Protein AF-A0A9R1LYY0-F1 (afdb_monomer_lite)

Secondary structure (DSSP, 8-state):
-----------------------------HHHHHHHHHHHHHHHHHHHHHHHHHHHHHHHHHHHHHHHHHHHHHHHT--------HHHHHHTSHHHHHHHHHHHHHHHHHHHHHHHHHHHHHHHHHHHHHHHHHHHHHHHHHHHHHHHHHHHHHHHHHHHHHHHHHHHHHHHHHHHHHHHHHHHHHHHHHHHHHHHHHHHHHHHHHHHHHHHHHHHHHHHHHHHHHHHHHHHHHHHHHHHHHHHHHHHHHHHHHHHHHHHHHHHHHHHHHHHHHHHHHHHHHHHHHHHHHHHHHHHHHHHHHHHHHTT-SS---------STTTTHHHHHHHHHTT-TT--------------------------SSSSSSSSS--------------------------------STTTTTTTGGG-----------------S-SHHHHHHHHHHHHHHHHS-----------THHHHHHHHHHHHHHHHHHHHHHHHHHHHHHHHHHHHHH--

Foldseek 3Di:
DDDDDDDDDDDDDDDDDDDDDDPDPPPPDVVNVVVVVVVVVVVVVVVVVVVVVVVVVVVVVVVVVVVVVVVVVVVVPDPPPPDDDPCCVPPPVVVVVVVVVVVVVVVVVVVVVVVVVVVVVVVVVVVVVVVVVVVVVVVVVVVVVVVVVVVVVVVVVVVVVVVVVVVVVVVVVVVVVVVVVVVVVVVVVVVVVVVVVVVVVVVVVVVVVVVVVVVVVVVVVVVVVVVVVVVVVVVVVVVVVVVVVVVVVVVVVVVVVVVVVVVVVVVVVVVVVVVVVVVVVVVVVVVVVVVVVVVVVVVVVVVVVVVVPPDDDDDDDDPDDPVVVVVVVVCVVVPPPPPDDDDDDDDDDDDDDDDDDDDPDPPDPPPPPPPPPPPPDDDDDDDDDDDDDDDDDDDDDDDDDDDDPDPPVVVVPVVPPPDDDDDDDDDDDDDDDDPDPVVVVVVVVVVVVVVVVDPDDDDDDDDDDPPVVVVVVVVVVVVVVVVVVVVVVVVVVVVVVVVVVVVVVD

Radius of gyration: 88.85 Å; chains: 1; bounding box: 195×81×269 Å

Organism: Triticum aestivum (NCBI:txid4565)

pLDDT: mean 70.51, std 24.86, range [26.95, 98.75]

Sequence (506 aa):
MGSLQRASSGGDMATELEKQDSDQGEASSPSSARARLLEREVAVAKRTEARMLECLIHRTKELEQAKVALQEAKLEAGPAQGQWSVMDLMFGGVDEEISGLRARLRSALAAEERSRTAADDLAAALSAVTSEAKQVKAWLSDAQAELERADAEAGRLEGLLRAAEADLRSTTEQLDGAMSEWKEAAAAWRAREKALLGRAHAAEEDADGARRESAGLAELHRAAGHENGGLRRALERAVEEANAANELLEFAGGENTKLRDAIAENERAMESLRLENESLKASEAAAQGRAVDLSNQLTAATQKAAAAAADGGAGGGEKAAAGLLLEKWRTDAEGKLGAAAFLDSGRAVMAAGRKDRMFASVSNIAELRSAAAAAAMDDYDYEFDHLDGGRQYGGLEHAMKHKKRSVLRKFGDFFRRRSLHKSDFAPVLARCMPEEVLVQHYQVRQSRNIKVELGVKEHAHCDSNQTGIDNSVDRILRIGIQENAHRHSERNVIDGLALELDAVLY

Structure (mmCIF, N/CA/C/O backbone):
data_AF-A0A9R1LYY0-F1
#
_entry.id   AF-A0A9R1LYY0-F1
#
loop_
_atom_site.group_PDB
_atom_site.id
_atom_site.type_symbol
_atom_site.label_atom_id
_atom_site.label_alt_id
_atom_site.label_comp_id
_atom_site.label_asym_id
_atom_site.label_entity_id
_atom_site.label_seq_id
_atom_site.pdbx_PDB_ins_code
_atom_site.Cartn_x
_atom_site.Cartn_y
_atom_site.Cartn_z
_atom_site.occupancy
_atom_site.B_iso_or_equiv
_atom_site.auth_seq_id
_atom_site.auth_comp_id
_atom_site.auth_asym_id
_atom_site.auth_atom_id
_atom_site.pdbx_PDB_model_num
ATOM 1 N N . MET A 1 1 ? -30.105 -47.029 -56.383 1.00 40.12 1 MET A N 1
ATOM 2 C CA . MET A 1 1 ? -30.475 -47.135 -57.811 1.00 40.12 1 MET A CA 1
ATOM 3 C C . MET A 1 1 ? -29.857 -45.923 -58.483 1.00 40.12 1 MET A C 1
ATOM 5 O O . MET A 1 1 ? -30.217 -44.826 -58.101 1.00 40.12 1 MET A O 1
ATOM 9 N N . GLY A 1 2 ? -28.689 -46.053 -59.111 1.00 38.72 2 GLY A N 1
ATOM 10 C CA . GLY A 1 2 ? -28.554 -46.417 -60.529 1.00 38.72 2 GLY A CA 1
ATOM 11 C C . GLY A 1 2 ? -28.728 -45.142 -61.368 1.00 38.72 2 GLY A C 1
ATOM 12 O O . GLY A 1 2 ? -29.687 -44.424 -61.147 1.00 38.72 2 GLY A O 1
ATOM 13 N N . SER A 1 3 ? -27.878 -44.743 -62.301 1.00 41.34 3 SER A N 1
ATOM 14 C CA . SER A 1 3 ? -26.692 -45.326 -62.919 1.00 41.34 3 SER A CA 1
ATOM 15 C C . SER A 1 3 ? -26.054 -44.218 -63.772 1.00 41.34 3 SER A C 1
ATOM 17 O O . SER A 1 3 ? -26.797 -43.385 -64.269 1.00 41.34 3 SER A O 1
ATOM 19 N N . LEU A 1 4 ? -24.732 -44.309 -63.997 1.00 42.78 4 LEU A N 1
ATOM 20 C CA . LEU A 1 4 ? -24.002 -43.969 -65.241 1.00 42.78 4 LEU A CA 1
ATOM 21 C C . LEU A 1 4 ? -24.133 -42.512 -65.768 1.00 42.78 4 LEU A C 1
ATOM 23 O O . LEU A 1 4 ? -25.214 -42.002 -65.987 1.00 42.78 4 LEU A O 1
ATOM 27 N N . GLN A 1 5 ? -23.061 -41.786 -66.088 1.00 46.22 5 GLN A N 1
ATOM 28 C CA . GLN A 1 5 ? -22.035 -42.185 -67.050 1.00 46.22 5 GLN A CA 1
ATOM 29 C C . GLN A 1 5 ? -20.813 -41.248 -66.989 1.00 46.22 5 GLN A C 1
ATOM 31 O O . GLN A 1 5 ? -20.863 -40.130 -66.491 1.00 46.22 5 GLN A O 1
ATOM 36 N N . ARG A 1 6 ? -19.703 -41.774 -67.500 1.00 45.78 6 ARG A N 1
ATOM 37 C CA . ARG A 1 6 ? -18.309 -41.339 -67.387 1.00 45.78 6 ARG A CA 1
ATOM 38 C C . ARG A 1 6 ? -17.826 -40.737 -68.716 1.00 45.78 6 ARG A C 1
ATOM 40 O O . ARG A 1 6 ? -18.081 -41.357 -69.739 1.00 45.78 6 ARG A O 1
ATOM 47 N N . ALA A 1 7 ? -17.042 -39.656 -68.670 1.00 42.66 7 ALA A N 1
ATOM 48 C CA . ALA A 1 7 ? -15.888 -39.328 -69.542 1.00 42.66 7 ALA A CA 1
ATOM 49 C C . ALA A 1 7 ? -15.289 -38.004 -69.007 1.00 42.66 7 ALA A C 1
ATOM 51 O O . ALA A 1 7 ? -16.029 -37.043 -68.866 1.00 42.66 7 ALA A O 1
ATOM 52 N N . SER A 1 8 ? -14.086 -37.918 -68.427 1.00 47.38 8 SER A N 1
ATOM 53 C CA . SER A 1 8 ? -12.718 -38.164 -68.926 1.00 47.38 8 SER A CA 1
ATOM 54 C C . SER A 1 8 ? -12.232 -37.137 -69.958 1.00 47.38 8 SER A C 1
ATOM 56 O O . SER A 1 8 ? -12.654 -37.185 -71.107 1.00 47.38 8 SER A O 1
ATOM 58 N N . SER A 1 9 ? -11.330 -36.260 -69.492 1.00 40.53 9 SER A N 1
ATOM 59 C CA . SER A 1 9 ? -10.361 -35.380 -70.185 1.00 40.53 9 SER A CA 1
ATOM 60 C C . SER A 1 9 ? -10.288 -34.093 -69.342 1.00 40.53 9 SER A C 1
ATOM 62 O O . SER A 1 9 ? -11.314 -33.463 -69.139 1.00 40.53 9 SER A O 1
ATOM 64 N N . GLY A 1 10 ? -9.209 -33.671 -68.687 1.00 39.78 10 GLY A N 1
ATOM 65 C CA . GLY A 1 10 ? -7.787 -33.957 -68.816 1.00 39.78 10 GLY A CA 1
ATOM 66 C C . GLY A 1 10 ? -7.071 -32.602 -68.831 1.00 39.78 10 GLY A C 1
ATOM 67 O O . GLY A 1 10 ? -7.231 -31.892 -69.809 1.00 39.78 10 GLY A O 1
ATOM 68 N N . GLY A 1 11 ? -6.332 -32.279 -67.760 1.00 43.09 11 GLY A N 1
ATOM 69 C CA . GLY A 1 11 ? -5.317 -31.211 -67.696 1.00 43.09 11 GLY A CA 1
ATOM 70 C C . GLY A 1 11 ? -5.823 -29.763 -67.740 1.00 43.09 11 GLY A C 1
ATOM 71 O O . GLY A 1 11 ? -6.283 -29.290 -68.765 1.00 43.09 11 GLY A O 1
ATOM 72 N N . ASP A 1 12 ? -5.720 -29.018 -66.640 1.00 39.28 12 ASP A N 1
ATOM 73 C CA . ASP A 1 12 ? -4.487 -28.287 -66.329 1.00 39.28 12 ASP A CA 1
ATOM 74 C C . ASP A 1 12 ? -4.660 -27.430 -65.070 1.00 39.28 12 ASP A C 1
ATOM 76 O O . ASP A 1 12 ? -5.606 -26.665 -64.892 1.00 39.28 12 ASP A O 1
ATOM 80 N N . MET A 1 13 ? -3.710 -27.633 -64.163 1.00 44.34 13 MET A N 1
ATOM 81 C CA . MET A 1 13 ? -3.491 -26.871 -62.948 1.00 44.34 13 MET A CA 1
ATOM 82 C C . MET A 1 13 ? -2.744 -25.589 -63.307 1.00 44.34 13 MET A C 1
ATOM 84 O O . MET A 1 13 ? -1.578 -25.666 -63.681 1.00 44.34 13 MET A O 1
ATOM 88 N N . ALA A 1 14 ? -3.372 -24.430 -63.130 1.00 44.03 14 ALA A N 1
ATOM 89 C CA . ALA A 1 14 ? -2.670 -23.174 -62.868 1.00 44.03 14 ALA A CA 1
ATOM 90 C C . ALA A 1 14 ? -3.653 -22.145 -62.297 1.00 44.03 14 ALA A C 1
ATOM 92 O O . ALA A 1 14 ? -4.260 -21.355 -63.010 1.00 44.03 14 ALA A O 1
ATOM 93 N N . THR A 1 15 ? -3.826 -22.253 -60.982 1.00 45.28 15 THR A N 1
ATOM 94 C CA . THR A 1 15 ? -4.002 -21.168 -60.007 1.00 45.28 15 THR A CA 1
ATOM 95 C C . THR A 1 15 ? -4.106 -19.749 -60.575 1.00 45.28 15 THR A C 1
ATOM 97 O O . THR A 1 15 ? -3.107 -19.096 -60.878 1.00 45.28 15 THR A O 1
ATOM 100 N N . GLU A 1 16 ? -5.341 -19.271 -60.611 1.00 42.84 16 GLU A N 1
ATOM 101 C CA . GLU A 1 16 ? -5.712 -17.865 -60.502 1.00 42.84 16 GLU A CA 1
ATOM 102 C C . GLU A 1 16 ? -5.913 -17.543 -59.003 1.00 42.84 16 GLU A C 1
ATOM 104 O O . GLU A 1 16 ? -6.267 -18.452 -58.248 1.00 42.84 16 GLU A O 1
ATOM 109 N N . LEU A 1 17 ? -5.743 -16.267 -58.613 1.00 44.47 17 LEU A N 1
ATOM 110 C CA . LEU A 1 17 ? -5.719 -15.679 -57.247 1.00 44.47 17 LEU A CA 1
ATOM 111 C C . LEU A 1 17 ? -4.283 -15.622 -56.668 1.00 44.47 17 LEU A C 1
ATOM 113 O O . LEU A 1 17 ? -3.608 -16.635 -56.592 1.00 44.47 17 LEU A O 1
ATOM 117 N N . GLU A 1 18 ? -3.697 -14.485 -56.288 1.00 43.50 18 GLU A N 1
ATOM 118 C CA . GLU A 1 18 ? -4.263 -13.276 -55.687 1.00 43.50 18 GLU A CA 1
ATOM 119 C C . GLU A 1 18 ? -3.507 -12.008 -56.130 1.00 43.50 18 GLU A C 1
ATOM 121 O O . GLU A 1 18 ? -2.279 -11.934 -56.124 1.00 43.50 18 GLU A O 1
ATOM 126 N N . LYS A 1 19 ? -4.280 -10.968 -56.457 1.00 48.50 19 LYS A N 1
ATOM 127 C CA . LYS A 1 19 ? -3.898 -9.570 -56.248 1.00 48.50 19 LYS A CA 1
ATOM 128 C C . LYS A 1 19 ? -4.172 -9.260 -54.779 1.00 48.50 19 LYS A C 1
ATOM 130 O O . LYS A 1 19 ? -5.334 -9.368 -54.404 1.00 48.50 19 LYS A O 1
ATOM 135 N N . GLN A 1 20 ? -3.181 -8.786 -54.028 1.00 40.00 20 GLN A N 1
ATOM 136 C CA . GLN A 1 20 ? -3.273 -7.530 -53.271 1.00 40.00 20 GLN A CA 1
ATOM 137 C C . GLN A 1 20 ? -2.003 -7.240 -52.461 1.00 40.00 20 GLN A C 1
ATOM 139 O O . GLN A 1 20 ? -1.446 -8.110 -51.805 1.00 40.00 20 GLN A O 1
ATOM 144 N N . ASP A 1 21 ? -1.624 -5.966 -52.521 1.00 43.38 21 ASP A N 1
ATOM 145 C CA . ASP A 1 21 ? -1.062 -5.168 -51.435 1.00 43.38 21 ASP A CA 1
ATOM 146 C C . ASP A 1 21 ? 0.281 -5.588 -50.824 1.00 43.38 21 ASP A C 1
ATOM 148 O O . ASP A 1 21 ? 0.374 -6.248 -49.794 1.00 43.38 21 ASP A O 1
ATOM 152 N N . SER A 1 22 ? 1.341 -4.983 -51.360 1.00 38.84 22 SER A N 1
ATOM 153 C CA . SER A 1 22 ? 2.400 -4.449 -50.507 1.00 38.84 22 SER A CA 1
ATOM 154 C C . SER A 1 22 ? 2.954 -3.162 -51.114 1.00 38.84 22 SER A C 1
ATOM 156 O O . SER A 1 22 ? 4.059 -3.118 -51.653 1.00 38.84 22 SER A O 1
ATOM 158 N N . ASP A 1 23 ? 2.153 -2.105 -51.005 1.00 46.84 23 ASP A N 1
ATOM 159 C CA . ASP A 1 23 ? 2.627 -0.723 -50.972 1.00 46.84 23 ASP A CA 1
ATOM 160 C C . ASP A 1 23 ? 3.394 -0.554 -49.643 1.00 46.84 23 ASP A C 1
ATOM 162 O O . ASP A 1 23 ? 2.887 -0.045 -48.644 1.00 46.84 23 ASP A O 1
ATOM 166 N N . GLN A 1 24 ? 4.599 -1.126 -49.574 1.00 40.75 24 GLN A N 1
ATOM 167 C CA . GLN A 1 24 ? 5.530 -0.861 -48.486 1.00 40.75 24 GLN A CA 1
ATOM 168 C C . GLN A 1 24 ? 6.428 0.276 -48.934 1.00 40.75 24 GLN A C 1
ATOM 170 O O . GLN A 1 24 ? 7.217 0.147 -49.869 1.00 40.75 24 GLN A O 1
ATOM 175 N N . GLY A 1 25 ? 6.283 1.401 -48.238 1.00 45.34 25 GLY A N 1
ATOM 176 C CA . GLY A 1 25 ? 7.243 2.481 -48.274 1.00 45.34 25 GLY A CA 1
ATOM 177 C C . GLY A 1 25 ? 8.634 1.941 -47.971 1.00 45.34 25 GLY A C 1
ATOM 178 O O . GLY A 1 25 ? 9.015 1.791 -46.812 1.00 45.34 25 GLY A O 1
ATOM 179 N N . GLU A 1 26 ? 9.422 1.720 -49.019 1.00 44.34 26 GLU A N 1
ATOM 180 C CA . GLU A 1 26 ? 10.867 1.832 -48.928 1.00 44.34 26 GLU A CA 1
ATOM 181 C C . GLU A 1 26 ? 11.166 3.301 -48.638 1.00 44.34 26 GLU A C 1
ATOM 183 O O . GLU A 1 26 ? 11.449 4.113 -49.525 1.00 44.34 26 GLU A O 1
ATOM 188 N N . ALA A 1 27 ? 11.080 3.651 -47.353 1.00 45.81 27 ALA A N 1
ATOM 189 C CA . ALA A 1 27 ? 11.880 4.718 -46.800 1.00 45.81 27 ALA A CA 1
ATOM 190 C C . ALA A 1 27 ? 13.282 4.523 -47.371 1.00 45.81 27 ALA A C 1
ATOM 192 O O . ALA A 1 27 ? 13.901 3.471 -47.191 1.00 45.81 27 ALA A O 1
ATOM 193 N N . SER A 1 28 ? 13.710 5.511 -48.152 1.00 53.34 28 SER A N 1
ATOM 194 C CA . SER A 1 28 ? 14.979 5.552 -48.851 1.00 53.34 28 SER A CA 1
ATOM 195 C C . SER A 1 28 ? 16.103 5.333 -47.850 1.00 53.34 28 SER A C 1
ATOM 197 O O . SER A 1 28 ? 16.637 6.276 -47.265 1.00 53.34 28 SER A O 1
ATOM 199 N N . SER A 1 29 ? 16.453 4.073 -47.633 1.00 57.56 29 SER A N 1
ATOM 200 C CA . SER A 1 29 ? 17.647 3.726 -46.895 1.00 57.56 29 SER A CA 1
ATOM 201 C C . SER A 1 29 ? 18.804 4.395 -47.639 1.00 57.56 29 SER A C 1
ATOM 203 O O . SER A 1 29 ? 18.802 4.387 -48.877 1.00 57.56 29 SER A O 1
ATOM 205 N N . PRO A 1 30 ? 19.799 4.973 -46.950 1.00 64.81 30 PRO A N 1
ATOM 206 C CA . PRO A 1 30 ? 20.957 5.575 -47.616 1.00 64.81 30 PRO A CA 1
ATOM 207 C C . PRO A 1 30 ? 21.616 4.593 -48.601 1.00 64.81 30 PRO A C 1
ATOM 209 O O . PRO A 1 30 ? 22.127 5.004 -49.638 1.00 64.81 30 PRO A O 1
ATOM 212 N N . SER A 1 31 ? 21.495 3.286 -48.335 1.00 65.75 31 SER A N 1
ATOM 213 C CA . SER A 1 31 ? 21.858 2.200 -49.249 1.00 65.75 31 SER A CA 1
ATOM 214 C C . SER A 1 31 ? 21.053 2.189 -50.566 1.00 65.75 31 SER A C 1
ATOM 216 O O . SER A 1 31 ? 21.647 2.145 -51.638 1.00 65.75 31 SER A O 1
ATOM 218 N N . SER A 1 32 ? 19.721 2.324 -50.525 1.00 72.31 32 SER A N 1
ATOM 219 C CA . SER A 1 32 ? 18.857 2.370 -51.724 1.00 72.31 32 SER A CA 1
ATOM 220 C C . SER A 1 32 ? 19.071 3.655 -52.538 1.00 72.31 32 SER A C 1
ATOM 222 O O . SER A 1 32 ? 19.153 3.626 -53.768 1.00 72.31 32 SER A O 1
ATOM 224 N N . ALA A 1 33 ? 19.276 4.793 -51.864 1.00 76.62 33 ALA A N 1
ATOM 225 C CA . ALA A 1 33 ? 19.645 6.045 -52.530 1.00 76.62 33 ALA A CA 1
ATOM 226 C C . ALA A 1 33 ? 21.025 5.954 -53.215 1.00 76.62 33 ALA A C 1
ATOM 228 O O . ALA A 1 33 ? 21.188 6.423 -54.344 1.00 76.62 33 ALA A O 1
ATOM 229 N N . ARG A 1 34 ? 22.000 5.300 -52.567 1.00 81.31 34 ARG A N 1
ATOM 230 C CA . ARG A 1 34 ? 23.333 5.034 -53.126 1.00 81.31 34 ARG A CA 1
ATOM 231 C C . ARG A 1 34 ? 23.278 4.056 -54.302 1.00 81.31 34 ARG A C 1
ATOM 233 O O . ARG A 1 34 ? 23.945 4.302 -55.301 1.00 81.31 34 ARG A O 1
ATOM 240 N N . ALA A 1 35 ? 22.446 3.016 -54.233 1.00 78.44 35 ALA A N 1
ATOM 241 C CA . ALA A 1 35 ? 22.225 2.086 -55.341 1.00 78.44 35 ALA A CA 1
ATOM 242 C C . ALA A 1 35 ? 21.683 2.810 -56.585 1.00 78.44 35 ALA A C 1
ATOM 244 O O . ALA A 1 35 ? 22.247 2.678 -57.668 1.00 78.44 35 ALA A O 1
ATOM 245 N N . ARG A 1 36 ? 20.679 3.683 -56.422 1.00 83.50 36 ARG A N 1
ATOM 246 C CA . ARG A 1 36 ? 20.128 4.491 -57.529 1.00 83.50 36 ARG A CA 1
ATOM 247 C C . ARG A 1 36 ? 21.137 5.480 -58.124 1.00 83.50 36 ARG A C 1
ATOM 249 O O . ARG A 1 36 ? 21.053 5.799 -59.309 1.00 83.50 36 ARG A O 1
ATOM 256 N N . LEU A 1 37 ? 22.070 6.000 -57.324 1.00 83.69 37 LEU A N 1
ATOM 257 C CA . LEU A 1 37 ? 23.168 6.844 -57.811 1.00 83.69 37 LEU A CA 1
ATOM 258 C C . LEU A 1 37 ? 24.167 6.034 -58.642 1.00 83.69 37 LEU A C 1
ATOM 260 O O . LEU A 1 37 ? 24.457 6.420 -59.772 1.00 83.69 37 LEU A O 1
ATOM 264 N N . LEU A 1 38 ? 24.600 4.879 -58.132 1.00 85.56 38 LEU A N 1
ATOM 265 C CA . LEU A 1 38 ? 25.496 3.971 -58.852 1.00 85.56 38 LEU A CA 1
ATOM 266 C C . LEU A 1 38 ? 24.866 3.474 -60.163 1.00 85.56 38 LEU A C 1
ATOM 268 O O . LEU A 1 38 ? 25.538 3.431 -61.189 1.00 85.56 38 LEU A O 1
ATOM 272 N N . GLU A 1 39 ? 23.565 3.178 -60.185 1.00 87.69 39 GLU A N 1
ATOM 273 C CA . GLU A 1 39 ? 22.845 2.819 -61.417 1.00 87.69 39 GLU A CA 1
ATOM 274 C C . GLU A 1 39 ? 22.860 3.947 -62.459 1.00 87.69 39 GLU A C 1
ATOM 276 O O . GLU A 1 39 ? 23.048 3.692 -63.654 1.00 87.69 39 GLU A O 1
ATOM 281 N N . ARG A 1 40 ? 22.699 5.205 -62.025 1.00 90.38 40 ARG A N 1
ATOM 282 C CA . ARG A 1 40 ? 22.788 6.376 -62.912 1.00 90.38 40 ARG A CA 1
ATOM 283 C C . ARG A 1 40 ? 24.205 6.567 -63.440 1.00 90.38 40 ARG A C 1
ATOM 285 O O . ARG A 1 40 ? 24.363 6.831 -64.630 1.00 90.38 40 ARG A O 1
ATOM 292 N N . GLU A 1 41 ? 25.219 6.404 -62.598 1.00 88.88 41 GLU A N 1
ATOM 293 C CA . GLU A 1 41 ? 26.628 6.487 -63.000 1.00 88.88 41 GLU A CA 1
ATOM 294 C C . GLU A 1 41 ? 26.993 5.384 -63.998 1.00 88.88 41 GLU A C 1
ATOM 296 O O . GLU A 1 41 ? 27.583 5.674 -65.039 1.00 88.88 41 GLU A O 1
ATOM 301 N N . VAL A 1 42 ? 26.545 4.145 -63.766 1.00 89.38 42 VAL A N 1
ATOM 302 C CA . VAL A 1 42 ? 26.712 3.029 -64.712 1.00 89.38 42 VAL A CA 1
ATOM 303 C C . VAL A 1 42 ? 25.999 3.315 -66.035 1.00 89.38 42 VAL A C 1
ATOM 305 O O . VAL A 1 42 ? 26.547 3.040 -67.103 1.00 89.38 42 VAL A O 1
ATOM 308 N N . ALA A 1 43 ? 24.796 3.893 -66.007 1.00 89.06 43 ALA A N 1
ATOM 309 C CA . ALA A 1 43 ? 24.079 4.265 -67.226 1.00 89.06 43 ALA A CA 1
ATOM 310 C C . ALA A 1 43 ? 24.798 5.377 -68.013 1.00 89.06 43 ALA A C 1
ATOM 312 O O . ALA A 1 43 ? 24.824 5.343 -69.246 1.00 89.06 43 ALA A O 1
ATOM 313 N N . VAL A 1 44 ? 25.399 6.348 -67.320 1.00 91.12 44 VAL A N 1
ATOM 314 C CA . VAL A 1 44 ? 26.218 7.397 -67.943 1.00 91.12 44 VAL A CA 1
ATOM 315 C C . VAL A 1 44 ? 27.503 6.806 -68.524 1.00 91.12 44 VAL A C 1
ATOM 317 O O . VAL A 1 44 ? 27.811 7.092 -69.679 1.00 91.12 44 VAL A O 1
ATOM 320 N N . ALA A 1 45 ? 28.192 5.928 -67.791 1.00 88.12 45 ALA A N 1
ATOM 321 C CA . ALA A 1 45 ? 29.402 5.251 -68.256 1.00 88.12 45 ALA A CA 1
ATOM 322 C C . ALA A 1 45 ? 29.145 4.395 -69.508 1.00 88.12 45 ALA A C 1
ATOM 324 O O . ALA A 1 45 ? 29.876 4.492 -70.489 1.00 88.12 45 ALA A O 1
ATOM 325 N N . LYS A 1 46 ? 28.044 3.634 -69.542 1.00 90.62 46 LYS A N 1
ATOM 326 C CA . LYS A 1 46 ? 27.648 2.864 -70.736 1.00 90.62 46 LYS A CA 1
ATOM 327 C C . LYS A 1 46 ? 27.381 3.761 -71.947 1.00 90.62 46 LYS A C 1
ATOM 329 O O . LYS A 1 46 ? 27.707 3.397 -73.074 1.00 90.62 46 LYS A O 1
ATOM 334 N N . ARG A 1 47 ? 26.794 4.946 -71.738 1.00 91.69 47 ARG A N 1
ATOM 335 C CA . ARG A 1 47 ? 26.565 5.920 -72.819 1.00 91.69 47 ARG A CA 1
ATOM 336 C C . ARG A 1 47 ? 27.865 6.533 -73.329 1.00 91.69 47 ARG A C 1
ATOM 338 O O . ARG A 1 47 ? 27.991 6.737 -74.534 1.00 91.69 47 ARG A O 1
ATOM 345 N N . THR A 1 48 ? 28.817 6.845 -72.451 1.00 89.94 48 THR A N 1
ATOM 346 C CA . THR A 1 48 ? 30.113 7.391 -72.879 1.00 89.94 48 THR A CA 1
ATOM 347 C C . THR A 1 48 ? 30.962 6.331 -73.575 1.00 89.94 48 THR A C 1
ATOM 349 O O . THR A 1 48 ? 31.568 6.642 -74.597 1.00 89.94 48 THR A O 1
ATOM 352 N N . GLU A 1 49 ? 30.932 5.079 -73.114 1.00 89.50 49 GLU A N 1
ATOM 353 C CA . GLU A 1 49 ? 31.556 3.936 -73.791 1.00 89.50 49 GLU A CA 1
ATOM 354 C C . GLU A 1 49 ? 30.974 3.719 -75.194 1.00 89.50 49 GLU A C 1
ATOM 356 O O . GLU A 1 49 ? 31.728 3.677 -76.166 1.00 89.50 49 GLU A O 1
ATOM 361 N N . ALA A 1 50 ? 29.643 3.688 -75.334 1.00 88.88 50 ALA A N 1
ATOM 362 C CA . ALA A 1 50 ? 28.987 3.565 -76.638 1.00 88.88 50 ALA A CA 1
ATOM 363 C C . ALA A 1 50 ? 29.388 4.699 -77.598 1.00 88.88 50 ALA A C 1
ATOM 365 O O . ALA A 1 50 ? 29.685 4.453 -78.765 1.00 88.88 50 ALA A O 1
ATOM 366 N N . ARG A 1 51 ? 29.484 5.935 -77.093 1.00 92.50 51 ARG A N 1
ATOM 367 C CA . ARG A 1 51 ? 29.927 7.092 -77.883 1.00 92.50 51 ARG A CA 1
ATOM 368 C C . ARG A 1 51 ? 31.392 6.982 -78.311 1.00 92.50 51 ARG A C 1
ATOM 370 O O . ARG A 1 51 ? 31.726 7.342 -79.436 1.00 92.50 51 ARG A O 1
ATOM 377 N N . MET A 1 52 ? 32.269 6.483 -77.439 1.00 91.62 52 MET A N 1
ATOM 378 C CA . MET A 1 52 ? 33.671 6.228 -77.790 1.00 91.62 52 MET A CA 1
ATOM 379 C C . MET A 1 52 ? 33.795 5.120 -78.842 1.00 91.62 52 MET A C 1
ATOM 381 O O . MET A 1 52 ? 34.580 5.270 -79.777 1.00 91.62 52 MET A O 1
ATOM 385 N N . LEU A 1 53 ? 32.992 4.055 -78.741 1.00 91.00 53 LEU A N 1
ATOM 386 C CA . LEU A 1 53 ? 32.926 2.997 -79.753 1.00 91.00 53 LEU A CA 1
ATOM 387 C C . LEU A 1 53 ? 32.430 3.532 -81.104 1.00 91.00 53 LEU A C 1
ATOM 389 O O . LEU A 1 53 ? 33.024 3.218 -82.132 1.00 91.00 53 LEU A O 1
ATOM 393 N N . GLU A 1 54 ? 31.410 4.391 -81.120 1.00 91.38 54 GLU A N 1
ATOM 394 C CA . GLU A 1 54 ? 30.952 5.065 -82.343 1.00 91.38 54 GLU A CA 1
ATOM 395 C C . GLU A 1 54 ? 32.044 5.950 -82.966 1.00 91.38 54 GLU A C 1
ATOM 397 O O . GLU A 1 54 ? 32.268 5.881 -84.177 1.00 91.38 54 GLU A O 1
ATOM 402 N N . CYS A 1 55 ? 32.775 6.726 -82.156 1.00 90.25 55 CYS A N 1
ATOM 403 C CA . CYS A 1 55 ? 33.918 7.518 -82.623 1.00 90.25 55 CYS A CA 1
ATOM 404 C C . CYS A 1 55 ? 35.035 6.637 -83.203 1.00 90.25 55 CYS A C 1
ATOM 406 O O . CYS A 1 55 ? 35.605 6.977 -84.241 1.00 90.25 55 CYS A O 1
ATOM 408 N N . LEU A 1 56 ? 35.337 5.498 -82.569 1.00 90.12 56 LEU A N 1
ATOM 409 C CA . LEU A 1 56 ? 36.319 4.540 -83.080 1.00 90.12 56 LEU A CA 1
ATOM 410 C C . LEU A 1 56 ? 35.871 3.949 -84.415 1.00 90.12 56 LEU A C 1
ATOM 412 O O . LEU A 1 56 ? 36.648 3.977 -85.362 1.00 90.12 56 LEU A O 1
ATOM 416 N N . ILE A 1 57 ? 34.616 3.506 -84.531 1.00 91.81 57 ILE A N 1
ATOM 417 C CA . ILE A 1 57 ? 34.054 2.994 -85.791 1.00 91.81 57 ILE A CA 1
ATOM 418 C C . ILE A 1 57 ? 34.131 4.057 -86.890 1.00 91.81 57 ILE A C 1
ATOM 420 O O . ILE A 1 57 ? 34.500 3.741 -88.023 1.00 91.81 57 ILE A O 1
ATOM 424 N N . HIS A 1 58 ? 33.802 5.315 -86.579 1.00 92.00 58 HIS A N 1
ATOM 425 C CA . HIS A 1 58 ? 33.927 6.413 -87.536 1.00 92.00 58 HIS A CA 1
ATOM 426 C C . HIS A 1 58 ? 35.380 6.590 -87.986 1.00 92.00 58 HIS A C 1
ATOM 428 O O . HIS A 1 58 ? 35.647 6.632 -89.185 1.00 92.00 58 HIS A O 1
ATOM 434 N N . ARG A 1 59 ? 36.332 6.576 -87.046 1.00 91.44 59 ARG A N 1
ATOM 435 C CA . ARG A 1 59 ? 37.758 6.704 -87.355 1.00 91.44 59 ARG A CA 1
ATOM 436 C C . ARG A 1 59 ? 38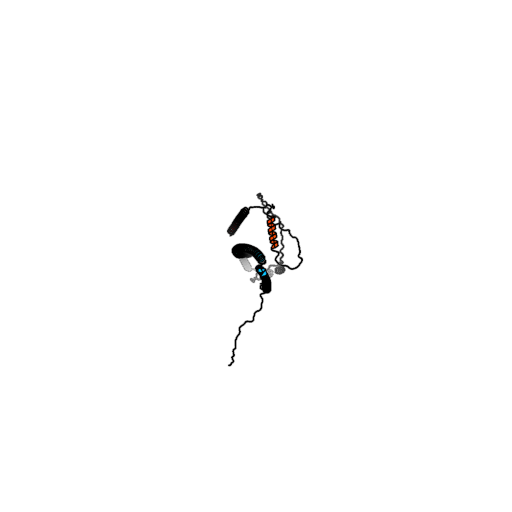.298 5.526 -88.166 1.00 91.44 59 ARG A C 1
ATOM 438 O O . ARG A 1 59 ? 39.127 5.729 -89.050 1.00 91.44 59 ARG A O 1
ATOM 445 N N . THR A 1 60 ? 37.828 4.306 -87.907 1.00 90.06 60 THR A N 1
ATOM 446 C CA . THR A 1 60 ? 38.192 3.125 -88.703 1.00 90.06 60 THR A CA 1
ATOM 447 C C . THR A 1 60 ? 37.644 3.236 -90.123 1.00 90.06 60 THR A C 1
ATOM 449 O O . THR A 1 60 ? 38.381 2.970 -91.067 1.00 90.06 60 THR A O 1
ATOM 452 N N . LYS A 1 61 ? 36.407 3.717 -90.296 1.00 91.81 61 LYS A N 1
ATOM 453 C CA . LYS A 1 61 ? 35.829 3.975 -91.625 1.00 91.81 61 LYS A CA 1
ATOM 454 C C . LYS A 1 61 ? 36.588 5.059 -92.388 1.00 91.81 61 LYS A C 1
ATOM 456 O O . LYS A 1 61 ? 36.857 4.876 -93.570 1.00 91.81 61 LYS A O 1
ATOM 461 N N . GLU A 1 62 ? 36.970 6.155 -91.731 1.00 89.75 62 GLU A N 1
ATOM 462 C CA . GLU A 1 62 ? 37.823 7.188 -92.341 1.00 89.75 62 GLU A CA 1
ATOM 463 C C . GLU A 1 62 ? 39.173 6.610 -92.786 1.00 89.75 62 GLU A C 1
ATOM 465 O O . GLU A 1 62 ? 39.669 6.930 -93.866 1.00 89.75 62 GLU A O 1
ATOM 470 N N . LEU A 1 63 ? 39.767 5.728 -91.978 1.00 89.19 63 LEU A N 1
ATOM 471 C CA . LEU A 1 63 ? 41.039 5.086 -92.300 1.00 89.19 63 LEU A CA 1
ATOM 472 C C . LEU A 1 63 ? 40.904 4.090 -93.458 1.00 89.19 63 LEU A C 1
ATOM 474 O O . LEU A 1 63 ? 41.779 4.032 -94.320 1.00 89.19 63 LEU A O 1
ATOM 478 N N . GLU A 1 64 ? 39.807 3.337 -93.519 1.00 90.25 64 GLU A N 1
ATOM 479 C CA . GLU A 1 64 ? 39.485 2.471 -94.656 1.00 90.25 64 GLU A CA 1
ATOM 480 C C . GLU A 1 64 ? 39.255 3.282 -95.935 1.00 90.25 64 GLU A C 1
ATOM 482 O O . GLU A 1 64 ? 39.806 2.928 -96.974 1.00 90.25 64 GLU A O 1
ATOM 487 N N . GLN A 1 65 ? 38.537 4.406 -95.863 1.00 85.00 65 GLN A N 1
ATOM 488 C CA . GLN A 1 65 ? 38.357 5.322 -96.995 1.00 85.00 65 GLN A CA 1
ATOM 489 C C . GLN A 1 65 ? 39.690 5.914 -97.466 1.00 85.00 65 GLN A C 1
ATOM 491 O O . GLN A 1 65 ? 39.969 5.917 -98.663 1.00 85.00 65 GLN A O 1
ATOM 496 N N . ALA A 1 66 ? 40.556 6.343 -96.545 1.00 86.38 66 ALA A N 1
ATOM 497 C CA . ALA A 1 66 ? 41.896 6.819 -96.883 1.00 86.38 66 ALA A CA 1
ATOM 498 C C . ALA A 1 66 ? 42.775 5.704 -97.476 1.00 86.38 66 ALA A C 1
ATOM 500 O O . ALA A 1 66 ? 43.576 5.959 -98.374 1.00 86.38 66 ALA A O 1
ATOM 501 N N . LYS A 1 67 ? 42.617 4.456 -97.018 1.00 89.12 67 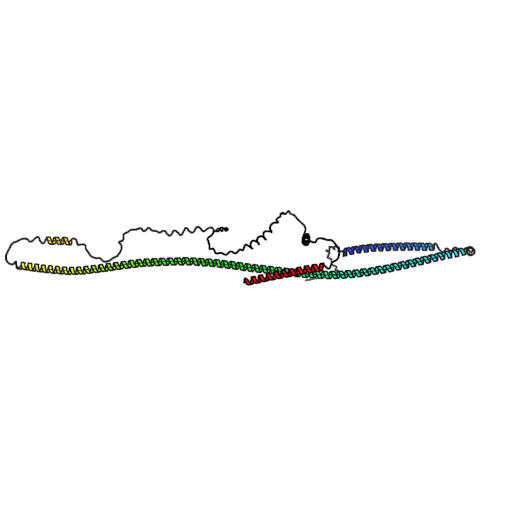LYS A N 1
ATOM 502 C CA . LYS A 1 67 ? 43.307 3.287 -97.580 1.00 89.12 67 LYS A CA 1
ATOM 503 C C . LYS A 1 67 ? 42.824 2.972 -98.995 1.00 89.12 67 LYS A C 1
ATOM 505 O O . LYS A 1 67 ? 43.659 2.651 -99.836 1.00 89.12 67 LYS A O 1
ATOM 510 N N . VAL A 1 68 ? 41.522 3.083 -99.261 1.00 85.50 68 VAL A N 1
ATOM 511 C CA . VAL A 1 68 ? 40.955 2.950 -100.611 1.00 85.50 68 VAL A CA 1
ATOM 512 C C . VAL A 1 68 ? 41.482 4.067 -101.507 1.00 85.50 68 VAL A C 1
ATOM 514 O O . VAL A 1 68 ? 42.058 3.753 -102.539 1.00 85.50 68 VAL A O 1
ATOM 517 N N . ALA A 1 69 ? 41.443 5.328 -101.070 1.00 82.19 69 ALA A N 1
ATOM 518 C CA . ALA A 1 69 ? 42.007 6.452 -101.823 1.00 82.19 69 ALA A CA 1
ATOM 519 C C . ALA A 1 69 ? 43.519 6.295 -102.083 1.00 82.19 69 ALA A C 1
ATOM 521 O O . ALA A 1 69 ? 44.009 6.640 -103.153 1.00 82.19 69 ALA A O 1
ATOM 522 N N . LEU A 1 70 ? 44.276 5.723 -101.138 1.00 82.38 70 LEU A N 1
ATOM 523 C CA . LEU A 1 70 ? 45.691 5.393 -101.330 1.00 82.38 70 LEU A CA 1
ATOM 524 C C . LEU A 1 70 ? 45.880 4.247 -102.335 1.00 82.38 70 LEU A C 1
ATOM 526 O O . LEU A 1 70 ? 46.826 4.274 -103.116 1.00 82.38 70 LEU A O 1
ATOM 530 N N . GLN A 1 71 ? 45.023 3.224 -102.308 1.00 80.94 71 GLN A N 1
ATOM 531 C CA . GLN A 1 71 ? 45.061 2.124 -103.273 1.00 80.94 71 GLN A CA 1
ATOM 532 C C . GLN A 1 71 ? 44.643 2.584 -104.673 1.00 80.94 71 GLN A C 1
ATOM 534 O O . GLN A 1 71 ? 45.282 2.178 -105.638 1.00 80.94 71 GLN A O 1
ATOM 539 N N . GLU A 1 72 ? 43.656 3.470 -104.783 1.00 76.75 72 GLU A N 1
ATOM 540 C CA . GLU A 1 72 ? 43.250 4.133 -106.024 1.00 76.75 72 GLU A CA 1
ATOM 541 C C . GLU A 1 72 ? 44.373 5.030 -106.549 1.00 76.75 72 GLU A C 1
ATOM 543 O O . GLU A 1 72 ? 44.796 4.849 -107.683 1.00 76.75 72 GLU A O 1
ATOM 548 N N . ALA A 1 73 ? 44.980 5.873 -105.707 1.00 72.06 73 ALA A N 1
ATOM 549 C CA . ALA A 1 73 ? 46.156 6.660 -106.081 1.00 72.06 73 ALA A CA 1
ATOM 550 C C . ALA A 1 73 ? 47.359 5.779 -106.465 1.00 72.06 73 ALA A C 1
ATOM 552 O O . ALA A 1 73 ? 48.164 6.168 -107.303 1.00 72.06 73 ALA A O 1
ATOM 553 N N . LYS A 1 74 ? 47.492 4.575 -105.891 1.00 70.31 74 LYS A N 1
ATOM 554 C CA . LYS A 1 74 ? 48.527 3.592 -106.260 1.00 70.31 74 LYS A CA 1
ATOM 555 C C . LYS A 1 74 ? 48.203 2.839 -107.558 1.00 70.31 74 LYS A C 1
ATOM 557 O O . LYS A 1 74 ? 49.121 2.324 -108.188 1.00 70.31 74 LYS A O 1
ATOM 562 N N . LEU A 1 75 ? 46.933 2.762 -107.955 1.00 62.56 75 LEU A N 1
ATOM 563 C CA . LEU A 1 75 ? 46.497 2.229 -109.250 1.00 62.56 75 LEU A CA 1
ATOM 564 C C . LEU A 1 75 ? 46.553 3.302 -110.351 1.00 62.56 75 LEU A C 1
ATOM 566 O O . LEU A 1 75 ? 46.916 2.979 -111.479 1.00 62.56 75 LEU A O 1
ATOM 570 N N . GLU A 1 76 ? 46.277 4.568 -110.024 1.00 59.91 76 GLU A N 1
ATOM 571 C CA . GLU A 1 76 ? 46.500 5.724 -110.905 1.00 59.91 76 GLU A CA 1
ATOM 572 C C . GLU A 1 76 ? 47.997 6.028 -111.069 1.00 59.91 76 GLU A C 1
ATOM 574 O O . GLU A 1 76 ? 48.451 6.329 -112.171 1.00 59.91 76 GLU A O 1
ATOM 579 N N . ALA A 1 77 ? 48.799 5.823 -110.019 1.00 49.38 77 ALA A N 1
ATOM 580 C CA . ALA A 1 77 ? 50.249 5.667 -110.098 1.00 49.38 77 ALA A CA 1
ATOM 581 C C . ALA A 1 77 ? 50.626 4.213 -110.441 1.00 49.38 77 ALA A C 1
ATOM 583 O O . ALA A 1 77 ? 51.478 3.601 -109.789 1.00 49.38 77 ALA A O 1
ATOM 584 N N . GLY A 1 78 ? 50.006 3.647 -111.487 1.00 43.78 78 GLY A N 1
ATOM 585 C CA . GLY A 1 78 ? 50.574 2.498 -112.196 1.00 43.78 78 GLY A CA 1
ATOM 586 C C . GLY A 1 78 ? 52.045 2.781 -112.525 1.00 43.78 78 GLY A C 1
ATOM 587 O O . GLY A 1 78 ? 52.424 3.953 -112.584 1.00 43.78 78 GLY A O 1
ATOM 588 N N . PRO A 1 79 ? 52.907 1.757 -112.678 1.00 45.34 79 PRO A N 1
ATOM 589 C CA . PRO A 1 79 ? 54.345 1.960 -112.778 1.00 45.34 79 PRO A CA 1
ATOM 590 C C . PRO A 1 79 ? 54.618 2.968 -113.891 1.00 45.34 79 PRO A C 1
ATOM 592 O O . PRO A 1 79 ? 54.538 2.639 -115.072 1.00 45.34 79 PRO A O 1
ATOM 595 N N . ALA A 1 80 ? 54.948 4.202 -113.512 1.00 45.09 80 ALA A N 1
ATOM 596 C CA . ALA A 1 80 ? 55.503 5.196 -114.407 1.00 45.09 80 ALA A CA 1
ATOM 597 C C . ALA A 1 80 ? 56.951 4.777 -114.687 1.00 45.09 80 ALA A C 1
ATOM 599 O O . ALA A 1 80 ? 57.913 5.464 -114.363 1.00 45.09 80 ALA A O 1
ATOM 600 N N . GLN A 1 81 ? 57.102 3.584 -115.261 1.00 48.16 81 GLN A N 1
ATOM 601 C CA . GLN A 1 81 ? 58.250 3.161 -116.024 1.00 48.16 81 GLN A CA 1
ATOM 602 C C . GLN A 1 81 ? 58.089 3.849 -117.380 1.00 48.16 81 GLN A C 1
ATOM 604 O O . GLN A 1 81 ? 57.696 3.248 -118.379 1.00 48.16 81 GLN A O 1
ATOM 609 N N . GLY A 1 82 ? 58.307 5.166 -117.361 1.00 41.53 82 GLY A N 1
ATOM 610 C CA . GLY A 1 82 ? 58.518 5.940 -118.569 1.00 41.53 82 GLY A CA 1
ATOM 611 C C . GLY A 1 82 ? 59.661 5.299 -119.345 1.00 41.53 82 GLY A C 1
ATOM 612 O O . GLY A 1 82 ? 60.672 4.894 -118.771 1.00 41.53 82 GLY A O 1
ATOM 613 N N . GLN A 1 83 ? 59.447 5.136 -120.645 1.00 44.56 83 GLN A N 1
ATOM 614 C CA . GLN A 1 83 ? 60.452 4.698 -121.599 1.00 44.56 83 GLN A CA 1
ATOM 615 C C . GLN A 1 83 ? 61.699 5.574 -121.451 1.00 44.56 83 GLN A C 1
ATOM 617 O O . GLN A 1 83 ? 61.675 6.750 -121.805 1.00 44.56 83 GLN A O 1
ATOM 622 N N . TRP A 1 84 ? 62.786 5.000 -120.943 1.00 42.16 84 TRP A N 1
ATOM 623 C CA . TRP A 1 84 ? 64.088 5.646 -120.983 1.00 42.16 84 TRP A CA 1
ATOM 624 C C . TRP A 1 84 ? 64.592 5.582 -122.422 1.00 42.16 84 TRP A C 1
ATOM 626 O O . TRP A 1 84 ? 64.899 4.511 -122.952 1.00 42.16 84 TRP A O 1
ATOM 636 N N . SER A 1 85 ? 64.617 6.740 -123.074 1.00 47.34 85 SER A N 1
ATOM 637 C CA . SER A 1 85 ? 65.332 6.941 -124.328 1.00 47.34 85 SER A CA 1
ATOM 638 C C . SER A 1 85 ? 66.798 6.538 -124.134 1.00 47.34 85 SER A C 1
ATOM 640 O O . SER A 1 85 ? 67.413 6.891 -123.131 1.00 47.34 85 SER A O 1
ATOM 642 N N . VAL A 1 86 ? 67.395 5.840 -125.105 1.00 49.66 86 VAL A N 1
ATOM 643 C CA . VAL A 1 86 ? 68.834 5.489 -125.112 1.00 49.66 86 VAL A CA 1
ATOM 644 C C . VAL A 1 86 ? 69.732 6.736 -124.970 1.00 49.66 86 VAL A C 1
ATOM 646 O O . VAL A 1 86 ? 70.875 6.628 -124.533 1.00 49.66 86 VAL A O 1
ATOM 649 N N . MET A 1 87 ? 69.203 7.929 -125.265 1.00 49.28 87 MET A N 1
ATOM 650 C CA . MET A 1 87 ? 69.891 9.206 -125.058 1.00 49.28 87 MET A CA 1
ATOM 651 C C . MET A 1 87 ? 69.992 9.611 -123.572 1.00 49.28 87 MET A C 1
ATOM 653 O O . MET A 1 87 ? 71.015 10.168 -123.178 1.00 49.28 87 MET A O 1
ATOM 657 N N . ASP A 1 88 ? 69.004 9.266 -122.736 1.00 50.06 88 ASP A N 1
ATOM 658 C CA . ASP A 1 88 ? 69.027 9.563 -121.291 1.00 50.06 88 ASP A CA 1
ATOM 659 C C . ASP A 1 88 ? 69.979 8.626 -120.530 1.00 50.06 88 ASP A C 1
ATOM 661 O O . ASP A 1 88 ? 70.609 9.038 -119.554 1.00 50.06 88 ASP A O 1
ATOM 665 N N . LEU A 1 89 ? 70.179 7.395 -121.031 1.00 54.12 89 LEU A N 1
ATOM 666 C CA . LEU A 1 89 ? 71.170 6.459 -120.481 1.00 54.12 89 LEU A CA 1
ATOM 667 C C . LEU A 1 89 ? 72.620 6.807 -120.848 1.00 54.12 89 LEU A C 1
ATOM 669 O O . LEU A 1 89 ? 73.527 6.407 -120.121 1.00 54.12 89 LEU A O 1
ATOM 673 N N . MET A 1 90 ? 72.861 7.496 -121.971 1.00 53.38 90 MET A N 1
ATOM 674 C CA . MET A 1 90 ? 74.227 7.696 -122.474 1.00 53.38 90 MET A CA 1
ATOM 675 C C . MET A 1 90 ? 74.829 9.083 -122.207 1.00 53.38 90 MET A C 1
ATOM 677 O O . MET A 1 90 ? 76.052 9.182 -122.281 1.00 53.38 90 MET A O 1
ATOM 681 N N . PHE A 1 91 ? 74.054 10.133 -121.880 1.00 53.22 91 PHE A N 1
ATOM 682 C CA . PHE A 1 91 ? 74.619 11.499 -121.826 1.00 53.22 91 PHE A CA 1
ATOM 683 C C . PHE A 1 91 ? 74.128 12.476 -120.733 1.00 53.22 91 PHE A C 1
ATOM 685 O O . PHE A 1 91 ? 74.505 13.645 -120.796 1.00 53.22 91 PHE A O 1
ATOM 692 N N . GLY A 1 92 ? 73.391 12.052 -119.696 1.00 60.50 92 GLY A N 1
ATOM 693 C CA . GLY A 1 92 ? 73.118 12.961 -118.561 1.00 60.50 92 GLY A CA 1
ATOM 694 C C . GLY A 1 92 ? 71.903 12.674 -117.679 1.00 60.50 92 GLY A C 1
ATOM 695 O O . GLY A 1 92 ? 71.310 13.622 -117.189 1.00 60.50 92 GLY A O 1
ATOM 696 N N . GLY A 1 93 ? 71.481 11.413 -117.524 1.00 62.19 93 GLY A N 1
ATOM 697 C CA . GLY A 1 93 ? 70.454 11.029 -116.540 1.00 62.19 93 GLY A CA 1
ATOM 698 C C . GLY A 1 93 ? 71.005 10.290 -115.315 1.00 62.19 93 GLY A C 1
ATOM 699 O O . GLY A 1 93 ? 70.385 10.280 -114.255 1.00 62.19 93 GLY A O 1
ATOM 700 N N . VAL A 1 94 ? 72.192 9.686 -115.430 1.00 72.00 94 VAL A N 1
ATOM 701 C CA . VAL A 1 94 ? 72.767 8.817 -114.389 1.00 72.00 94 VAL A CA 1
ATOM 702 C C . VAL A 1 94 ? 73.195 9.609 -113.147 1.00 72.00 94 VAL A C 1
ATOM 704 O O . VAL A 1 94 ? 73.012 9.131 -112.029 1.00 72.00 94 VAL A O 1
ATOM 707 N N . ASP A 1 95 ? 73.721 10.826 -113.298 1.00 76.62 95 ASP A N 1
ATOM 708 C CA . ASP A 1 95 ? 74.147 11.655 -112.159 1.00 76.62 95 ASP A CA 1
ATOM 709 C C . ASP A 1 95 ? 72.954 12.266 -111.404 1.00 76.62 95 ASP A C 1
ATOM 711 O O . ASP A 1 95 ? 72.967 12.359 -110.168 1.00 76.62 95 ASP A O 1
ATOM 715 N N . GLU A 1 96 ? 71.886 12.613 -112.118 1.00 82.06 96 GLU A N 1
ATOM 716 C CA . GLU A 1 96 ? 70.586 13.024 -111.591 1.00 82.06 96 GLU A CA 1
ATOM 717 C C . GLU A 1 96 ? 69.911 11.861 -110.856 1.00 82.06 96 GLU A C 1
ATOM 719 O O . GLU A 1 96 ? 69.404 12.040 -109.743 1.00 82.06 96 GLU A O 1
ATOM 724 N N . GLU A 1 97 ? 69.970 10.649 -111.410 1.00 84.06 97 GLU A N 1
ATOM 725 C CA . GLU A 1 97 ? 69.512 9.427 -110.749 1.00 84.06 97 GLU A CA 1
ATOM 726 C C . GLU A 1 97 ? 70.326 9.117 -109.490 1.00 84.06 97 GLU A C 1
ATOM 728 O O . GLU A 1 97 ? 69.736 8.854 -108.439 1.00 84.06 97 GLU A O 1
ATOM 733 N N . ILE A 1 98 ? 71.661 9.205 -109.537 1.00 85.44 98 ILE A N 1
ATOM 734 C CA . ILE A 1 98 ? 72.537 9.023 -108.367 1.00 85.44 98 ILE A CA 1
ATOM 735 C C . ILE A 1 98 ? 72.228 10.082 -107.301 1.00 85.44 98 ILE A C 1
ATOM 737 O O . ILE A 1 98 ? 72.118 9.758 -106.113 1.00 85.44 98 ILE A O 1
ATOM 741 N N . SER A 1 99 ? 72.048 11.342 -107.695 1.00 86.81 99 SER A N 1
ATOM 742 C CA . SER A 1 99 ? 71.695 12.437 -106.785 1.00 86.81 99 SER A CA 1
ATOM 743 C C . SER A 1 99 ? 70.306 12.238 -106.170 1.00 86.81 99 SER A C 1
ATOM 745 O O . SER A 1 99 ? 70.140 12.403 -104.956 1.00 86.81 99 SER A O 1
ATOM 747 N N . GLY A 1 100 ? 69.333 11.786 -106.965 1.00 89.12 100 GLY A N 1
ATOM 748 C CA . GLY A 1 100 ? 67.990 11.419 -106.520 1.00 89.12 100 GLY A CA 1
ATOM 749 C C . GLY A 1 100 ? 67.974 10.192 -105.604 1.00 89.12 100 GLY A C 1
ATOM 750 O O . GLY A 1 100 ? 67.247 10.172 -104.610 1.00 89.12 100 GLY A O 1
ATOM 751 N N . LEU A 1 101 ? 68.801 9.176 -105.868 1.00 90.38 101 LEU A N 1
ATOM 752 C CA . LEU A 1 101 ? 68.989 8.010 -104.995 1.00 90.38 101 LEU A CA 1
ATOM 753 C C . LEU A 1 101 ? 69.633 8.408 -103.663 1.00 90.38 101 LEU A C 1
ATOM 755 O O . LEU A 1 101 ? 69.154 7.994 -102.609 1.00 90.38 101 LEU A O 1
ATOM 759 N N . ARG A 1 102 ? 70.650 9.278 -103.673 1.00 93.94 102 ARG A N 1
ATOM 760 C CA . ARG A 1 102 ? 71.262 9.818 -102.445 1.00 93.94 102 ARG A CA 1
ATOM 761 C C . ARG A 1 102 ? 70.279 10.660 -101.629 1.00 93.94 102 ARG A C 1
ATOM 763 O O . ARG A 1 102 ? 70.264 10.555 -100.403 1.00 93.94 102 ARG A O 1
ATOM 77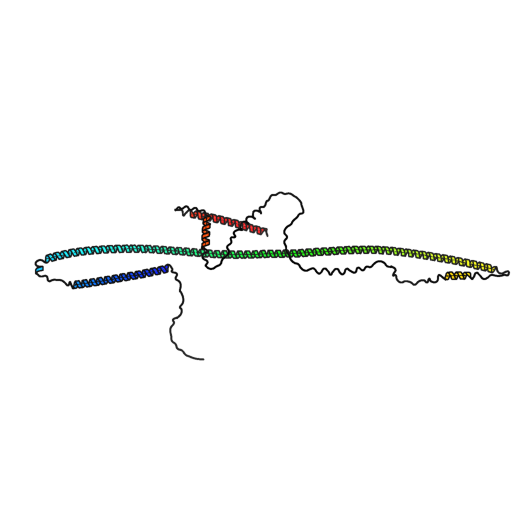0 N N . ALA A 1 103 ? 69.459 11.489 -102.280 1.00 92.94 103 ALA A N 1
ATOM 771 C CA . ALA A 1 103 ? 68.417 12.268 -101.610 1.00 92.94 103 ALA A CA 1
ATOM 772 C C . ALA A 1 103 ? 67.344 11.360 -100.987 1.00 92.94 103 ALA A C 1
ATOM 774 O O . ALA A 1 103 ? 66.986 11.552 -99.822 1.00 92.94 103 ALA A O 1
ATOM 775 N N . ARG A 1 104 ? 66.901 10.328 -101.720 1.00 94.56 104 ARG A N 1
ATOM 776 C CA . ARG A 1 104 ? 65.987 9.296 -101.210 1.00 94.56 104 ARG A CA 1
ATOM 777 C C . ARG A 1 104 ? 66.583 8.539 -100.023 1.00 94.56 104 ARG A C 1
ATOM 779 O O . ARG A 1 104 ? 65.887 8.385 -99.029 1.00 94.56 104 ARG A O 1
ATOM 786 N N . LEU A 1 105 ? 67.862 8.159 -100.071 1.00 94.69 105 LEU A N 1
ATOM 787 C CA . LEU A 1 105 ? 68.547 7.494 -98.956 1.00 94.69 105 LEU A CA 1
ATOM 788 C C . LEU A 1 105 ? 68.601 8.378 -97.701 1.00 94.69 105 LEU A C 1
ATOM 790 O O . LEU A 1 105 ? 68.262 7.912 -96.620 1.00 94.69 105 LEU A O 1
ATOM 794 N N . ARG A 1 106 ? 68.968 9.663 -97.824 1.00 95.69 106 ARG A N 1
ATOM 795 C CA . ARG A 1 106 ? 68.957 10.593 -96.675 1.00 95.69 106 ARG A CA 1
ATOM 796 C C . ARG A 1 106 ? 67.555 10.785 -96.099 1.00 95.69 106 ARG A C 1
ATOM 798 O O . ARG A 1 106 ? 67.404 10.842 -94.884 1.00 95.69 106 ARG A O 1
ATOM 805 N N . SER A 1 107 ? 66.542 10.884 -96.960 1.00 94.88 107 SER A N 1
ATOM 806 C CA . SER A 1 107 ? 65.146 10.986 -96.525 1.00 94.88 107 SER A CA 1
ATOM 807 C C . SER A 1 107 ? 64.683 9.716 -95.806 1.00 94.88 107 SER A C 1
ATOM 809 O O . SER A 1 107 ? 64.066 9.815 -94.748 1.00 94.88 107 SER A O 1
ATOM 811 N N . ALA A 1 108 ? 65.054 8.539 -96.323 1.00 94.75 108 ALA A N 1
ATOM 812 C CA . ALA A 1 108 ? 64.778 7.249 -95.700 1.00 94.75 108 ALA A CA 1
ATOM 813 C C . ALA A 1 108 ? 65.465 7.113 -94.334 1.00 94.75 108 ALA A C 1
ATOM 815 O O . ALA A 1 108 ? 64.791 6.766 -93.374 1.00 94.75 108 ALA A O 1
ATOM 816 N N . LEU A 1 109 ? 66.746 7.484 -94.209 1.00 94.25 109 LEU A N 1
ATOM 817 C CA . LEU A 1 109 ? 67.458 7.497 -92.922 1.00 94.25 109 LEU A CA 1
ATOM 818 C C . LEU A 1 109 ? 66.824 8.473 -91.921 1.00 94.25 109 LEU A C 1
ATOM 820 O O . LEU A 1 109 ? 66.650 8.144 -90.754 1.00 94.25 109 LEU A O 1
ATOM 824 N N . ALA A 1 110 ? 66.420 9.667 -92.366 1.00 95.75 110 ALA A N 1
ATOM 825 C CA . ALA A 1 110 ? 65.706 10.607 -91.503 1.00 95.75 110 ALA A CA 1
ATOM 826 C C . ALA A 1 110 ? 64.317 10.083 -91.096 1.00 95.75 110 ALA A C 1
ATOM 828 O O . ALA A 1 110 ? 63.842 10.376 -90.002 1.00 95.75 110 ALA A O 1
ATOM 829 N N . ALA A 1 111 ? 63.631 9.342 -91.972 1.00 94.75 111 ALA A N 1
ATOM 830 C CA . ALA A 1 111 ? 62.366 8.686 -91.650 1.00 94.75 111 ALA A CA 1
ATOM 831 C C . ALA A 1 111 ? 62.558 7.514 -90.675 1.00 94.75 111 ALA A C 1
ATOM 833 O O . ALA A 1 111 ? 61.756 7.375 -89.756 1.00 94.75 111 ALA A O 1
ATOM 834 N N . GLU A 1 112 ? 63.626 6.732 -90.828 1.00 95.00 112 GLU A N 1
ATOM 835 C CA . GLU A 1 112 ? 64.017 5.664 -89.907 1.00 95.00 112 GLU A CA 1
ATOM 836 C C . GLU A 1 112 ? 64.337 6.221 -88.518 1.00 95.00 112 GLU A C 1
ATOM 838 O O . GLU A 1 112 ? 63.774 5.741 -87.539 1.00 95.00 112 GLU A O 1
ATOM 843 N N . GLU A 1 113 ? 65.139 7.285 -88.422 1.00 95.88 113 GLU A N 1
ATOM 844 C CA . GLU A 1 113 ? 65.452 7.914 -87.135 1.00 95.88 113 GLU A CA 1
ATOM 845 C C . GLU A 1 113 ? 64.189 8.471 -86.464 1.00 95.88 113 GLU A C 1
ATOM 847 O O . GLU A 1 113 ? 63.966 8.224 -85.284 1.00 95.88 113 GLU A O 1
ATOM 852 N N . ARG A 1 114 ? 63.287 9.123 -87.217 1.00 96.44 114 ARG A N 1
ATOM 853 C CA . ARG A 1 114 ? 61.976 9.543 -86.678 1.00 96.44 114 ARG A CA 1
ATOM 854 C C . ARG A 1 114 ? 61.131 8.355 -86.219 1.00 96.44 114 ARG A C 1
ATOM 856 O O . ARG A 1 114 ? 60.453 8.459 -85.203 1.00 96.44 114 ARG A O 1
ATOM 863 N N . SER A 1 115 ? 61.151 7.241 -86.954 1.00 96.12 115 SER A N 1
ATOM 864 C CA . SER A 1 115 ? 60.455 6.014 -86.556 1.00 96.12 115 SER A CA 1
ATOM 865 C C . SER A 1 115 ? 61.060 5.414 -85.290 1.00 96.12 115 SER A C 1
ATOM 867 O O . SER A 1 115 ? 60.318 4.889 -84.463 1.00 96.12 115 SER A O 1
ATOM 869 N N . ARG A 1 116 ? 62.383 5.492 -85.129 1.00 96.81 116 ARG A N 1
ATOM 870 C CA . ARG A 1 116 ? 63.089 5.054 -83.926 1.00 96.81 116 ARG A CA 1
ATOM 871 C C . ARG A 1 116 ? 62.728 5.933 -82.734 1.00 96.81 116 ARG A C 1
ATOM 873 O O . ARG A 1 116 ? 62.316 5.393 -81.718 1.00 96.81 116 ARG A O 1
ATOM 880 N N . THR A 1 117 ? 62.770 7.258 -82.886 1.00 97.00 117 THR A N 1
ATOM 881 C CA . THR A 1 117 ? 62.322 8.193 -81.843 1.00 97.00 117 THR A CA 1
ATOM 882 C C . THR A 1 117 ? 60.866 7.933 -81.454 1.00 97.00 117 THR A C 1
ATOM 884 O O . THR A 1 117 ? 60.569 7.816 -80.275 1.00 97.00 117 THR A O 1
ATOM 887 N N . ALA A 1 118 ? 59.963 7.740 -82.422 1.00 96.94 118 ALA A N 1
ATOM 888 C CA . ALA A 1 118 ? 58.564 7.419 -82.132 1.00 96.94 118 ALA A CA 1
ATOM 889 C C . ALA A 1 118 ? 58.394 6.067 -81.411 1.00 96.94 118 ALA A C 1
ATOM 891 O O . ALA A 1 118 ? 57.496 5.918 -80.583 1.00 96.94 118 ALA A O 1
ATOM 892 N N . ALA A 1 119 ? 59.240 5.077 -81.715 1.00 95.88 119 ALA A N 1
ATOM 893 C CA . ALA A 1 119 ? 59.252 3.798 -81.011 1.00 95.88 119 ALA A CA 1
ATOM 894 C C . ALA A 1 119 ? 59.772 3.941 -79.570 1.00 95.88 119 ALA A C 1
ATOM 896 O O . ALA A 1 119 ? 59.185 3.353 -78.661 1.00 95.88 119 ALA A O 1
ATOM 897 N N . ASP A 1 120 ? 60.815 4.745 -79.355 1.00 97.19 120 ASP A N 1
ATOM 898 C CA . ASP A 1 120 ? 61.354 5.053 -78.027 1.00 97.19 120 ASP A CA 1
ATOM 899 C C . ASP A 1 120 ? 60.335 5.848 -77.185 1.00 97.19 120 ASP A C 1
ATOM 901 O O . ASP A 1 120 ? 60.099 5.508 -76.024 1.00 97.19 120 ASP A O 1
ATOM 905 N N . ASP A 1 121 ? 59.647 6.830 -77.779 1.00 97.75 121 ASP A N 1
ATOM 906 C CA . ASP A 1 121 ? 58.562 7.590 -77.140 1.00 97.75 121 ASP A CA 1
ATOM 907 C C . ASP A 1 121 ? 57.382 6.681 -76.765 1.00 97.75 121 ASP A C 1
ATOM 909 O O . ASP A 1 121 ? 56.832 6.779 -75.664 1.00 97.75 121 ASP A O 1
ATOM 913 N N . LEU A 1 122 ? 57.007 5.747 -77.648 1.00 96.88 122 LEU A N 1
ATOM 914 C CA . LEU A 1 122 ? 55.978 4.749 -77.354 1.00 96.88 122 LEU A CA 1
ATOM 915 C C . LEU A 1 122 ? 56.416 3.818 -76.216 1.00 96.88 122 LEU A C 1
ATOM 917 O O . LEU A 1 122 ? 55.614 3.521 -75.329 1.00 96.88 122 LEU A O 1
ATOM 921 N N . ALA A 1 123 ? 57.673 3.370 -76.208 1.00 97.31 123 ALA A N 1
ATOM 922 C CA . ALA A 1 123 ? 58.215 2.545 -75.133 1.00 97.31 123 ALA A CA 1
ATOM 923 C C . ALA A 1 123 ? 58.213 3.299 -73.792 1.00 97.31 123 ALA A C 1
ATOM 925 O O . ALA A 1 123 ? 57.807 2.735 -72.771 1.00 97.31 123 ALA A O 1
ATOM 926 N N . ALA A 1 124 ? 58.583 4.584 -73.794 1.00 96.75 124 ALA A N 1
ATOM 927 C CA . ALA A 1 124 ? 58.513 5.448 -72.622 1.00 96.75 124 ALA A CA 1
ATOM 928 C C . ALA A 1 124 ? 57.065 5.608 -72.126 1.00 96.75 124 ALA A C 1
ATOM 930 O O . ALA A 1 124 ? 56.804 5.387 -70.941 1.00 96.75 124 ALA A O 1
ATOM 931 N N . ALA A 1 125 ? 56.109 5.881 -73.021 1.00 97.69 125 ALA A N 1
ATOM 932 C CA . ALA A 1 125 ? 54.689 5.988 -72.683 1.00 97.69 125 ALA A CA 1
ATOM 933 C C . ALA A 1 125 ? 54.121 4.678 -72.107 1.00 97.69 125 ALA A C 1
ATOM 935 O O . ALA A 1 125 ? 53.434 4.697 -71.086 1.00 97.69 125 ALA A O 1
ATOM 936 N N . LEU A 1 126 ? 54.455 3.526 -72.699 1.00 97.06 126 LEU A N 1
ATOM 937 C CA . LEU A 1 126 ? 54.061 2.217 -72.171 1.00 97.06 126 LEU A CA 1
ATOM 938 C C . LEU A 1 126 ? 54.674 1.964 -70.791 1.00 97.06 126 LEU A C 1
ATOM 940 O O . LEU A 1 126 ? 53.984 1.477 -69.895 1.00 97.06 126 LEU A O 1
ATOM 944 N N . SER A 1 127 ? 55.940 2.331 -70.578 1.00 97.94 127 SER A N 1
ATOM 945 C CA . SER A 1 127 ? 56.570 2.198 -69.263 1.00 97.94 127 SER A CA 1
ATOM 946 C C . SER A 1 127 ? 55.873 3.065 -68.202 1.00 97.94 127 SER A C 1
ATOM 948 O O . SER A 1 127 ? 55.570 2.557 -67.119 1.00 97.94 127 SER A O 1
ATOM 950 N N . ALA A 1 128 ? 55.504 4.308 -68.537 1.00 97.50 128 ALA A N 1
ATOM 951 C CA . ALA A 1 128 ? 54.758 5.204 -67.657 1.00 97.50 128 ALA A CA 1
ATOM 952 C C . ALA A 1 128 ? 53.384 4.616 -67.302 1.00 97.50 128 ALA A C 1
ATOM 954 O O . ALA A 1 128 ? 53.105 4.411 -66.120 1.00 97.50 128 ALA A O 1
ATOM 955 N N . VAL A 1 129 ? 52.597 4.197 -68.300 1.00 98.19 129 VAL A N 1
ATOM 956 C CA . VAL A 1 129 ? 51.284 3.555 -68.091 1.00 98.19 129 VAL A CA 1
ATOM 957 C C . VAL A 1 129 ? 51.404 2.289 -67.238 1.00 98.19 129 VAL A C 1
ATOM 959 O O . VAL A 1 129 ? 50.588 2.065 -66.346 1.00 98.19 129 VAL A O 1
ATOM 962 N N . THR A 1 130 ? 52.436 1.460 -67.442 1.00 97.25 130 THR A N 1
ATOM 963 C CA . THR A 1 130 ? 52.634 0.272 -66.591 1.00 97.25 130 THR A CA 1
ATOM 964 C C . THR A 1 130 ? 52.999 0.632 -65.151 1.00 97.25 130 THR A C 1
ATOM 966 O O . THR A 1 130 ? 52.623 -0.100 -64.233 1.00 97.25 130 THR A O 1
ATOM 969 N N . SER A 1 131 ? 53.721 1.734 -64.929 1.00 97.88 131 SER A N 1
ATOM 970 C CA . SER A 1 131 ? 54.060 2.210 -63.584 1.00 97.88 131 SER A CA 1
ATOM 971 C C . SER A 1 131 ? 52.850 2.820 -62.867 1.00 97.88 131 SER A C 1
ATOM 973 O O . SER A 1 131 ? 52.602 2.470 -61.714 1.00 97.88 131 SER A O 1
ATOM 975 N N . GLU A 1 132 ? 52.026 3.602 -63.568 1.00 97.31 132 GLU A N 1
ATOM 976 C CA . GLU A 1 132 ? 50.760 4.137 -63.054 1.00 97.31 132 GLU A CA 1
ATOM 977 C C . GLU A 1 132 ? 49.766 3.014 -62.746 1.00 97.31 132 GLU A C 1
ATOM 979 O O . GLU A 1 132 ? 49.179 2.986 -61.668 1.00 97.31 132 GLU A O 1
ATOM 984 N N . ALA A 1 133 ? 49.637 2.016 -63.628 1.00 96.75 133 ALA A N 1
ATOM 985 C CA . ALA A 1 133 ? 48.789 0.852 -63.379 1.00 96.75 133 ALA A CA 1
ATOM 986 C C . ALA A 1 133 ? 49.222 0.076 -62.120 1.00 96.75 133 ALA A C 1
ATOM 988 O O . ALA A 1 133 ? 48.375 -0.398 -61.358 1.00 96.75 133 ALA A O 1
ATOM 989 N N . LYS A 1 134 ? 50.534 -0.034 -61.859 1.00 97.69 134 LYS A N 1
ATOM 990 C CA . LYS A 1 134 ? 51.058 -0.626 -60.615 1.00 97.69 134 LYS A CA 1
ATOM 991 C C . LYS A 1 134 ? 50.738 0.238 -59.394 1.00 97.69 134 LYS A C 1
ATOM 993 O O . LYS A 1 134 ? 50.359 -0.318 -58.366 1.00 97.69 134 LYS A O 1
ATOM 998 N N . GLN A 1 135 ? 50.854 1.561 -59.505 1.00 98.19 135 GLN A N 1
ATOM 999 C CA . GLN A 1 135 ? 50.525 2.491 -58.423 1.00 98.19 135 GLN A CA 1
ATOM 1000 C C . GLN A 1 135 ? 49.031 2.461 -58.078 1.00 98.19 135 GLN A C 1
ATOM 1002 O O . GLN A 1 135 ? 48.681 2.320 -56.910 1.00 98.19 135 GLN A O 1
ATOM 1007 N N . VAL A 1 136 ? 48.150 2.490 -59.082 1.00 98.19 136 VAL A N 1
ATOM 1008 C CA . VAL A 1 136 ? 46.697 2.356 -58.894 1.00 98.19 136 VAL A CA 1
ATOM 1009 C C . VAL A 1 136 ? 46.354 1.015 -58.251 1.00 98.19 136 VAL A C 1
ATOM 1011 O O . VAL A 1 136 ? 45.521 0.962 -57.351 1.00 98.19 136 VAL A O 1
ATOM 1014 N N . LYS A 1 137 ? 47.022 -0.072 -58.657 1.00 98.19 137 LYS A N 1
ATOM 1015 C CA . LYS A 1 137 ? 46.831 -1.383 -58.026 1.00 98.19 137 LYS A CA 1
ATOM 1016 C C . LYS A 1 137 ? 47.241 -1.382 -56.549 1.00 98.19 137 LYS A C 1
ATOM 1018 O O . LYS A 1 137 ? 46.533 -1.983 -55.748 1.00 98.19 137 LYS A O 1
ATOM 1023 N N . ALA A 1 138 ? 48.344 -0.720 -56.194 1.00 98.31 138 ALA A N 1
ATOM 1024 C CA . ALA A 1 138 ? 48.775 -0.581 -54.803 1.00 98.31 138 ALA A CA 1
ATOM 1025 C C . ALA A 1 138 ? 47.763 0.232 -53.976 1.00 98.31 138 ALA A C 1
ATOM 1027 O O . ALA A 1 138 ? 47.337 -0.213 -52.914 1.00 98.31 138 ALA A O 1
ATOM 1028 N N . TRP A 1 139 ? 47.282 1.360 -54.508 1.00 98.50 139 TRP A N 1
ATOM 1029 C CA . TRP A 1 139 ? 46.225 2.141 -53.860 1.00 98.50 139 TRP A CA 1
ATOM 1030 C C . TRP A 1 139 ? 44.922 1.357 -53.697 1.00 98.50 139 TRP A C 1
ATOM 1032 O O . TRP A 1 139 ? 44.264 1.480 -52.669 1.00 98.50 139 TRP A O 1
ATOM 1042 N N . LEU A 1 140 ? 44.559 0.519 -54.671 1.00 98.19 140 LEU A N 1
ATOM 1043 C CA . LEU A 1 140 ? 43.386 -0.346 -54.562 1.00 98.19 140 LEU A CA 1
ATOM 1044 C C . LEU A 1 140 ? 43.563 -1.419 -53.477 1.00 98.19 140 LEU A C 1
ATOM 1046 O O . LEU A 1 140 ? 42.615 -1.676 -52.740 1.00 98.19 140 LEU A O 1
ATOM 1050 N N . SER A 1 141 ? 44.755 -2.014 -53.333 1.00 98.06 141 SER A N 1
ATOM 1051 C CA . SER A 1 141 ? 45.016 -2.955 -52.234 1.00 98.06 141 SER A CA 1
ATOM 1052 C C . SER A 1 141 ? 45.017 -2.281 -50.862 1.00 98.06 141 SER A C 1
ATOM 1054 O O . SER A 1 141 ? 44.497 -2.860 -49.912 1.00 98.06 141 SER A O 1
ATOM 1056 N N . ASP A 1 142 ? 45.544 -1.058 -50.760 1.00 97.81 142 ASP A N 1
ATOM 1057 C CA . ASP A 1 142 ? 45.536 -0.298 -49.506 1.00 97.81 142 ASP A CA 1
ATOM 1058 C C . ASP A 1 142 ? 44.102 0.083 -49.110 1.00 97.81 142 ASP A C 1
ATOM 1060 O O . ASP A 1 142 ? 43.685 -0.180 -47.982 1.00 97.81 142 ASP A O 1
ATOM 1064 N N . ALA A 1 143 ? 43.310 0.597 -50.058 1.00 97.50 143 ALA A N 1
ATOM 1065 C CA . ALA A 1 143 ? 41.900 0.917 -49.841 1.00 97.50 143 ALA A CA 1
ATOM 1066 C C . ALA A 1 143 ? 41.068 -0.325 -49.472 1.00 97.50 143 ALA A C 1
ATOM 1068 O O . ALA A 1 143 ? 40.180 -0.247 -48.624 1.00 97.50 143 ALA A O 1
ATOM 1069 N N . GLN A 1 144 ? 41.365 -1.484 -50.072 1.00 98.06 144 GLN A N 1
ATOM 1070 C CA . GLN A 1 144 ? 40.720 -2.744 -49.701 1.00 98.06 144 GLN A CA 1
ATOM 1071 C C . GLN A 1 144 ? 41.072 -3.155 -48.262 1.00 98.06 144 GLN A C 1
ATOM 1073 O O . GLN A 1 144 ? 40.181 -3.526 -47.501 1.00 98.06 144 GLN A O 1
ATOM 1078 N N . ALA A 1 145 ? 42.340 -3.043 -47.859 1.00 97.56 145 ALA A N 1
ATOM 1079 C CA . ALA A 1 145 ? 42.756 -3.355 -46.493 1.00 97.56 145 ALA A CA 1
ATOM 1080 C C . ALA A 1 145 ? 42.142 -2.390 -45.459 1.00 97.56 145 ALA A C 1
ATOM 1082 O O . ALA A 1 145 ? 41.827 -2.798 -44.341 1.00 97.56 145 ALA A O 1
ATOM 1083 N N . GLU A 1 146 ? 41.960 -1.114 -45.805 1.00 97.88 146 GLU A N 1
ATOM 1084 C CA . GLU A 1 146 ? 41.248 -0.149 -44.959 1.00 97.88 146 GLU A CA 1
ATOM 1085 C C . GLU A 1 146 ? 39.759 -0.484 -44.818 1.00 97.88 146 GLU A C 1
ATOM 1087 O O . GLU A 1 146 ? 39.235 -0.411 -43.706 1.00 97.88 146 GLU A O 1
ATOM 1092 N N . LEU A 1 147 ? 39.100 -0.915 -45.900 1.00 97.75 147 LEU A N 1
ATOM 1093 C CA . LEU A 1 147 ? 37.709 -1.371 -45.858 1.00 97.75 147 LEU A CA 1
ATOM 1094 C C . LEU A 1 147 ? 37.545 -2.591 -44.942 1.00 97.75 147 LEU A C 1
ATOM 1096 O O . LEU A 1 147 ? 36.686 -2.583 -44.067 1.00 97.75 147 LEU A O 1
ATOM 1100 N N . GLU A 1 148 ? 38.415 -3.596 -45.069 1.00 98.50 148 GLU A N 1
ATOM 1101 C CA . GLU A 1 148 ? 38.387 -4.791 -44.212 1.00 98.50 148 GLU A CA 1
ATOM 1102 C C . GLU A 1 148 ? 38.612 -4.447 -42.727 1.00 98.50 148 GLU A C 1
ATOM 1104 O O . GLU A 1 148 ? 37.968 -5.023 -41.845 1.00 98.50 148 GLU A O 1
ATOM 1109 N N . ARG A 1 149 ? 39.489 -3.476 -42.424 1.00 98.25 149 ARG A N 1
ATOM 1110 C CA . ARG A 1 149 ? 39.673 -2.971 -41.050 1.00 98.25 149 ARG A CA 1
ATOM 1111 C C . ARG A 1 149 ? 38.427 -2.256 -40.532 1.00 98.25 149 ARG A C 1
ATOM 1113 O O . ARG A 1 149 ? 38.053 -2.478 -39.381 1.00 98.25 149 ARG A O 1
ATOM 1120 N N . ALA A 1 150 ? 37.795 -1.420 -41.356 1.00 97.31 150 ALA A N 1
ATOM 1121 C CA . ALA A 1 150 ? 36.573 -0.711 -40.990 1.00 97.31 150 ALA A CA 1
ATOM 1122 C C . ALA A 1 150 ? 35.402 -1.679 -40.753 1.00 97.31 150 ALA A C 1
ATOM 1124 O O . ALA A 1 150 ? 34.682 -1.526 -39.768 1.00 97.31 150 ALA A O 1
ATOM 1125 N N . ASP A 1 151 ? 35.257 -2.713 -41.585 1.00 97.31 151 ASP A N 1
ATOM 1126 C CA . ASP A 1 151 ? 34.237 -3.756 -41.417 1.00 97.31 151 ASP A CA 1
ATOM 1127 C C . ASP A 1 151 ? 34.467 -4.570 -40.131 1.00 97.31 151 ASP A C 1
ATOM 1129 O O . ASP A 1 151 ? 33.525 -4.848 -39.383 1.00 97.31 151 ASP A O 1
ATOM 1133 N N . ALA A 1 152 ? 35.725 -4.901 -39.812 1.00 98.19 152 ALA A N 1
ATOM 1134 C CA . ALA A 1 152 ? 36.068 -5.563 -38.554 1.00 98.19 152 ALA A CA 1
ATOM 1135 C C . ALA A 1 152 ? 35.763 -4.681 -37.328 1.00 98.19 152 ALA A C 1
ATOM 1137 O O . ALA A 1 152 ? 35.263 -5.172 -36.309 1.00 98.19 152 ALA A O 1
ATOM 1138 N N . GLU A 1 153 ? 36.030 -3.375 -37.413 1.00 98.44 153 GLU A N 1
ATOM 1139 C CA . GLU A 1 153 ? 35.683 -2.428 -36.354 1.00 98.44 153 GLU A CA 1
ATOM 1140 C C . GLU A 1 153 ? 34.166 -2.258 -36.204 1.00 98.44 153 GLU A C 1
ATOM 1142 O O . GLU A 1 153 ? 33.669 -2.280 -35.075 1.00 98.44 153 GLU A O 1
ATOM 1147 N N . ALA A 1 154 ? 33.424 -2.172 -37.310 1.00 97.81 154 ALA A N 1
ATOM 1148 C CA . ALA A 1 154 ? 31.965 -2.130 -37.301 1.00 97.81 154 ALA A CA 1
ATOM 1149 C C . ALA A 1 154 ? 31.382 -3.376 -36.616 1.00 97.81 154 ALA A C 1
ATOM 1151 O O . ALA A 1 154 ? 30.581 -3.247 -35.690 1.00 97.81 154 ALA A O 1
ATOM 1152 N N . GLY A 1 155 ? 31.864 -4.574 -36.968 1.00 98.38 155 GLY A N 1
ATOM 1153 C CA . GLY A 1 155 ? 31.453 -5.820 -36.314 1.00 98.38 155 GLY A CA 1
ATOM 1154 C C . GLY A 1 155 ? 31.756 -5.842 -34.809 1.00 98.38 155 GLY A C 1
ATOM 1155 O O . GLY A 1 155 ? 30.922 -6.275 -34.008 1.00 98.38 155 GLY A O 1
ATOM 1156 N N . ARG A 1 156 ? 32.916 -5.314 -34.392 1.00 98.69 156 ARG A N 1
ATOM 1157 C CA . ARG A 1 156 ? 33.269 -5.172 -32.967 1.00 98.69 156 ARG A CA 1
ATOM 1158 C C . ARG A 1 156 ? 32.312 -4.224 -32.238 1.00 98.69 156 ARG A C 1
ATOM 1160 O O . ARG A 1 156 ? 31.877 -4.539 -31.130 1.00 98.69 156 ARG A O 1
ATOM 1167 N N . LEU A 1 157 ? 31.995 -3.076 -32.836 1.00 97.94 157 LEU A N 1
ATOM 1168 C CA . LEU A 1 157 ? 31.079 -2.089 -32.257 1.00 97.94 157 LEU A CA 1
ATOM 1169 C C . LEU A 1 157 ? 29.647 -2.622 -32.171 1.00 97.94 157 LEU A C 1
ATOM 1171 O O . LEU A 1 157 ? 29.004 -2.441 -31.140 1.00 97.94 157 LEU A O 1
ATOM 1175 N N . GLU A 1 158 ? 29.169 -3.340 -33.187 1.00 98.56 158 GLU A N 1
ATOM 1176 C CA . GLU A 1 158 ? 27.872 -4.016 -33.122 1.00 98.56 158 GLU A CA 1
ATOM 1177 C C . GLU A 1 158 ? 27.817 -5.061 -32.000 1.00 98.56 158 GLU A C 1
ATOM 1179 O O . GLU A 1 158 ? 26.801 -5.184 -31.319 1.00 98.56 158 GLU A O 1
ATOM 1184 N N . GLY A 1 159 ? 28.899 -5.818 -31.789 1.00 98.44 159 GLY A N 1
ATOM 1185 C CA . GLY A 1 159 ? 28.997 -6.768 -30.679 1.00 98.44 159 GLY A CA 1
ATOM 1186 C C . GLY A 1 159 ? 28.888 -6.083 -29.314 1.00 98.44 159 GLY A C 1
ATOM 1187 O O . GLY A 1 159 ? 28.134 -6.538 -28.456 1.00 98.44 159 GLY A O 1
ATOM 1188 N N . LEU A 1 160 ? 29.587 -4.956 -29.134 1.00 98.50 160 LEU A N 1
ATOM 1189 C CA . LEU A 1 160 ? 29.499 -4.149 -27.913 1.00 98.50 160 LEU A CA 1
ATOM 1190 C C . LEU A 1 160 ? 28.107 -3.538 -27.718 1.00 98.50 160 LEU A C 1
ATOM 1192 O O . LEU A 1 160 ? 27.605 -3.539 -26.597 1.00 98.50 160 LEU A O 1
ATOM 1196 N N . LEU A 1 161 ? 27.470 -3.060 -28.790 1.00 98.31 161 LEU A N 1
ATOM 1197 C CA . LEU A 1 161 ? 26.107 -2.537 -28.731 1.00 98.31 161 LEU A CA 1
ATOM 1198 C C . LEU A 1 161 ? 25.117 -3.628 -28.311 1.00 98.31 161 LEU A C 1
ATOM 1200 O O . LEU A 1 161 ? 24.346 -3.415 -27.382 1.00 98.31 161 LEU A O 1
ATOM 1204 N N . ARG A 1 162 ? 25.183 -4.818 -28.925 1.00 98.75 162 ARG A N 1
ATOM 1205 C CA . ARG A 1 162 ? 24.327 -5.959 -28.555 1.00 98.75 162 ARG A CA 1
ATOM 1206 C C . ARG A 1 162 ? 24.536 -6.392 -27.101 1.00 98.75 162 ARG A C 1
ATOM 1208 O O . ARG A 1 162 ? 23.564 -6.727 -26.430 1.00 98.75 162 ARG A O 1
ATOM 1215 N N . ALA A 1 163 ? 25.776 -6.373 -26.606 1.00 98.50 163 ALA A N 1
ATOM 1216 C CA . ALA A 1 163 ? 26.069 -6.657 -25.201 1.00 98.50 163 ALA A CA 1
ATOM 1217 C C . ALA A 1 163 ? 25.450 -5.600 -24.269 1.00 98.50 163 ALA A C 1
ATOM 1219 O O . ALA A 1 163 ? 24.737 -5.954 -23.335 1.00 98.50 163 ALA A O 1
ATOM 1220 N N . ALA A 1 164 ? 25.627 -4.311 -24.576 1.00 98.31 164 ALA A N 1
ATOM 1221 C CA . ALA A 1 164 ? 25.030 -3.222 -23.803 1.00 98.31 164 ALA A CA 1
ATOM 1222 C C . ALA A 1 164 ? 23.490 -3.253 -23.827 1.00 98.31 164 ALA A C 1
ATOM 1224 O O . ALA A 1 164 ? 22.849 -2.993 -22.811 1.00 98.31 164 ALA A O 1
ATOM 1225 N N . GLU A 1 165 ? 22.874 -3.603 -24.959 1.00 98.31 165 GLU A N 1
ATOM 1226 C CA . GLU A 1 165 ? 21.424 -3.804 -25.062 1.00 98.31 165 GLU A CA 1
ATOM 1227 C C . GLU A 1 165 ? 20.937 -4.976 -24.198 1.00 98.31 165 GLU A C 1
ATOM 1229 O O . GLU A 1 165 ? 19.874 -4.878 -23.583 1.00 98.31 165 GLU A O 1
ATOM 1234 N N . ALA A 1 166 ? 21.694 -6.076 -24.130 1.00 98.50 166 ALA A N 1
ATOM 1235 C CA . ALA A 1 166 ? 21.371 -7.208 -23.264 1.00 98.50 166 ALA A CA 1
ATOM 1236 C C . ALA A 1 166 ? 21.469 -6.832 -21.776 1.00 98.50 166 ALA A C 1
ATOM 1238 O O . ALA A 1 166 ? 20.565 -7.160 -21.005 1.00 98.50 166 ALA A O 1
ATOM 1239 N N . ASP A 1 167 ? 22.503 -6.082 -21.390 1.00 98.44 167 ASP A N 1
ATOM 1240 C CA . ASP A 1 167 ? 22.658 -5.566 -20.026 1.00 98.44 167 ASP A CA 1
ATOM 1241 C C . ASP A 1 167 ? 21.517 -4.605 -19.662 1.00 98.44 167 ASP A C 1
ATOM 1243 O O . ASP A 1 167 ? 20.920 -4.717 -18.590 1.00 98.44 167 ASP A O 1
ATOM 1247 N N . LEU A 1 168 ? 21.139 -3.703 -20.575 1.00 98.19 168 LEU A N 1
ATOM 1248 C CA . LEU A 1 168 ? 19.986 -2.821 -20.390 1.00 98.19 168 LEU A CA 1
ATOM 1249 C C . LEU A 1 168 ? 18.695 -3.620 -20.186 1.00 98.19 168 LEU A C 1
ATOM 1251 O O . LEU A 1 168 ? 17.970 -3.338 -19.236 1.00 98.19 168 LEU A O 1
ATOM 1255 N N . ARG A 1 169 ? 18.435 -4.654 -20.996 1.00 98.75 169 ARG A N 1
ATOM 1256 C CA . ARG A 1 169 ? 17.254 -5.521 -20.816 1.00 98.75 169 ARG A CA 1
ATOM 1257 C C . ARG A 1 169 ? 17.260 -6.230 -19.457 1.00 98.75 169 ARG A C 1
ATOM 1259 O O . ARG A 1 169 ? 16.259 -6.190 -18.745 1.00 98.75 169 ARG A O 1
ATOM 1266 N N . SER A 1 170 ? 18.399 -6.794 -19.057 1.00 98.62 170 SER A N 1
ATOM 1267 C CA . SER A 1 170 ? 18.561 -7.440 -17.747 1.00 98.62 170 SER A CA 1
ATOM 1268 C C . SER A 1 170 ? 18.310 -6.465 -16.590 1.00 98.62 170 SER A C 1
ATOM 1270 O O . SER A 1 170 ? 17.584 -6.783 -15.649 1.00 98.62 170 SER A O 1
ATOM 1272 N N . THR A 1 171 ? 18.840 -5.239 -16.665 1.00 98.31 171 THR A N 1
ATOM 1273 C CA . THR A 1 171 ? 18.598 -4.226 -15.622 1.00 98.31 171 THR A CA 1
ATOM 1274 C C . THR A 1 171 ? 17.142 -3.755 -15.588 1.00 98.31 171 THR A C 1
ATOM 1276 O O . THR A 1 171 ? 16.621 -3.505 -14.501 1.00 98.31 171 THR A O 1
ATOM 1279 N N . THR A 1 172 ? 16.450 -3.684 -16.733 1.00 98.12 172 THR A N 1
ATOM 1280 C CA . THR A 1 172 ? 15.009 -3.381 -16.761 1.00 98.12 172 THR A CA 1
ATOM 1281 C C . THR A 1 172 ? 14.168 -4.491 -16.132 1.00 98.12 172 THR A C 1
ATOM 1283 O O . THR A 1 172 ? 13.300 -4.189 -15.319 1.00 98.12 172 THR A O 1
ATOM 1286 N N . GLU A 1 173 ? 14.474 -5.764 -16.399 1.00 98.62 173 GLU A N 1
ATOM 1287 C CA . GLU A 1 173 ? 13.788 -6.901 -15.764 1.00 98.62 173 GLU A CA 1
ATOM 1288 C C . GLU A 1 173 ? 14.017 -6.923 -14.243 1.00 98.62 173 GLU A C 1
ATOM 1290 O O . GLU A 1 173 ? 13.087 -7.165 -13.472 1.00 98.62 173 GLU A O 1
ATOM 1295 N N . GLN A 1 174 ? 15.235 -6.602 -13.791 1.00 98.25 174 GLN A N 1
ATOM 1296 C CA . GLN A 1 174 ? 15.544 -6.461 -12.362 1.00 98.25 174 GLN A CA 1
ATOM 1297 C C . GLN A 1 174 ? 14.754 -5.318 -11.711 1.00 98.25 174 GLN A C 1
ATOM 1299 O O . GLN A 1 174 ? 14.247 -5.476 -10.598 1.00 98.25 174 GLN A O 1
ATOM 1304 N N . LEU A 1 175 ? 14.624 -4.176 -12.395 1.00 98.25 175 LEU A N 1
ATOM 1305 C CA . LEU A 1 175 ? 13.825 -3.052 -11.912 1.00 98.25 175 LEU A CA 1
ATOM 1306 C C . LEU A 1 175 ? 12.341 -3.428 -11.808 1.00 98.25 175 LEU A C 1
ATOM 1308 O O . LEU A 1 175 ? 11.708 -3.111 -10.802 1.00 98.25 175 LEU A O 1
ATOM 1312 N N . ASP A 1 176 ? 11.798 -4.127 -12.804 1.00 98.25 176 ASP A N 1
ATOM 1313 C CA . ASP A 1 176 ? 10.409 -4.594 -12.796 1.00 98.25 176 ASP A CA 1
ATOM 1314 C C . ASP A 1 176 ? 10.146 -5.611 -11.672 1.00 98.25 176 ASP A C 1
ATOM 1316 O O . ASP A 1 176 ? 9.102 -5.548 -11.008 1.00 98.25 176 ASP A O 1
ATOM 1320 N N . GLY A 1 177 ? 11.115 -6.493 -11.398 1.00 98.06 177 GLY A N 1
ATOM 1321 C CA . GLY A 1 177 ? 11.100 -7.394 -10.244 1.00 98.06 177 GLY A CA 1
ATOM 1322 C C . GLY A 1 177 ? 11.039 -6.629 -8.921 1.00 98.06 177 GLY A C 1
ATOM 1323 O O . GLY A 1 177 ? 10.085 -6.789 -8.158 1.00 98.06 177 GLY A O 1
ATOM 1324 N N . ALA A 1 178 ? 11.978 -5.707 -8.695 1.00 98.19 178 ALA A N 1
ATOM 1325 C CA . ALA A 1 178 ? 12.020 -4.881 -7.484 1.00 98.19 178 ALA A CA 1
ATOM 1326 C C . ALA A 1 178 ? 10.757 -4.012 -7.312 1.00 98.19 178 ALA A C 1
ATOM 1328 O O . ALA A 1 178 ? 10.247 -3.838 -6.202 1.00 98.19 178 ALA A O 1
ATOM 1329 N N . MET A 1 179 ? 10.210 -3.481 -8.409 1.00 97.94 179 MET A N 1
ATOM 1330 C CA . MET A 1 179 ? 8.958 -2.723 -8.392 1.00 97.94 179 MET A CA 1
ATOM 1331 C C . MET A 1 179 ? 7.755 -3.594 -8.016 1.00 97.94 179 MET A C 1
ATOM 1333 O O . MET A 1 179 ? 6.839 -3.107 -7.347 1.00 97.94 179 MET A O 1
ATOM 1337 N N . SER A 1 180 ? 7.735 -4.860 -8.434 1.00 98.38 180 SER A N 1
ATOM 1338 C CA . SER A 1 180 ? 6.681 -5.815 -8.072 1.00 98.38 180 SER A CA 1
ATOM 1339 C C . SER A 1 180 ? 6.781 -6.216 -6.599 1.00 98.38 180 SER A C 1
ATOM 1341 O O . SER A 1 180 ? 5.786 -6.112 -5.881 1.00 98.38 180 SER A O 1
ATOM 1343 N N . GLU A 1 181 ? 7.985 -6.523 -6.111 1.00 98.50 181 GLU A N 1
ATOM 1344 C CA . GLU A 1 181 ? 8.250 -6.793 -4.690 1.00 98.50 181 GLU A CA 1
ATOM 1345 C C . GLU A 1 181 ? 7.840 -5.613 -3.796 1.00 98.50 181 GLU A C 1
ATOM 1347 O O . GLU A 1 181 ? 7.175 -5.791 -2.772 1.00 98.50 181 GLU A O 1
ATOM 1352 N N . TRP A 1 182 ? 8.162 -4.379 -4.201 1.00 98.31 182 TRP A N 1
ATOM 1353 C CA . TRP A 1 182 ? 7.744 -3.184 -3.467 1.00 98.31 182 TRP A CA 1
ATOM 1354 C C . TRP A 1 182 ? 6.216 -3.028 -3.427 1.00 98.31 182 TRP A C 1
ATOM 1356 O O . TRP A 1 182 ? 5.658 -2.690 -2.378 1.00 98.31 182 TRP A O 1
ATOM 1366 N N . LYS A 1 183 ? 5.513 -3.294 -4.539 1.00 98.50 183 LYS A N 1
ATOM 1367 C CA . LYS A 1 183 ? 4.039 -3.249 -4.587 1.00 98.50 183 LYS A CA 1
ATOM 1368 C C . LYS A 1 183 ? 3.417 -4.294 -3.659 1.00 98.50 183 LYS A C 1
ATOM 1370 O O . LYS A 1 183 ? 2.464 -3.969 -2.947 1.00 98.50 183 LYS A O 1
ATOM 1375 N N . GLU A 1 184 ? 3.954 -5.511 -3.633 1.00 98.44 184 GLU A N 1
ATOM 1376 C CA . GLU A 1 184 ? 3.504 -6.580 -2.735 1.00 98.44 184 GLU A CA 1
ATOM 1377 C C . GLU A 1 184 ? 3.763 -6.236 -1.265 1.00 98.44 184 GLU A C 1
ATOM 1379 O O . GLU A 1 184 ? 2.851 -6.340 -0.440 1.00 98.44 184 GLU A O 1
ATOM 1384 N N . ALA A 1 185 ? 4.954 -5.728 -0.934 1.00 98.06 185 ALA A N 1
ATOM 1385 C CA . ALA A 1 185 ? 5.280 -5.265 0.414 1.00 98.06 185 ALA A CA 1
ATOM 1386 C C . ALA A 1 185 ? 4.347 -4.129 0.868 1.00 98.06 185 ALA A C 1
ATOM 1388 O O . ALA A 1 185 ? 3.853 -4.136 2.000 1.00 98.06 185 ALA A O 1
ATOM 1389 N N . ALA A 1 186 ? 4.043 -3.180 -0.022 1.00 98.56 186 ALA A N 1
ATOM 1390 C CA . ALA A 1 186 ? 3.097 -2.103 0.253 1.00 98.56 186 ALA A CA 1
ATOM 1391 C C . ALA A 1 186 ? 1.662 -2.624 0.455 1.00 98.56 186 ALA A C 1
ATOM 1393 O O . ALA A 1 186 ? 0.933 -2.110 1.307 1.00 98.56 186 ALA A O 1
ATOM 1394 N N . ALA A 1 187 ? 1.233 -3.639 -0.302 1.00 98.56 187 ALA A N 1
ATOM 1395 C CA . ALA A 1 187 ? -0.067 -4.282 -0.109 1.00 98.56 187 ALA A CA 1
ATOM 1396 C C . ALA A 1 187 ? -0.133 -5.048 1.225 1.00 98.56 187 ALA A C 1
ATOM 1398 O O . ALA A 1 187 ? -1.112 -4.911 1.963 1.00 98.56 187 ALA A O 1
ATOM 1399 N N . ALA A 1 188 ? 0.925 -5.783 1.576 1.00 98.62 188 ALA A N 1
ATOM 1400 C CA . ALA A 1 188 ? 1.034 -6.502 2.842 1.00 98.62 188 ALA A CA 1
ATOM 1401 C C . ALA A 1 188 ? 0.997 -5.551 4.050 1.00 98.62 188 ALA A C 1
ATOM 1403 O O . ALA A 1 188 ? 0.295 -5.823 5.026 1.00 98.62 188 ALA A O 1
ATOM 1404 N N . TRP A 1 189 ? 1.685 -4.407 3.975 1.00 98.25 189 TRP A N 1
ATOM 1405 C CA . TRP A 1 189 ? 1.629 -3.378 5.018 1.00 98.25 189 TRP A CA 1
ATOM 1406 C C . TRP A 1 189 ? 0.230 -2.788 5.191 1.00 98.25 189 TRP A C 1
ATOM 1408 O O . TRP A 1 189 ? -0.257 -2.724 6.318 1.00 98.25 189 TRP A O 1
ATOM 1418 N N . ARG A 1 190 ? -0.462 -2.445 4.097 1.00 98.69 190 ARG A N 1
ATOM 1419 C CA . ARG A 1 190 ? -1.857 -1.968 4.167 1.00 98.69 190 ARG A CA 1
ATOM 1420 C C . ARG A 1 190 ? -2.804 -3.014 4.756 1.00 98.69 190 ARG A C 1
ATOM 1422 O O . ARG A 1 190 ? -3.721 -2.670 5.497 1.00 98.69 190 ARG A O 1
ATOM 1429 N N . ALA A 1 191 ? -2.592 -4.296 4.454 1.00 98.69 191 ALA A N 1
ATOM 1430 C CA . ALA A 1 191 ? -3.376 -5.376 5.050 1.00 98.69 191 ALA A CA 1
ATOM 1431 C C . ALA A 1 191 ? -3.136 -5.488 6.568 1.00 98.69 191 ALA A C 1
ATOM 1433 O O . ALA A 1 191 ? -4.093 -5.655 7.326 1.00 98.69 191 ALA A O 1
ATOM 1434 N N . ARG A 1 192 ? -1.881 -5.346 7.020 1.00 98.69 192 ARG A N 1
ATOM 1435 C CA . ARG A 1 192 ? -1.528 -5.313 8.451 1.00 98.69 192 ARG A CA 1
ATOM 1436 C C . ARG A 1 192 ? -2.142 -4.111 9.163 1.00 98.69 192 ARG A C 1
ATOM 1438 O O . ARG A 1 192 ? -2.745 -4.289 10.214 1.00 98.69 192 ARG A O 1
ATOM 1445 N N . GLU A 1 193 ? -2.042 -2.923 8.576 1.00 98.69 193 GLU A N 1
ATOM 1446 C CA . GLU A 1 193 ? -2.654 -1.698 9.104 1.00 98.69 193 GLU A CA 1
ATOM 1447 C C . GLU A 1 193 ? -4.169 -1.864 9.272 1.00 98.69 193 GLU A C 1
ATOM 1449 O O . GLU A 1 193 ? -4.703 -1.639 10.357 1.00 98.69 193 GLU A O 1
ATOM 1454 N N . LYS A 1 194 ? -4.858 -2.368 8.239 1.00 98.69 194 LYS A N 1
ATOM 1455 C CA . LYS A 1 194 ? -6.297 -2.654 8.307 1.00 98.69 194 LYS A CA 1
ATOM 1456 C C . LYS A 1 194 ? -6.639 -3.655 9.418 1.00 98.69 194 LYS A C 1
ATOM 1458 O O . LYS A 1 194 ? -7.646 -3.484 10.100 1.00 98.69 194 LYS A O 1
ATOM 1463 N N . ALA A 1 195 ? -5.816 -4.686 9.614 1.00 98.69 195 ALA A N 1
ATOM 1464 C CA . ALA A 1 195 ? -6.017 -5.663 10.682 1.00 98.69 195 ALA A CA 1
ATOM 1465 C C . ALA A 1 195 ? -5.808 -5.058 12.082 1.00 98.69 195 ALA A C 1
ATOM 1467 O O . ALA A 1 195 ? -6.571 -5.371 12.995 1.00 98.69 195 ALA A O 1
ATOM 1468 N N . LEU A 1 196 ? -4.811 -4.184 12.254 1.00 98.38 196 LEU A N 1
ATOM 1469 C CA . LEU A 1 196 ? -4.570 -3.476 13.515 1.00 98.38 196 LEU A CA 1
ATOM 1470 C C . LEU A 1 196 ? -5.714 -2.514 13.850 1.00 98.38 196 LEU A C 1
ATOM 1472 O O . LEU A 1 196 ? -6.214 -2.550 14.971 1.00 98.38 196 LEU A O 1
ATOM 1476 N N . LEU A 1 197 ? -6.183 -1.729 12.875 1.00 98.69 197 LEU A N 1
ATOM 1477 C CA . LEU A 1 197 ? -7.351 -0.858 13.046 1.00 98.69 197 LEU A CA 1
ATOM 1478 C C . LEU A 1 197 ? -8.610 -1.658 13.404 1.00 98.69 197 LEU A C 1
ATOM 1480 O O . LEU A 1 197 ? -9.357 -1.259 14.291 1.00 98.69 197 LEU A O 1
ATOM 1484 N N . GLY A 1 198 ? -8.816 -2.820 12.775 1.00 98.69 198 GLY A N 1
ATOM 1485 C CA . GLY A 1 198 ? -9.924 -3.713 13.121 1.00 98.69 198 GLY A CA 1
ATOM 1486 C C . GLY A 1 198 ? -9.866 -4.214 14.569 1.00 98.69 198 GLY A C 1
ATOM 1487 O O . GLY A 1 198 ? -10.887 -4.232 15.248 1.00 98.69 198 GLY A O 1
ATOM 1488 N N . ARG A 1 199 ? -8.676 -4.574 15.071 1.00 98.62 199 ARG A N 1
ATOM 1489 C CA . ARG A 1 199 ? -8.496 -4.967 16.482 1.00 98.62 199 ARG A CA 1
ATOM 1490 C C . ARG A 1 199 ? -8.725 -3.804 17.442 1.00 98.62 199 ARG A C 1
ATOM 1492 O O . ARG A 1 199 ? -9.304 -4.017 18.499 1.00 98.62 199 ARG A O 1
ATOM 1499 N N . ALA A 1 200 ? -8.271 -2.603 17.084 1.00 98.31 200 ALA A N 1
ATOM 1500 C CA . ALA A 1 200 ? -8.477 -1.410 17.897 1.00 98.31 200 ALA A CA 1
ATOM 1501 C C . ALA A 1 200 ? -9.971 -1.078 18.034 1.00 98.31 200 ALA A C 1
ATOM 1503 O O . ALA A 1 200 ? -10.436 -0.875 19.149 1.00 98.31 200 ALA A O 1
ATOM 1504 N N . HIS A 1 201 ? -10.724 -1.115 16.929 1.00 98.75 201 HIS A N 1
ATOM 1505 C CA . HIS A 1 201 ? -12.174 -0.913 16.961 1.00 98.75 201 HIS A CA 1
ATOM 1506 C C . HIS A 1 201 ? -12.904 -1.982 17.776 1.00 98.75 201 HIS A C 1
ATOM 1508 O O . HIS A 1 201 ? -13.724 -1.635 18.615 1.00 98.75 201 HIS A O 1
ATOM 1514 N N . ALA A 1 202 ? -12.573 -3.266 17.601 1.00 98.56 202 ALA A N 1
ATOM 1515 C CA . ALA A 1 202 ? -13.180 -4.327 18.408 1.00 98.56 202 ALA A CA 1
ATOM 1516 C C . ALA A 1 202 ? -12.911 -4.131 19.914 1.00 98.56 202 ALA A C 1
ATOM 1518 O O . ALA A 1 202 ? -13.811 -4.281 20.732 1.00 98.56 202 ALA A O 1
ATOM 1519 N N . ALA A 1 203 ? -11.689 -3.728 20.284 1.00 98.12 203 ALA A N 1
ATOM 1520 C CA . ALA A 1 203 ? -11.348 -3.436 21.675 1.00 98.12 203 ALA A CA 1
ATOM 1521 C C . ALA A 1 203 ? -12.098 -2.211 22.235 1.00 98.12 203 ALA A C 1
ATOM 1523 O O . ALA A 1 203 ? -12.426 -2.181 23.421 1.00 98.12 203 ALA A O 1
ATOM 1524 N N . GLU A 1 204 ? -12.367 -1.201 21.404 1.00 98.56 204 GLU A N 1
ATOM 1525 C CA . GLU A 1 204 ? -13.187 -0.040 21.767 1.00 98.56 204 GLU A CA 1
ATOM 1526 C C . GLU A 1 204 ? -14.655 -0.439 21.987 1.00 98.56 204 GLU A C 1
ATOM 1528 O O . GLU A 1 204 ? -15.228 -0.108 23.025 1.00 98.56 204 GLU A O 1
ATOM 1533 N N . GLU A 1 205 ? -15.228 -1.240 21.084 1.00 98.69 205 GLU A N 1
ATOM 1534 C CA . GLU A 1 205 ? -16.586 -1.785 21.218 1.00 98.69 205 GLU A CA 1
ATOM 1535 C C . GLU A 1 205 ? -16.746 -2.646 22.485 1.00 98.69 205 GLU A C 1
ATOM 1537 O O . GLU A 1 205 ? -17.739 -2.503 23.210 1.00 98.69 205 GLU A O 1
ATOM 1542 N N . ASP A 1 206 ? -15.756 -3.492 22.793 1.00 98.44 206 ASP A N 1
ATOM 1543 C CA . ASP A 1 206 ? -15.714 -4.302 24.017 1.00 98.44 206 ASP A CA 1
ATOM 1544 C C . ASP A 1 206 ? -15.632 -3.420 25.274 1.00 98.44 206 ASP A C 1
ATOM 1546 O O . ASP A 1 206 ? -16.340 -3.656 26.260 1.00 98.44 206 ASP A O 1
ATOM 1550 N N . ALA A 1 207 ? -14.802 -2.370 25.250 1.00 98.44 207 ALA A N 1
ATOM 1551 C CA . ALA A 1 207 ? -14.689 -1.422 26.355 1.00 98.44 207 ALA A CA 1
ATOM 1552 C C . ALA A 1 207 ? -16.009 -0.674 26.594 1.00 98.44 207 ALA A C 1
ATOM 1554 O O . ALA A 1 207 ? -16.424 -0.502 27.744 1.00 98.44 207 ALA A O 1
ATOM 1555 N N . ASP A 1 208 ? -16.698 -0.265 25.532 1.00 98.38 208 ASP A N 1
ATOM 1556 C CA . ASP A 1 208 ? -18.017 0.358 25.627 1.00 98.38 208 ASP A CA 1
ATOM 1557 C C . ASP A 1 208 ? -19.092 -0.624 26.103 1.00 98.38 208 ASP A C 1
ATOM 1559 O O . ASP A 1 208 ? -19.986 -0.240 26.865 1.00 98.38 208 ASP A O 1
ATOM 1563 N N . GLY A 1 209 ? -18.997 -1.898 25.715 1.00 98.56 209 GLY A N 1
ATOM 1564 C CA . GLY A 1 209 ? -19.800 -2.987 26.275 1.00 98.56 209 GLY A CA 1
ATOM 1565 C C . GLY A 1 209 ? -19.627 -3.095 27.789 1.00 98.56 209 GLY A C 1
ATOM 1566 O O . GLY A 1 209 ? -20.603 -2.980 28.535 1.00 98.56 209 GLY A O 1
ATOM 1567 N N . ALA A 1 210 ? -18.382 -3.191 28.253 1.00 98.44 210 ALA A N 1
ATOM 1568 C CA . ALA A 1 210 ? -18.062 -3.271 29.675 1.00 98.44 210 ALA A CA 1
ATOM 1569 C C . ALA A 1 210 ? -18.520 -2.027 30.460 1.00 98.44 210 ALA A C 1
ATOM 1571 O O . ALA A 1 210 ? -18.989 -2.146 31.597 1.00 98.44 210 ALA A O 1
ATOM 1572 N N . ARG A 1 211 ? -18.435 -0.823 29.871 1.00 98.56 211 ARG A N 1
ATOM 1573 C CA . ARG A 1 211 ? -18.966 0.410 30.485 1.00 98.56 211 ARG A CA 1
ATOM 1574 C C . ARG A 1 211 ? -20.483 0.351 30.647 1.00 98.56 211 ARG A C 1
ATOM 1576 O O . ARG A 1 211 ? -20.980 0.713 31.714 1.00 98.56 211 ARG A O 1
ATOM 1583 N N . ARG A 1 212 ? -21.210 -0.113 29.625 1.00 98.69 212 ARG A N 1
ATOM 1584 C CA . ARG A 1 212 ? -22.676 -0.267 29.674 1.00 98.69 212 ARG A CA 1
ATOM 1585 C C . ARG A 1 212 ? -23.099 -1.277 30.736 1.00 98.69 212 ARG A C 1
ATOM 1587 O O . ARG A 1 212 ? -23.985 -0.982 31.536 1.00 98.69 212 ARG A O 1
ATOM 1594 N N . GLU A 1 213 ? -22.428 -2.422 30.805 1.00 98.50 213 GLU A N 1
ATOM 1595 C CA . GLU A 1 213 ? -22.672 -3.425 31.849 1.00 98.50 213 GLU A CA 1
ATOM 1596 C C . GLU A 1 213 ? -22.369 -2.877 33.248 1.00 98.50 213 GLU A C 1
ATOM 1598 O O . GLU A 1 213 ? -23.177 -3.029 34.164 1.00 98.50 213 GLU A O 1
ATOM 1603 N N . SER A 1 214 ? -21.249 -2.166 33.409 1.00 97.81 214 SER A N 1
ATOM 1604 C CA . SER A 1 214 ? -20.878 -1.527 34.678 1.00 97.81 214 SER A CA 1
ATOM 1605 C C . SER A 1 214 ? -21.913 -0.488 35.121 1.00 97.81 214 SER A C 1
ATOM 1607 O O . SER A 1 214 ? -22.250 -0.415 36.305 1.00 97.81 214 SER A O 1
ATOM 1609 N N . ALA A 1 215 ? -22.447 0.299 34.181 1.00 98.50 215 ALA A N 1
ATOM 1610 C CA . ALA A 1 215 ? -23.520 1.249 34.450 1.00 98.50 215 ALA A CA 1
ATOM 1611 C C . ALA A 1 215 ? -24.804 0.533 34.904 1.00 98.50 215 ALA A C 1
ATOM 1613 O O . ALA A 1 215 ? -25.373 0.909 35.931 1.00 98.50 215 ALA A O 1
ATOM 1614 N N . GLY A 1 216 ? -25.199 -0.545 34.217 1.00 98.75 216 GLY A N 1
ATOM 1615 C CA . GLY A 1 216 ? -26.360 -1.359 34.589 1.00 98.75 216 GLY A CA 1
ATOM 1616 C C . GLY A 1 216 ? -26.218 -2.015 35.967 1.00 98.75 216 GLY A C 1
ATOM 1617 O O . GLY A 1 216 ? -27.139 -1.962 36.783 1.00 98.75 216 GLY A O 1
ATOM 1618 N N . LEU A 1 217 ? -25.042 -2.563 36.290 1.00 98.56 217 LEU A N 1
ATOM 1619 C CA . LEU A 1 217 ? -24.757 -3.098 37.627 1.00 98.56 217 LEU A CA 1
ATOM 1620 C C . LEU A 1 217 ? -24.823 -2.006 38.702 1.00 98.56 217 LEU A C 1
ATOM 1622 O O . LEU A 1 217 ? -25.387 -2.230 39.775 1.00 98.56 217 LEU A O 1
ATOM 1626 N N . ALA A 1 218 ? -24.296 -0.810 38.427 1.00 98.56 218 ALA A N 1
ATOM 1627 C CA . ALA A 1 218 ? -24.383 0.314 39.355 1.00 98.56 218 ALA A CA 1
ATOM 1628 C C . ALA A 1 218 ? -25.839 0.743 39.609 1.00 98.56 218 ALA A C 1
ATOM 1630 O O . ALA A 1 218 ? -26.197 1.056 40.745 1.00 98.56 218 ALA A O 1
ATOM 1631 N N . GLU A 1 219 ? -26.692 0.735 38.584 1.00 98.56 219 GLU A N 1
ATOM 1632 C CA . GLU A 1 219 ? -28.128 0.999 38.722 1.00 98.56 219 GLU A CA 1
ATOM 1633 C C . GLU A 1 219 ? -28.839 -0.066 39.559 1.00 98.56 219 GLU A C 1
ATOM 1635 O O . GLU A 1 219 ? -29.556 0.290 40.498 1.00 98.56 219 GLU A O 1
ATOM 1640 N N . LEU A 1 220 ? -28.577 -1.351 39.304 1.00 98.50 220 LEU A N 1
ATOM 1641 C CA . LEU A 1 220 ? -29.108 -2.451 40.117 1.00 98.50 220 LEU A CA 1
ATOM 1642 C C . LEU A 1 220 ? -28.672 -2.337 41.584 1.00 98.50 220 LEU A C 1
ATOM 1644 O O . LEU A 1 220 ? -29.492 -2.511 42.488 1.00 98.50 220 LEU A O 1
ATOM 1648 N N . HIS A 1 221 ? -27.413 -1.974 41.847 1.00 98.50 221 HIS A N 1
ATOM 1649 C CA . HIS A 1 221 ? -26.933 -1.727 43.208 1.00 98.50 221 HIS A CA 1
ATOM 1650 C C . HIS A 1 221 ? -27.652 -0.552 43.885 1.00 98.50 221 HIS A C 1
ATOM 1652 O O . HIS A 1 221 ? -28.000 -0.655 45.065 1.00 98.50 221 HIS A O 1
ATOM 1658 N N . ARG A 1 222 ? -27.914 0.550 43.166 1.00 98.62 222 ARG A N 1
ATOM 1659 C CA . ARG A 1 222 ? -28.703 1.676 43.701 1.00 98.62 222 ARG A CA 1
ATOM 1660 C C . ARG A 1 222 ? -30.137 1.247 44.012 1.00 98.62 222 ARG A C 1
ATOM 1662 O O . ARG A 1 222 ? -30.620 1.539 45.105 1.00 98.62 222 ARG A O 1
ATOM 1669 N N . ALA A 1 223 ? -30.789 0.522 43.102 1.00 98.50 223 ALA A N 1
ATOM 1670 C CA . ALA A 1 223 ? -32.147 0.012 43.293 1.00 98.50 223 ALA A CA 1
ATOM 1671 C C . ALA A 1 223 ? -32.243 -0.905 44.524 1.00 98.50 223 ALA A C 1
ATOM 1673 O O . ALA A 1 223 ? -33.052 -0.650 45.418 1.00 98.50 223 ALA A O 1
ATOM 1674 N N . ALA A 1 224 ? -31.338 -1.879 44.648 1.00 98.31 224 ALA A N 1
ATOM 1675 C CA . ALA A 1 224 ? -31.256 -2.750 45.821 1.00 98.31 224 ALA A CA 1
ATOM 1676 C C . ALA A 1 224 ? -30.987 -1.962 47.120 1.00 98.31 224 ALA A C 1
ATOM 1678 O O . ALA A 1 224 ? -31.521 -2.288 48.183 1.00 98.31 224 ALA A O 1
ATOM 1679 N N . GLY A 1 225 ? -30.181 -0.897 47.058 1.00 98.44 225 GLY A N 1
ATOM 1680 C CA . GLY A 1 225 ? -29.974 0.027 48.176 1.00 98.44 225 GLY A CA 1
ATOM 1681 C C . GLY A 1 225 ? -31.260 0.745 48.600 1.00 98.44 225 GLY A C 1
ATOM 1682 O O . GLY A 1 225 ? -31.561 0.822 49.796 1.00 98.44 225 GLY A O 1
ATOM 1683 N N . HIS A 1 226 ? -32.051 1.225 47.637 1.00 98.56 226 HIS A N 1
ATOM 1684 C CA . HIS A 1 226 ? -33.351 1.847 47.898 1.00 98.56 226 HIS A CA 1
ATOM 1685 C C . HIS A 1 226 ? -34.359 0.863 48.508 1.00 98.56 226 HIS A C 1
ATOM 1687 O O . HIS A 1 226 ? -35.023 1.218 49.487 1.00 98.56 226 HIS A O 1
ATOM 1693 N N . GLU A 1 227 ? -34.437 -0.366 47.992 1.00 98.50 227 GLU A N 1
ATOM 1694 C CA . GLU A 1 227 ? -35.300 -1.430 48.523 1.00 98.50 227 GLU A CA 1
ATOM 1695 C C . GLU A 1 227 ? -34.911 -1.817 49.952 1.00 98.50 227 GLU A C 1
ATOM 1697 O O . GLU A 1 227 ? -35.764 -1.817 50.840 1.00 98.50 227 GLU A O 1
ATOM 1702 N N . ASN A 1 228 ? -33.620 -2.040 50.216 1.00 98.25 228 ASN A N 1
ATOM 1703 C CA . ASN A 1 228 ? -33.120 -2.309 51.566 1.00 98.25 228 ASN A CA 1
ATOM 1704 C C . ASN A 1 228 ? -33.442 -1.167 52.538 1.00 98.25 228 ASN A C 1
ATOM 1706 O O . ASN A 1 228 ? -33.843 -1.413 53.677 1.00 98.25 228 ASN A O 1
ATOM 1710 N N . GLY A 1 229 ? -33.306 0.088 52.099 1.00 98.38 229 GLY A N 1
ATOM 1711 C CA . GLY A 1 229 ? -33.735 1.247 52.884 1.00 98.38 229 GLY A CA 1
ATOM 1712 C C . GLY A 1 229 ? -35.246 1.252 53.151 1.00 98.38 229 GLY A C 1
ATOM 1713 O O . GLY A 1 229 ? -35.678 1.597 54.249 1.00 98.38 229 GLY A O 1
ATOM 1714 N N . GLY A 1 230 ? -36.055 0.839 52.172 1.00 98.62 230 GLY A N 1
ATOM 1715 C CA . GLY A 1 230 ? -37.501 0.662 52.318 1.00 98.62 230 GLY A CA 1
ATOM 1716 C C . GLY A 1 230 ? -37.872 -0.424 53.329 1.00 98.62 230 GLY A C 1
ATOM 1717 O O . GLY A 1 230 ? -38.704 -0.177 54.202 1.00 98.62 230 GLY A O 1
ATOM 1718 N N . LEU A 1 231 ? -37.219 -1.587 53.258 1.00 98.50 231 LEU A N 1
ATOM 1719 C CA . LEU A 1 231 ? -37.423 -2.703 54.185 1.00 98.50 231 LEU A CA 1
ATOM 1720 C C . LEU A 1 231 ? -37.034 -2.334 55.618 1.00 98.50 231 LEU A C 1
ATOM 1722 O O . LEU A 1 231 ? -37.785 -2.639 56.540 1.00 98.50 231 LEU A O 1
ATOM 1726 N N . ARG A 1 232 ? -35.916 -1.622 55.819 1.00 98.69 232 ARG A N 1
ATOM 1727 C CA . ARG A 1 232 ? -35.516 -1.125 57.149 1.00 98.69 232 ARG A CA 1
ATOM 1728 C C . ARG A 1 232 ? -36.573 -0.205 57.756 1.00 98.69 232 ARG A C 1
ATOM 1730 O O . ARG A 1 232 ? -36.997 -0.451 58.876 1.00 98.69 232 ARG A O 1
ATOM 1737 N N . ARG A 1 233 ? -37.082 0.767 56.990 1.00 98.62 233 ARG A N 1
ATOM 1738 C CA . ARG A 1 233 ? -38.174 1.651 57.445 1.00 98.62 233 ARG A CA 1
ATOM 1739 C C . ARG A 1 233 ? -39.482 0.903 57.710 1.00 98.62 233 ARG A C 1
ATOM 1741 O O . ARG A 1 233 ? -40.269 1.307 58.559 1.00 98.62 233 ARG A O 1
ATOM 1748 N N . ALA A 1 234 ? -39.780 -0.148 56.946 1.00 98.38 234 ALA A N 1
ATOM 1749 C CA . ALA A 1 234 ? -40.948 -0.989 57.204 1.00 98.38 234 ALA A CA 1
ATOM 1750 C C . ALA A 1 234 ? -40.785 -1.787 58.505 1.00 98.38 234 ALA A C 1
ATOM 1752 O O . ALA A 1 234 ? -41.726 -1.858 59.289 1.00 98.38 234 ALA A O 1
ATOM 1753 N N . LEU A 1 235 ? -39.590 -2.325 58.754 1.00 98.44 235 LEU A N 1
ATOM 1754 C CA . LEU A 1 235 ? -39.265 -3.031 59.988 1.00 98.44 235 LEU A CA 1
ATOM 1755 C C . LEU A 1 235 ? -39.301 -2.099 61.206 1.00 98.44 235 LEU A C 1
ATOM 1757 O O . LEU A 1 235 ? -39.889 -2.467 62.214 1.00 98.44 235 LEU A O 1
ATOM 1761 N N . GLU A 1 236 ? -38.726 -0.898 61.107 1.00 98.62 236 GLU A N 1
ATOM 1762 C CA . GLU A 1 236 ? -38.791 0.131 62.157 1.00 98.62 236 GLU A CA 1
ATOM 1763 C C . GLU A 1 236 ? -40.244 0.454 62.525 1.00 98.62 236 GLU A C 1
ATOM 1765 O O . GLU A 1 236 ? -40.607 0.366 63.694 1.00 98.62 236 GLU A O 1
ATOM 1770 N N . ARG A 1 237 ? -41.108 0.694 61.527 1.00 98.50 237 ARG A N 1
ATOM 1771 C CA . ARG A 1 237 ? -42.547 0.904 61.760 1.00 98.50 237 ARG A CA 1
ATOM 1772 C C . ARG A 1 237 ? -43.227 -0.295 62.417 1.00 98.50 237 ARG A C 1
ATOM 1774 O O . ARG A 1 237 ? -44.001 -0.109 63.343 1.00 98.50 237 ARG A O 1
ATOM 1781 N N . ALA A 1 238 ? -42.925 -1.520 61.986 1.00 98.25 238 ALA A N 1
ATOM 1782 C CA . ALA A 1 238 ? -43.492 -2.720 62.603 1.00 98.25 238 ALA A CA 1
ATOM 1783 C C . ALA A 1 238 ? -43.048 -2.887 64.071 1.00 98.25 238 ALA A C 1
ATOM 1785 O O . ALA A 1 238 ? -43.829 -3.348 64.900 1.00 98.25 238 ALA A O 1
ATOM 1786 N N . VAL A 1 239 ? -41.813 -2.496 64.406 1.00 98.50 239 VAL A N 1
ATOM 1787 C CA . VAL A 1 239 ? -41.315 -2.475 65.791 1.00 98.50 239 VAL A CA 1
ATOM 1788 C C . VAL A 1 239 ? -42.030 -1.401 66.613 1.00 98.50 239 VAL A C 1
ATOM 1790 O O . VAL A 1 239 ? -42.449 -1.683 67.732 1.00 98.50 239 VAL A O 1
ATOM 1793 N N . GLU A 1 240 ? -42.213 -0.197 66.070 1.00 98.44 240 GLU A N 1
ATOM 1794 C CA . GLU A 1 240 ? -42.988 0.872 66.717 1.00 98.44 240 GLU A CA 1
ATOM 1795 C C . GLU A 1 240 ? -44.446 0.448 66.964 1.00 98.44 240 GLU A C 1
ATOM 1797 O O . GLU A 1 240 ? -44.953 0.613 68.073 1.00 98.44 240 GLU A O 1
ATOM 1802 N N . GLU A 1 241 ? -45.100 -0.165 65.973 1.00 98.19 241 GLU A N 1
ATOM 1803 C CA . GLU A 1 241 ? -46.461 -0.708 66.090 1.00 98.19 241 GLU A CA 1
ATOM 1804 C C . GLU A 1 241 ? -46.547 -1.829 67.138 1.00 98.19 241 GLU A C 1
ATOM 1806 O O . GLU A 1 241 ? -47.482 -1.853 67.942 1.00 98.19 241 GLU A O 1
ATOM 1811 N N . ALA A 1 242 ? -45.567 -2.738 67.176 1.00 98.19 242 ALA A N 1
ATOM 1812 C CA . ALA A 1 242 ? -45.500 -3.795 68.183 1.00 98.19 242 ALA A CA 1
ATOM 1813 C C . ALA A 1 242 ? -45.292 -3.234 69.601 1.00 98.19 242 ALA A C 1
ATOM 1815 O O . ALA A 1 242 ? -45.936 -3.704 70.540 1.00 98.19 242 ALA A O 1
ATOM 1816 N N . ASN A 1 243 ? -44.445 -2.211 69.760 1.00 98.12 243 ASN A N 1
ATOM 1817 C CA . ASN A 1 243 ? -44.245 -1.525 71.039 1.00 98.12 243 ASN A CA 1
ATOM 1818 C C . ASN A 1 243 ? -45.531 -0.828 71.501 1.00 98.12 243 ASN A C 1
ATOM 1820 O O . ASN A 1 243 ? -45.945 -1.019 72.643 1.00 98.12 243 ASN A O 1
ATOM 1824 N N . ALA A 1 244 ? -46.217 -0.109 70.606 1.00 98.25 244 ALA A N 1
ATOM 1825 C CA . ALA A 1 244 ? -47.506 0.514 70.908 1.00 98.25 244 ALA A CA 1
ATOM 1826 C C . ALA A 1 244 ? -48.573 -0.528 71.302 1.00 98.25 244 ALA A C 1
ATOM 1828 O O . ALA A 1 244 ? -49.345 -0.315 72.238 1.00 98.25 244 ALA A O 1
ATOM 1829 N N . ALA A 1 245 ? -48.604 -1.687 70.636 1.00 97.88 245 ALA A N 1
ATOM 1830 C CA . ALA A 1 245 ? -49.486 -2.789 71.015 1.00 97.88 245 ALA A CA 1
ATOM 1831 C C . ALA A 1 245 ? -49.142 -3.371 72.400 1.00 97.88 245 ALA A C 1
ATOM 1833 O O . ALA A 1 245 ? -50.055 -3.711 73.155 1.00 97.88 245 ALA A O 1
ATOM 1834 N N . ASN A 1 246 ? -47.855 -3.458 72.758 1.00 98.12 246 ASN A N 1
ATOM 1835 C CA . ASN A 1 246 ? -47.424 -3.891 74.089 1.00 98.12 246 ASN A CA 1
ATOM 1836 C C . ASN A 1 246 ? -47.844 -2.889 75.179 1.00 98.12 246 ASN A C 1
ATOM 1838 O O . ASN A 1 246 ? -48.394 -3.306 76.194 1.00 98.12 246 ASN A O 1
ATOM 1842 N N . GLU A 1 247 ? -47.680 -1.583 74.948 1.00 97.81 247 GLU A N 1
ATOM 1843 C CA . GLU A 1 247 ? -48.158 -0.531 75.863 1.00 97.81 247 GLU A CA 1
ATOM 1844 C C . GLU A 1 247 ? -49.680 -0.618 76.093 1.00 97.81 247 GLU A C 1
ATOM 1846 O O . GLU A 1 247 ? -50.155 -0.527 77.228 1.00 97.81 247 GLU A O 1
ATOM 1851 N N . LEU A 1 248 ? -50.461 -0.863 75.032 1.00 97.81 248 LEU A N 1
ATOM 1852 C CA . LEU A 1 248 ? -51.910 -1.078 75.138 1.00 97.81 248 LEU A CA 1
ATOM 1853 C C . LEU A 1 248 ? -52.259 -2.350 75.924 1.00 97.81 248 LEU A C 1
ATOM 1855 O O . LEU A 1 248 ? -53.229 -2.358 76.685 1.00 97.81 248 LEU A O 1
ATOM 1859 N N . LEU A 1 249 ? -51.481 -3.421 75.757 1.00 97.38 249 LEU A N 1
ATOM 1860 C CA . LEU A 1 249 ? -51.667 -4.665 76.500 1.00 97.38 249 LEU A CA 1
ATOM 1861 C C . LEU A 1 249 ? -51.332 -4.490 77.985 1.00 97.38 249 LEU A C 1
ATOM 1863 O O . LEU A 1 249 ? -52.075 -4.991 78.828 1.00 97.38 249 LEU A O 1
ATOM 1867 N N . GLU A 1 250 ? -50.271 -3.756 78.321 1.00 97.44 250 GLU A N 1
ATOM 1868 C CA . GLU A 1 250 ? -49.932 -3.399 79.705 1.00 97.44 250 GLU A CA 1
ATOM 1869 C C . GLU A 1 250 ? -51.031 -2.548 80.348 1.00 97.44 250 GLU A C 1
ATOM 1871 O O . GLU A 1 250 ? -51.445 -2.825 81.479 1.00 97.44 250 GLU A O 1
ATOM 1876 N N . PHE A 1 251 ? -51.572 -1.571 79.613 1.00 96.81 251 PHE A N 1
ATOM 1877 C CA . PHE A 1 251 ? -52.705 -0.767 80.066 1.00 96.81 251 PHE A CA 1
ATOM 1878 C C . PHE A 1 251 ? -53.944 -1.636 80.337 1.00 96.81 251 PHE A C 1
ATOM 1880 O O . PHE A 1 251 ? -54.492 -1.601 81.440 1.00 96.81 251 PHE A O 1
ATOM 1887 N N . ALA A 1 252 ? -54.337 -2.486 79.383 1.00 96.94 252 ALA A N 1
ATOM 1888 C CA . ALA A 1 252 ? -55.468 -3.403 79.538 1.00 96.94 252 ALA A CA 1
ATOM 1889 C C . ALA A 1 252 ? -55.241 -4.441 80.656 1.00 96.94 252 ALA A C 1
ATOM 1891 O O . ALA A 1 252 ? -56.174 -4.824 81.368 1.00 96.94 252 ALA A O 1
ATOM 1892 N N . GLY A 1 253 ? -54.002 -4.902 80.841 1.00 97.12 253 GLY A N 1
ATOM 1893 C CA . GLY A 1 253 ? -53.604 -5.769 81.947 1.00 97.12 253 GLY A CA 1
ATOM 1894 C C . GLY A 1 253 ? -53.775 -5.078 83.300 1.00 97.12 253 GLY A C 1
ATOM 1895 O O . GLY A 1 253 ? -54.378 -5.653 84.208 1.00 97.12 253 GLY A O 1
ATOM 1896 N N . GLY A 1 254 ? -53.321 -3.827 83.410 1.00 97.19 254 GLY A N 1
ATOM 1897 C CA . GLY A 1 254 ? -53.482 -2.996 84.602 1.00 97.19 254 GLY A CA 1
ATOM 1898 C C . GLY A 1 254 ? -54.935 -2.611 84.901 1.00 97.19 254 GLY A C 1
ATOM 1899 O O . GLY A 1 254 ? -55.316 -2.490 86.063 1.00 97.19 254 GLY A O 1
ATOM 1900 N N . GLU A 1 255 ? -55.781 -2.433 83.888 1.00 96.88 255 GLU A N 1
ATOM 1901 C CA . GLU A 1 255 ? -57.224 -2.261 84.094 1.00 96.88 255 GLU A CA 1
ATOM 1902 C C . GLU A 1 255 ? -57.888 -3.554 84.577 1.00 96.88 255 GLU A C 1
ATOM 1904 O O . GLU A 1 255 ? -58.694 -3.519 85.506 1.00 96.88 255 GLU A O 1
ATOM 1909 N N . ASN A 1 256 ? -57.513 -4.709 84.024 1.00 95.69 256 ASN A N 1
ATOM 1910 C CA . ASN A 1 256 ? -58.037 -6.000 84.472 1.00 95.69 256 ASN A CA 1
ATOM 1911 C C . ASN A 1 256 ? -57.681 -6.318 85.928 1.00 95.69 256 ASN A C 1
ATOM 1913 O O . ASN A 1 256 ? -58.515 -6.872 86.645 1.00 95.69 256 ASN A O 1
ATOM 1917 N N . THR A 1 257 ? -56.468 -5.991 86.384 1.00 96.94 257 THR A N 1
ATOM 1918 C CA . THR A 1 257 ? -56.106 -6.170 87.799 1.00 96.94 257 THR A CA 1
ATOM 1919 C C . THR A 1 257 ? -56.943 -5.265 88.696 1.00 96.94 257 THR A C 1
ATOM 1921 O O . THR A 1 257 ? -57.549 -5.769 89.637 1.00 96.94 257 THR A O 1
ATOM 1924 N N . LYS A 1 258 ? -57.103 -3.982 88.343 1.00 96.81 258 LYS A N 1
ATOM 1925 C CA . LYS A 1 258 ? -57.995 -3.054 89.066 1.00 96.81 258 LYS A CA 1
ATOM 1926 C C . LYS A 1 258 ? -59.433 -3.569 89.138 1.00 96.81 258 LYS A C 1
ATOM 1928 O O . LYS A 1 258 ? -60.059 -3.498 90.191 1.00 96.81 258 LYS A O 1
ATOM 1933 N N . LEU A 1 259 ? -59.961 -4.097 88.031 1.00 96.88 259 LEU A N 1
ATOM 1934 C CA . LEU A 1 259 ? -61.302 -4.683 88.000 1.00 96.88 259 LEU A CA 1
ATOM 1935 C C . LEU A 1 259 ? -61.402 -5.925 88.896 1.00 96.88 259 LEU A C 1
ATOM 1937 O O . LEU A 1 259 ? -62.398 -6.075 89.598 1.00 96.88 259 LEU A O 1
ATOM 1941 N N . ARG A 1 260 ? -60.385 -6.798 88.921 1.00 97.25 260 ARG A N 1
ATOM 1942 C CA . ARG A 1 260 ? -60.345 -7.961 89.828 1.00 97.25 260 ARG A CA 1
ATOM 1943 C C . ARG A 1 260 ? -60.301 -7.551 91.296 1.00 97.25 260 ARG A C 1
ATOM 1945 O O . ARG A 1 260 ? -61.031 -8.136 92.089 1.00 97.25 260 ARG A O 1
ATOM 1952 N N . ASP A 1 261 ? -59.496 -6.553 91.643 1.00 96.69 261 ASP A N 1
ATOM 1953 C CA . ASP A 1 261 ? -59.412 -6.041 93.013 1.00 96.69 261 ASP A CA 1
ATOM 1954 C C . ASP A 1 261 ? -60.756 -5.449 93.454 1.00 96.69 261 ASP A C 1
ATOM 1956 O O . ASP A 1 261 ? -61.254 -5.784 94.527 1.00 96.69 261 ASP A O 1
ATOM 1960 N N . ALA A 1 262 ? -61.406 -4.668 92.585 1.00 96.19 262 ALA A N 1
ATOM 1961 C CA . ALA A 1 262 ? -62.744 -4.136 92.838 1.00 96.19 262 ALA A CA 1
ATOM 1962 C C . ALA A 1 262 ? -63.805 -5.244 92.997 1.00 96.19 262 ALA A C 1
ATOM 1964 O O . ALA A 1 262 ? -64.710 -5.129 93.824 1.00 96.19 262 ALA A O 1
ATOM 1965 N N . ILE A 1 263 ? -63.715 -6.333 92.225 1.00 96.00 263 ILE A N 1
ATOM 1966 C CA . ILE A 1 263 ? -64.575 -7.515 92.405 1.00 96.00 263 ILE A CA 1
ATOM 1967 C C . ILE A 1 263 ? -64.307 -8.159 93.770 1.00 96.00 263 ILE A C 1
ATOM 1969 O O . ILE A 1 263 ? -65.260 -8.393 94.505 1.00 96.00 263 ILE A O 1
ATOM 1973 N N . ALA A 1 264 ? -63.045 -8.379 94.144 1.00 96.00 264 ALA A N 1
ATOM 1974 C CA . ALA A 1 264 ? -62.684 -8.978 95.429 1.00 96.00 264 ALA A CA 1
ATOM 1975 C C . ALA A 1 264 ? -63.119 -8.111 96.627 1.00 96.00 264 ALA A C 1
ATOM 1977 O O . ALA A 1 264 ? -63.563 -8.630 97.650 1.00 96.00 264 ALA A O 1
ATOM 1978 N N . GLU A 1 265 ? -63.026 -6.785 96.522 1.00 95.94 265 GLU A N 1
ATOM 1979 C CA . GLU A 1 265 ? -63.567 -5.858 97.522 1.00 95.94 265 GLU A CA 1
ATOM 1980 C C . GLU A 1 265 ? -65.091 -5.953 97.626 1.00 95.94 265 GLU A C 1
ATOM 1982 O O . GLU A 1 265 ? -65.618 -6.043 98.735 1.00 95.94 265 GLU A O 1
ATOM 1987 N N . ASN A 1 266 ? -65.797 -5.997 96.492 1.00 96.50 266 ASN A N 1
ATOM 1988 C CA . ASN A 1 266 ? -67.243 -6.213 96.477 1.00 96.50 266 ASN A CA 1
ATOM 1989 C C . ASN A 1 266 ? -67.624 -7.576 97.076 1.00 96.50 266 ASN A C 1
ATOM 1991 O O . ASN A 1 266 ? -68.600 -7.658 97.816 1.00 96.50 266 ASN A O 1
ATOM 1995 N N . GLU A 1 267 ? -66.861 -8.637 96.807 1.00 96.81 267 GLU A N 1
ATOM 1996 C CA . GLU A 1 267 ? -67.062 -9.961 97.408 1.00 96.81 267 GLU A CA 1
ATOM 1997 C C . GLU A 1 267 ? -66.898 -9.913 98.932 1.00 96.81 267 GLU A C 1
ATOM 1999 O O . GLU A 1 267 ? -67.791 -10.371 99.648 1.00 96.81 267 GLU A O 1
ATOM 2004 N N . ARG A 1 268 ? -65.837 -9.270 99.441 1.00 96.56 268 ARG A N 1
ATOM 2005 C CA . ARG A 1 268 ? -65.636 -9.051 100.887 1.00 96.56 268 ARG A CA 1
ATOM 2006 C C . ARG A 1 268 ? -66.760 -8.219 101.505 1.00 96.56 268 ARG A C 1
ATOM 2008 O O . ARG A 1 268 ? -67.235 -8.542 102.591 1.00 96.56 268 ARG A O 1
ATOM 2015 N N . ALA A 1 269 ? -67.204 -7.160 100.826 1.00 96.19 269 ALA A N 1
ATOM 2016 C CA . ALA A 1 269 ? -68.323 -6.336 101.281 1.00 96.19 269 ALA A CA 1
ATOM 2017 C C . ALA A 1 269 ? -69.624 -7.153 101.342 1.00 96.19 269 ALA A C 1
ATOM 2019 O O . ALA A 1 269 ? -70.357 -7.086 102.327 1.00 96.19 269 ALA A O 1
ATOM 2020 N N . MET A 1 270 ? -69.882 -7.983 100.331 1.00 94.00 270 MET A N 1
ATOM 2021 C CA . MET A 1 270 ? -71.020 -8.903 100.301 1.00 94.00 270 MET A CA 1
ATOM 2022 C C . MET A 1 270 ? -70.947 -9.955 101.413 1.00 94.00 270 MET A C 1
ATOM 2024 O O . MET A 1 270 ? -71.969 -10.262 102.022 1.00 94.00 270 MET A O 1
ATOM 2028 N N . GLU A 1 271 ? -69.773 -10.514 101.700 1.00 95.81 271 GLU A N 1
ATOM 2029 C CA . GLU A 1 271 ? -69.564 -11.422 102.835 1.00 95.81 271 GLU A CA 1
ATOM 2030 C C . GLU A 1 271 ? -69.794 -10.727 104.181 1.00 95.81 271 GLU A C 1
ATOM 2032 O O . GLU A 1 271 ? -70.504 -11.274 105.022 1.00 95.81 271 GLU A O 1
ATOM 2037 N N . SER A 1 272 ? -69.295 -9.500 104.363 1.00 95.75 272 SER A N 1
ATOM 2038 C CA . SER A 1 272 ? -69.579 -8.688 105.555 1.00 95.75 272 SER A CA 1
ATOM 2039 C C . SER A 1 272 ? -71.080 -8.471 105.733 1.00 95.75 272 SER A C 1
ATOM 2041 O O . SER A 1 272 ? -71.620 -8.736 106.803 1.00 95.75 272 SER A O 1
ATOM 2043 N N . LEU A 1 273 ? -71.783 -8.080 104.665 1.00 93.69 273 LEU A N 1
ATOM 2044 C CA . LEU A 1 273 ? -73.237 -7.913 104.684 1.00 93.69 273 LEU A CA 1
ATOM 2045 C C . LEU A 1 273 ? -73.976 -9.225 104.977 1.00 93.69 273 LEU A C 1
ATOM 2047 O O . LEU A 1 273 ? -75.033 -9.197 105.610 1.00 93.69 273 LEU A O 1
ATOM 2051 N N . ARG A 1 274 ? -73.458 -10.377 104.527 1.00 95.31 274 ARG A N 1
ATOM 2052 C CA . ARG A 1 274 ? -74.012 -11.694 104.884 1.00 95.31 274 ARG A CA 1
ATOM 2053 C C . ARG A 1 274 ? -73.846 -11.971 106.375 1.00 95.31 274 ARG A C 1
ATOM 2055 O O . ARG A 1 274 ? -74.837 -12.313 107.012 1.00 95.31 274 ARG A O 1
ATOM 2062 N N . LEU A 1 275 ? -72.652 -11.760 106.931 1.00 96.44 275 LEU A N 1
ATOM 2063 C CA . LEU A 1 275 ? -72.375 -11.939 108.362 1.00 96.44 275 LEU A CA 1
ATOM 2064 C C . LEU A 1 275 ? -73.197 -10.978 109.233 1.00 96.44 275 LEU A C 1
ATOM 2066 O O . LEU A 1 275 ? -73.748 -11.379 110.257 1.00 96.44 275 LEU A O 1
ATOM 2070 N N . GLU A 1 276 ? -73.341 -9.721 108.816 1.00 94.19 276 GLU A N 1
ATOM 2071 C CA . GLU A 1 276 ? -74.219 -8.751 109.474 1.00 94.19 276 GLU A CA 1
ATOM 2072 C C . GLU A 1 276 ? -75.685 -9.175 109.396 1.00 94.19 276 GLU A C 1
ATOM 2074 O O . GLU A 1 276 ? -76.378 -9.110 110.405 1.00 94.19 276 GLU A O 1
ATOM 2079 N N . ASN A 1 277 ? -76.167 -9.665 108.249 1.00 89.56 277 ASN A N 1
ATOM 2080 C CA . ASN A 1 277 ? -77.521 -10.214 108.136 1.00 89.56 277 ASN A CA 1
ATOM 2081 C C . ASN A 1 277 ? -77.725 -11.439 109.030 1.00 89.56 277 ASN A C 1
ATOM 2083 O O . ASN A 1 277 ? -78.791 -11.589 109.619 1.00 89.56 277 ASN A O 1
ATOM 2087 N N . GLU A 1 278 ? -76.740 -12.326 109.132 1.00 94.50 278 GLU A N 1
ATOM 2088 C CA . GLU A 1 278 ? -76.784 -13.469 110.048 1.00 94.50 278 GLU A CA 1
ATOM 2089 C C . GLU A 1 278 ? -76.829 -13.011 111.510 1.00 94.50 278 GLU A C 1
ATOM 2091 O O . GLU A 1 278 ? -77.658 -13.497 112.279 1.00 94.50 278 GLU A O 1
ATOM 2096 N N . SER A 1 279 ? -76.014 -12.020 111.877 1.00 92.19 279 SER A N 1
ATOM 2097 C CA . SER A 1 279 ? -76.044 -11.372 113.192 1.00 92.19 279 SER A CA 1
ATOM 2098 C C . SER A 1 279 ? -77.390 -10.700 113.467 1.00 92.19 279 SER A C 1
ATOM 2100 O O . SER A 1 279 ? -77.975 -10.892 114.533 1.00 92.19 279 SER A O 1
ATOM 2102 N N . LEU A 1 280 ? -77.937 -9.975 112.488 1.00 90.44 280 LEU A N 1
ATOM 2103 C CA . LEU A 1 280 ? -79.251 -9.351 112.572 1.00 90.44 280 LEU A CA 1
ATOM 2104 C C . LEU A 1 280 ? -80.341 -10.404 112.734 1.00 90.44 280 LEU A C 1
ATOM 2106 O O . LEU A 1 280 ? -81.141 -10.254 113.646 1.00 90.44 280 LEU A O 1
ATOM 2110 N N . LYS A 1 281 ? -80.330 -11.495 111.959 1.00 92.69 281 LYS A N 1
ATOM 2111 C CA . LYS A 1 281 ? -81.252 -12.633 112.124 1.00 92.69 281 LYS A CA 1
ATOM 2112 C C . LYS A 1 281 ? -81.135 -13.266 113.506 1.00 92.69 281 LYS A C 1
ATOM 2114 O O . LYS A 1 281 ? -82.154 -13.582 114.110 1.00 92.69 281 LYS A O 1
ATOM 2119 N N . ALA A 1 282 ? -79.924 -13.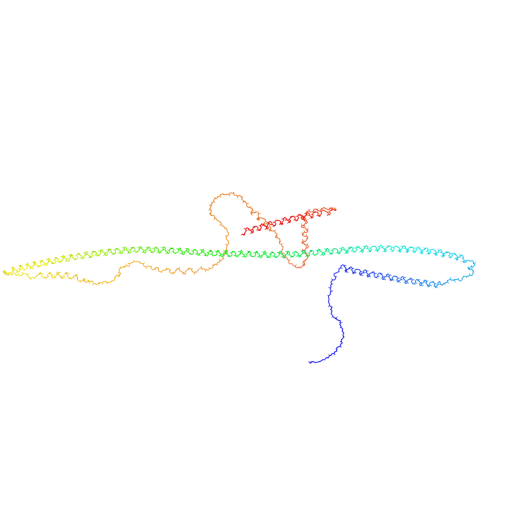432 114.035 1.00 90.94 282 ALA A N 1
ATOM 2120 C CA . ALA A 1 282 ? -79.719 -13.927 115.394 1.00 90.94 282 ALA A CA 1
ATOM 2121 C C . ALA A 1 282 ? -80.251 -12.933 116.444 1.00 90.94 282 ALA A C 1
ATOM 2123 O O . ALA A 1 282 ? -80.896 -13.336 117.412 1.00 90.94 282 ALA A O 1
ATOM 2124 N N . SER A 1 283 ? -80.033 -11.631 116.240 1.00 88.50 283 SER A N 1
ATOM 2125 C CA . SER A 1 283 ? -80.533 -10.564 117.113 1.00 88.50 283 SER A CA 1
ATOM 2126 C C . SER A 1 283 ? -82.057 -10.435 117.051 1.00 88.50 283 SER A C 1
ATOM 2128 O O . SER A 1 283 ? -82.693 -10.240 118.085 1.00 88.50 283 SER A O 1
ATOM 2130 N N . GLU A 1 284 ? -82.642 -10.617 115.865 1.00 88.19 284 GLU A N 1
ATOM 2131 C CA . GLU A 1 284 ? -84.073 -10.640 115.607 1.00 88.19 284 GLU A CA 1
ATOM 2132 C C . GLU A 1 284 ? -84.680 -11.874 116.263 1.00 88.19 284 GLU A C 1
ATOM 2134 O O . GLU A 1 284 ? -85.615 -11.724 117.034 1.00 88.19 284 GLU A O 1
ATOM 2139 N N . ALA A 1 285 ? -84.110 -13.067 116.076 1.00 86.81 285 ALA A N 1
ATOM 2140 C CA . ALA A 1 285 ? -84.536 -14.279 116.772 1.00 86.81 285 ALA A CA 1
ATOM 2141 C C . ALA A 1 285 ? -84.450 -14.121 118.302 1.00 86.81 285 ALA A C 1
ATOM 2143 O O . ALA A 1 285 ? -85.354 -14.546 119.017 1.00 86.81 285 ALA A O 1
ATOM 2144 N N . ALA A 1 286 ? -83.417 -13.451 118.826 1.00 85.81 286 ALA A N 1
ATOM 2145 C CA . ALA A 1 286 ? -83.300 -13.137 120.251 1.00 85.81 286 ALA A CA 1
ATOM 2146 C C . ALA A 1 286 ? -84.313 -12.076 120.723 1.00 85.81 286 ALA A C 1
ATOM 2148 O O . ALA A 1 286 ? -84.766 -12.110 121.868 1.00 85.81 286 ALA A O 1
ATOM 2149 N N . ALA A 1 287 ? -84.659 -11.101 119.881 1.00 84.50 287 ALA A N 1
ATOM 2150 C CA . ALA A 1 287 ? -85.701 -10.118 120.162 1.00 84.50 287 ALA A CA 1
ATOM 2151 C C . ALA A 1 287 ? -87.099 -10.750 120.093 1.00 84.50 287 ALA A C 1
ATOM 2153 O O . ALA A 1 287 ? -87.913 -10.494 120.973 1.00 84.50 287 ALA A O 1
ATOM 2154 N N . GLN A 1 288 ? -87.354 -11.623 119.116 1.00 83.81 288 GLN A N 1
ATOM 2155 C CA . GLN A 1 288 ? -88.561 -12.437 118.994 1.00 83.81 288 GLN A CA 1
ATOM 2156 C C . GLN A 1 288 ? -88.689 -13.390 120.186 1.00 83.81 288 GLN A C 1
ATOM 2158 O O . GLN A 1 288 ? -89.753 -13.445 120.788 1.00 83.81 288 GLN A O 1
ATOM 2163 N N . GLY A 1 289 ? -87.609 -14.057 120.603 1.00 84.75 289 GLY A N 1
ATOM 2164 C CA . GLY A 1 289 ? -87.568 -14.857 121.830 1.00 84.75 289 GLY A CA 1
ATOM 2165 C C . GLY A 1 289 ? -87.931 -14.030 123.066 1.00 84.75 289 GLY A C 1
ATOM 2166 O O . GLY A 1 289 ? -88.832 -14.403 123.808 1.00 84.75 289 GLY A O 1
ATOM 2167 N N . ARG A 1 290 ? -87.340 -12.836 123.222 1.00 81.50 290 ARG A N 1
ATOM 2168 C CA . ARG A 1 290 ? -87.713 -11.887 124.289 1.00 81.50 290 ARG A CA 1
ATOM 2169 C C . ARG A 1 290 ? -89.167 -11.419 124.198 1.00 81.50 290 ARG A C 1
ATOM 2171 O O . ARG A 1 290 ? -89.817 -11.260 125.226 1.00 81.50 290 ARG A O 1
ATOM 2178 N N . ALA A 1 291 ? -89.685 -11.186 122.995 1.00 79.69 291 ALA A N 1
ATOM 2179 C CA . ALA A 1 291 ? -91.078 -10.808 122.779 1.00 79.69 291 ALA A CA 1
ATOM 2180 C C . ALA A 1 291 ? -92.036 -11.957 123.128 1.00 79.69 291 ALA A C 1
ATOM 2182 O O . ALA A 1 291 ? -93.075 -11.712 123.737 1.00 79.69 291 ALA A O 1
ATOM 2183 N N . VAL A 1 292 ? -91.673 -13.204 122.808 1.00 83.44 292 VAL A N 1
ATOM 2184 C CA . VAL A 1 292 ? -92.395 -14.413 123.226 1.00 83.44 292 VAL A CA 1
ATOM 2185 C C . VAL A 1 292 ? -92.329 -14.573 124.742 1.00 83.44 292 VAL A C 1
ATOM 2187 O O . VAL A 1 292 ? -93.364 -14.803 125.352 1.00 83.44 292 VAL A O 1
ATOM 2190 N N . ASP A 1 293 ? -91.178 -14.365 125.378 1.00 81.62 293 ASP A N 1
ATOM 2191 C CA . ASP A 1 293 ? -91.051 -14.403 126.838 1.00 81.62 293 ASP A CA 1
ATOM 2192 C C . ASP A 1 293 ? -91.888 -13.315 127.519 1.00 81.62 293 ASP A C 1
ATOM 2194 O O . ASP A 1 293 ? -92.555 -13.587 128.513 1.00 81.62 293 ASP A O 1
ATOM 2198 N N . LEU A 1 294 ? -91.921 -12.095 126.975 1.00 80.94 294 LEU A N 1
ATOM 2199 C CA . LEU A 1 294 ? -92.800 -11.022 127.449 1.00 80.94 294 LEU A CA 1
ATOM 2200 C C . LEU A 1 294 ? -94.280 -11.337 127.197 1.00 80.94 294 LEU A C 1
ATOM 2202 O O . LEU A 1 294 ? -95.114 -11.042 128.048 1.00 80.94 294 LEU A O 1
ATOM 2206 N N . SER A 1 295 ? -94.623 -11.964 126.070 1.00 77.38 295 SER A N 1
ATOM 2207 C CA . SER A 1 295 ? -95.977 -12.458 125.796 1.00 77.38 295 SER A CA 1
ATOM 2208 C C . SER A 1 295 ? -96.367 -13.573 126.768 1.00 77.38 295 SER A C 1
ATOM 2210 O O . SER A 1 295 ? -97.476 -13.569 127.294 1.00 77.38 295 SER A O 1
ATOM 2212 N N . ASN A 1 296 ? -95.440 -14.469 127.104 1.00 80.25 296 ASN A N 1
ATOM 2213 C CA . ASN A 1 296 ? -95.593 -15.498 128.129 1.00 80.25 296 ASN A CA 1
ATOM 2214 C C . ASN A 1 296 ? -95.731 -14.875 129.524 1.00 80.25 296 ASN A C 1
ATOM 2216 O O . ASN A 1 296 ? -96.549 -15.318 130.319 1.00 80.25 296 ASN A O 1
ATOM 2220 N N . GLN A 1 297 ? -95.001 -13.799 129.820 1.00 78.88 297 GLN A N 1
ATOM 2221 C CA . GLN A 1 297 ? -95.156 -13.034 131.059 1.00 78.88 297 GLN A CA 1
ATOM 2222 C C . GLN A 1 297 ? -96.487 -12.272 131.105 1.00 78.88 297 GLN A C 1
ATOM 2224 O O . GLN A 1 297 ? -97.100 -12.211 132.165 1.00 78.88 297 GLN A O 1
ATOM 2229 N N . LEU A 1 298 ? -96.976 -11.735 129.984 1.00 73.31 298 LEU A N 1
ATOM 2230 C CA . LEU A 1 298 ? -98.284 -11.080 129.872 1.00 73.31 298 LEU A CA 1
ATOM 2231 C C . LEU A 1 298 ? -99.436 -12.084 129.936 1.00 73.31 298 LEU A C 1
ATOM 2233 O O . LEU A 1 298 ? -100.444 -11.810 130.578 1.00 73.31 298 LEU A O 1
ATOM 2237 N N . THR A 1 299 ? -99.306 -13.254 129.318 1.00 69.25 299 THR A N 1
ATOM 2238 C CA . THR A 1 299 ? -100.275 -14.353 129.435 1.00 69.25 299 THR A CA 1
ATOM 2239 C C . THR A 1 299 ? -100.250 -14.952 130.835 1.00 69.25 299 THR A C 1
ATOM 2241 O O . THR A 1 299 ? -101.309 -15.166 131.410 1.00 69.25 299 THR A O 1
ATOM 2244 N N . ALA A 1 300 ? -99.081 -15.096 131.461 1.00 66.12 300 ALA A N 1
ATOM 2245 C CA . ALA A 1 300 ? -98.968 -15.452 132.872 1.00 66.12 300 ALA A CA 1
ATOM 2246 C C . ALA A 1 300 ? -99.567 -14.368 133.781 1.00 66.12 300 ALA A C 1
ATOM 2248 O O . ALA A 1 300 ? -100.276 -14.709 134.717 1.00 66.12 300 ALA A O 1
ATOM 2249 N N . ALA A 1 301 ? -99.357 -13.076 133.508 1.00 60.16 301 ALA A N 1
ATOM 2250 C CA . ALA A 1 301 ? -99.941 -11.967 134.267 1.00 60.16 301 ALA A CA 1
ATOM 2251 C C . ALA A 1 301 ? -101.458 -11.841 134.055 1.00 60.16 301 ALA A C 1
ATOM 2253 O O . ALA A 1 301 ? -102.176 -11.539 135.003 1.00 60.16 301 ALA A O 1
ATOM 2254 N N . THR A 1 302 ? -101.968 -12.128 132.856 1.00 57.28 302 THR A N 1
ATOM 2255 C CA . THR A 1 302 ? -103.411 -12.171 132.568 1.00 57.28 302 THR A CA 1
ATOM 2256 C C . THR A 1 302 ? -104.065 -13.445 133.094 1.00 57.28 302 THR A C 1
ATOM 2258 O O . THR A 1 302 ? -105.195 -13.367 133.552 1.00 57.28 302 THR A O 1
ATOM 2261 N N . GLN A 1 303 ? -103.367 -14.582 133.155 1.00 54.00 303 GLN A N 1
ATOM 2262 C CA . GLN A 1 303 ? -103.801 -15.768 133.904 1.00 54.00 303 GLN A CA 1
ATOM 2263 C C . GLN A 1 303 ? -103.760 -15.516 135.419 1.00 54.00 303 GLN A C 1
ATOM 2265 O O . GLN A 1 303 ? -104.663 -15.950 136.127 1.00 54.00 303 GLN A O 1
ATOM 2270 N N . LYS A 1 304 ? -102.793 -14.734 135.922 1.00 53.19 304 LYS A N 1
ATOM 2271 C CA . LYS A 1 304 ? -102.748 -14.252 137.317 1.00 53.19 304 LYS A CA 1
ATOM 2272 C C . LYS A 1 304 ? -103.860 -13.238 137.619 1.00 53.19 304 LYS A C 1
ATOM 2274 O O . LYS A 1 304 ? -104.372 -13.229 138.732 1.00 53.19 304 LYS A O 1
ATOM 2279 N N . ALA A 1 305 ? -104.275 -12.435 136.636 1.00 46.31 305 ALA A N 1
ATOM 2280 C CA . ALA A 1 305 ? -105.425 -11.532 136.728 1.00 46.31 305 ALA A CA 1
ATOM 2281 C C . ALA A 1 305 ? -106.771 -12.273 136.578 1.00 46.31 305 ALA A C 1
ATOM 2283 O O . ALA A 1 305 ? -107.731 -11.938 137.263 1.00 46.31 305 ALA A O 1
ATOM 2284 N N . ALA A 1 306 ? -106.835 -13.326 135.757 1.00 44.00 306 ALA A N 1
ATOM 2285 C CA . ALA A 1 306 ? -108.000 -14.202 135.624 1.00 44.00 306 ALA A CA 1
ATOM 2286 C C . ALA A 1 306 ? -108.185 -15.115 136.850 1.00 44.00 306 ALA A C 1
ATOM 2288 O O . ALA A 1 306 ? -109.315 -15.414 137.219 1.00 44.00 306 ALA A O 1
ATOM 2289 N N . ALA A 1 307 ? -107.101 -15.489 137.537 1.00 41.03 307 ALA A N 1
ATOM 2290 C CA . ALA A 1 307 ? -107.147 -16.203 138.816 1.00 41.03 307 ALA A CA 1
ATOM 2291 C C . ALA A 1 307 ? -107.520 -15.304 140.016 1.00 41.03 307 ALA A C 1
ATOM 2293 O O . ALA A 1 307 ? -107.857 -15.823 141.075 1.00 41.03 307 ALA A O 1
ATOM 2294 N N . ALA A 1 308 ? -107.497 -13.974 139.859 1.00 37.88 308 ALA A N 1
ATOM 2295 C CA . ALA A 1 308 ? -107.914 -13.011 140.886 1.00 37.88 308 ALA A CA 1
ATOM 2296 C C . ALA A 1 308 ? -109.331 -12.438 140.660 1.00 37.88 308 ALA A C 1
ATOM 2298 O O . ALA A 1 308 ? -109.823 -11.678 141.488 1.00 37.88 308 ALA A O 1
ATOM 2299 N N . ALA A 1 309 ? -110.009 -12.814 139.569 1.00 35.94 309 ALA A N 1
ATOM 2300 C CA . ALA A 1 309 ? -111.354 -12.356 139.209 1.00 35.94 309 ALA A CA 1
ATOM 2301 C C . ALA A 1 309 ? -112.430 -13.427 139.475 1.00 35.94 309 ALA A C 1
ATOM 2303 O O . ALA A 1 309 ? -113.283 -13.700 138.631 1.00 35.94 309 ALA A O 1
ATOM 2304 N N . ALA A 1 310 ? -112.379 -14.038 140.658 1.00 33.09 310 ALA A N 1
ATOM 2305 C CA . ALA A 1 310 ? -113.407 -14.943 141.159 1.00 33.09 310 ALA A CA 1
ATOM 2306 C C . ALA A 1 310 ? -113.679 -14.691 142.650 1.00 33.09 310 ALA A C 1
ATOM 2308 O O . ALA A 1 310 ? -113.625 -15.617 143.445 1.00 33.09 310 ALA A O 1
ATOM 2309 N N . ASP A 1 311 ? -113.944 -13.435 143.023 1.00 30.19 311 ASP A N 1
ATOM 2310 C CA . ASP A 1 311 ? -114.982 -13.123 144.014 1.00 30.19 311 ASP A CA 1
ATOM 2311 C C . ASP A 1 311 ? -115.350 -11.626 143.966 1.00 30.19 311 ASP A C 1
ATOM 2313 O O . ASP A 1 311 ? -114.494 -10.764 144.149 1.00 30.19 311 ASP A O 1
ATOM 2317 N N . GLY A 1 312 ? -116.629 -11.318 143.711 1.00 32.38 312 GLY A N 1
ATOM 2318 C CA . GLY A 1 312 ? -117.232 -10.019 144.058 1.00 32.38 312 GLY A CA 1
ATOM 2319 C C . GLY A 1 312 ? -117.390 -8.923 142.984 1.00 32.38 312 GLY A C 1
ATOM 2320 O O . GLY A 1 312 ? -116.797 -7.861 143.095 1.00 32.38 312 GLY A O 1
ATOM 2321 N N . GLY A 1 313 ? -118.296 -9.125 142.018 1.00 28.67 313 GLY A N 1
ATOM 2322 C CA . GLY A 1 313 ? -119.421 -8.199 141.755 1.00 28.67 313 GLY A CA 1
ATOM 2323 C C . GLY A 1 313 ? -119.227 -6.754 141.227 1.00 28.67 313 GLY A C 1
ATOM 2324 O O . GLY A 1 313 ? -119.122 -5.816 142.003 1.00 28.67 313 GLY A O 1
ATOM 2325 N N . ALA A 1 314 ? -119.491 -6.609 139.917 1.00 28.42 314 ALA A N 1
ATOM 2326 C CA . ALA A 1 314 ? -120.402 -5.643 139.253 1.00 28.42 314 ALA A CA 1
ATOM 2327 C C . ALA A 1 314 ? -120.024 -4.157 138.975 1.00 28.42 314 ALA A C 1
ATOM 2329 O O . ALA A 1 314 ? -120.023 -3.306 139.857 1.00 28.42 314 ALA A O 1
ATOM 2330 N N . GLY A 1 315 ? -119.954 -3.856 137.659 1.00 26.95 315 GLY A N 1
ATOM 2331 C CA . GLY A 1 315 ? -120.136 -2.547 136.987 1.00 26.95 315 GLY A CA 1
ATOM 2332 C C . GLY A 1 315 ? -118.842 -1.996 136.361 1.00 26.95 315 GLY A C 1
ATOM 2333 O O . GLY A 1 315 ? -117.857 -1.869 137.064 1.00 26.95 315 GLY A O 1
ATOM 2334 N N . GLY A 1 316 ? -118.683 -1.638 135.081 1.00 27.27 316 GLY A N 1
ATOM 2335 C CA . GLY A 1 316 ? -119.537 -1.506 133.895 1.00 27.27 316 GLY A CA 1
ATOM 2336 C C . GLY A 1 316 ? -118.884 -0.464 132.950 1.00 27.27 316 GLY A C 1
ATOM 2337 O O . GLY A 1 316 ? -118.616 0.635 133.410 1.00 27.27 316 GLY A O 1
ATOM 2338 N N . GLY A 1 317 ? -118.641 -0.802 131.665 1.00 29.72 317 GLY A N 1
ATOM 2339 C CA . GLY A 1 317 ? -118.139 0.091 130.580 1.00 29.72 317 GLY A CA 1
ATOM 2340 C C . GLY A 1 317 ? -116.633 0.426 130.659 1.00 29.72 317 GLY A C 1
ATOM 2341 O O . GLY A 1 317 ? -116.135 0.692 131.734 1.00 29.72 317 GLY A O 1
ATOM 2342 N N . GLU A 1 318 ? -115.779 0.392 129.631 1.00 30.97 318 GLU A N 1
ATOM 2343 C CA . GLU A 1 318 ? -115.919 0.568 128.184 1.00 30.97 318 GLU A CA 1
ATOM 2344 C C . GLU A 1 318 ? -115.041 -0.452 127.425 1.00 30.97 318 GLU A C 1
ATOM 2346 O O . GLU A 1 318 ? -113.814 -0.461 127.510 1.00 30.97 318 GLU A O 1
ATOM 2351 N N . LYS A 1 319 ? -115.680 -1.304 126.618 1.00 36.38 319 LYS A N 1
ATOM 2352 C CA . LYS A 1 319 ? -115.062 -2.014 125.491 1.00 36.38 319 LYS A CA 1
ATOM 2353 C C . LYS A 1 319 ? -115.517 -1.289 124.229 1.00 36.38 319 LYS A C 1
ATOM 2355 O O . LYS A 1 319 ? -116.672 -1.469 123.869 1.00 36.38 319 LYS A O 1
ATOM 2360 N N . ALA A 1 320 ? -114.645 -0.506 123.590 1.00 35.09 320 ALA A N 1
ATOM 2361 C CA . ALA A 1 320 ? -114.649 -0.197 122.146 1.00 35.09 320 ALA A CA 1
ATOM 2362 C C . ALA A 1 320 ? -113.792 1.050 121.851 1.00 35.09 320 ALA A C 1
ATOM 2364 O O . ALA A 1 320 ? -114.328 2.137 121.692 1.00 35.09 320 ALA A O 1
ATOM 2365 N N . ALA A 1 321 ? -112.464 0.910 121.749 1.00 39.09 321 ALA A N 1
ATOM 2366 C CA . ALA A 1 321 ? -111.640 1.936 121.081 1.00 39.09 321 ALA A CA 1
ATOM 2367 C C . ALA A 1 321 ? -110.247 1.449 120.637 1.00 39.09 321 ALA A C 1
ATOM 2369 O O . ALA A 1 321 ? -109.717 1.949 119.652 1.00 39.09 321 ALA A O 1
ATOM 2370 N N . ALA A 1 322 ? -109.648 0.453 121.301 1.00 38.94 322 ALA A N 1
ATOM 2371 C CA . ALA A 1 322 ? -108.264 0.052 121.001 1.00 38.94 322 ALA A CA 1
ATOM 2372 C C . ALA A 1 322 ? -108.102 -0.837 119.747 1.00 38.94 322 ALA A C 1
ATOM 2374 O O . ALA A 1 322 ? -107.018 -0.904 119.175 1.00 38.94 322 ALA A O 1
ATOM 2375 N N . GLY A 1 323 ? -109.175 -1.487 119.279 1.00 42.00 323 GLY A N 1
ATOM 2376 C CA . GLY A 1 323 ? -109.141 -2.363 118.097 1.00 42.00 323 GLY A CA 1
ATOM 2377 C C . GLY A 1 323 ? -109.153 -1.636 116.746 1.00 42.00 323 GLY A C 1
ATOM 2378 O O . GLY A 1 323 ? -108.854 -2.249 115.731 1.00 42.00 323 GLY A O 1
ATOM 2379 N N . LEU A 1 324 ? -109.468 -0.335 116.717 1.00 44.50 324 LEU A N 1
ATOM 2380 C CA . LEU A 1 324 ? -109.666 0.435 115.476 1.00 44.50 324 LEU A CA 1
ATOM 2381 C C . LEU A 1 324 ? -108.468 1.316 115.078 1.00 44.50 324 LEU A C 1
ATOM 2383 O O . LEU A 1 324 ? -108.457 1.868 113.981 1.00 44.50 324 LEU A O 1
ATOM 2387 N N . LEU A 1 325 ? -107.439 1.422 115.926 1.00 46.97 325 LEU A N 1
ATOM 2388 C CA . LEU A 1 325 ? -106.196 2.148 115.614 1.00 46.97 325 LEU A CA 1
ATOM 2389 C C . LEU A 1 325 ? -105.026 1.229 115.225 1.00 46.97 325 LEU A C 1
ATOM 2391 O O . LEU A 1 325 ? -104.107 1.690 114.552 1.00 46.97 325 LEU A O 1
ATOM 2395 N N . LEU A 1 326 ? -105.078 -0.062 115.577 1.00 45.03 326 LEU A N 1
ATOM 2396 C CA . LEU A 1 326 ? -104.040 -1.039 115.217 1.00 45.03 326 LEU A CA 1
ATOM 2397 C C . LEU A 1 326 ? -104.178 -1.545 113.767 1.00 45.03 326 LEU A C 1
ATOM 2399 O O . LEU A 1 326 ? -103.179 -1.836 113.119 1.00 45.03 326 LEU A O 1
ATOM 2403 N N . GLU A 1 327 ? -105.402 -1.569 113.233 1.00 49.00 327 GLU A N 1
ATOM 2404 C CA . GLU A 1 327 ? -105.674 -1.863 111.816 1.00 49.00 327 GLU A CA 1
ATOM 2405 C C . GLU A 1 327 ? -105.266 -0.699 110.895 1.00 49.00 327 GLU A C 1
ATOM 2407 O O . GLU A 1 327 ? -104.750 -0.922 109.806 1.00 49.00 327 GLU A O 1
ATOM 2412 N N . LYS A 1 328 ? -105.374 0.555 111.362 1.00 48.09 328 LYS A N 1
ATOM 2413 C CA . LYS A 1 328 ? -105.047 1.737 110.547 1.00 48.09 328 LYS A CA 1
ATOM 2414 C C . LYS A 1 328 ? -103.536 1.941 110.331 1.00 48.09 328 LYS A C 1
ATOM 2416 O O . LYS A 1 328 ? -103.144 2.519 109.326 1.00 48.09 328 LYS A O 1
ATOM 2421 N N . TRP A 1 329 ? -102.685 1.427 111.226 1.00 48.03 329 TRP A N 1
ATOM 2422 C CA . TRP A 1 329 ? -101.223 1.406 111.034 1.00 48.03 329 TRP A CA 1
ATOM 2423 C C . TRP A 1 329 ? -100.742 0.235 110.166 1.00 48.03 329 TRP A C 1
ATOM 2425 O O . TRP A 1 329 ? -99.724 0.364 109.486 1.00 48.03 329 TRP A O 1
ATOM 2435 N N . ARG A 1 330 ? -101.474 -0.888 110.143 1.00 45.72 330 ARG A N 1
ATOM 2436 C CA . ARG A 1 330 ? -101.150 -2.037 109.282 1.00 45.72 330 ARG A CA 1
ATOM 2437 C C . ARG A 1 330 ? -101.389 -1.699 107.803 1.00 45.72 330 ARG A C 1
ATOM 2439 O O . ARG A 1 330 ? -100.550 -2.012 106.964 1.00 45.72 330 ARG A O 1
ATOM 2446 N N . THR A 1 331 ? -102.443 -0.940 107.500 1.00 53.00 331 THR A N 1
ATOM 2447 C CA . THR A 1 331 ? -102.763 -0.518 106.125 1.00 53.00 331 THR A CA 1
ATOM 2448 C C . THR A 1 331 ? -101.849 0.580 105.560 1.00 53.00 331 THR A C 1
ATOM 2450 O O . THR A 1 331 ? -101.679 0.645 104.345 1.00 53.00 331 THR A O 1
ATOM 2453 N N . ASP A 1 332 ? -101.206 1.404 106.400 1.00 47.38 332 ASP A N 1
ATOM 2454 C CA . ASP A 1 332 ? -100.269 2.449 105.936 1.00 47.38 332 ASP A CA 1
ATOM 2455 C C . ASP A 1 332 ? -98.832 1.928 105.718 1.00 47.38 332 ASP A C 1
ATOM 2457 O O . ASP A 1 332 ? -98.078 2.513 104.937 1.00 47.38 332 ASP A O 1
ATOM 2461 N N . ALA A 1 333 ? -98.458 0.796 106.330 1.00 48.53 333 ALA A N 1
ATOM 2462 C CA . ALA A 1 333 ? -97.174 0.126 106.085 1.00 48.53 333 ALA A CA 1
ATOM 2463 C C . ALA A 1 333 ? -97.217 -0.840 104.880 1.00 48.53 333 ALA A C 1
ATOM 2465 O O . ALA A 1 333 ? -96.209 -1.016 104.194 1.00 48.53 333 ALA A O 1
ATOM 2466 N N . GLU A 1 334 ? -98.383 -1.418 104.570 1.00 43.25 334 GLU A N 1
ATOM 2467 C CA . GLU A 1 334 ? -98.569 -2.362 103.453 1.00 43.25 334 GLU A CA 1
ATOM 2468 C C . GLU A 1 334 ? -98.869 -1.664 102.101 1.00 43.25 334 GLU A C 1
ATOM 2470 O O . GLU A 1 334 ? -98.720 -2.269 101.040 1.00 43.25 334 GLU A O 1
ATOM 2475 N N . GLY A 1 335 ? -99.195 -0.362 102.098 1.00 42.53 335 GLY A N 1
ATOM 2476 C CA . GLY A 1 335 ? -99.582 0.400 100.897 1.00 42.53 335 GLY A CA 1
ATOM 2477 C C . GLY A 1 335 ? -98.454 0.999 100.038 1.00 42.53 335 GLY A C 1
ATOM 2478 O O . GLY A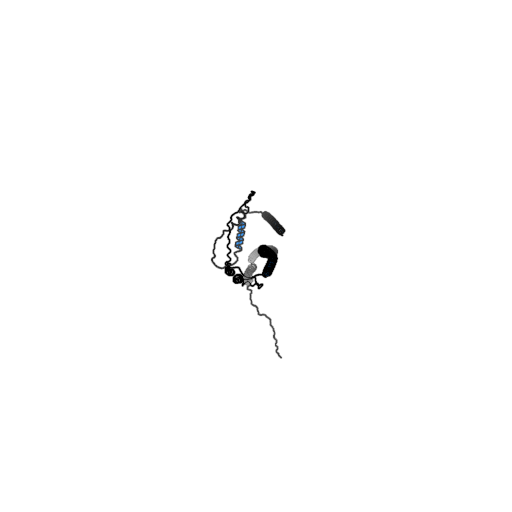 1 335 ? -98.742 1.578 98.989 1.00 42.53 335 GLY A O 1
ATOM 2479 N N . LYS A 1 336 ? -97.175 0.898 100.435 1.00 42.31 336 LYS A N 1
ATOM 2480 C CA . LYS A 1 336 ? -96.035 1.450 99.656 1.00 42.31 336 LYS A CA 1
ATOM 2481 C C . LYS A 1 336 ? -94.816 0.527 99.530 1.00 42.31 336 LYS A C 1
ATOM 2483 O O . LYS A 1 336 ? -93.733 0.993 99.191 1.00 42.31 336 LYS A O 1
ATOM 2488 N N . LEU A 1 337 ? -94.995 -0.778 99.736 1.00 42.75 337 LEU A N 1
ATOM 2489 C CA . LEU A 1 337 ? -93.972 -1.799 99.448 1.00 42.75 337 LEU A CA 1
ATOM 2490 C C . LEU A 1 337 ? -94.457 -2.893 98.476 1.00 42.75 337 LEU A C 1
ATOM 2492 O O . LEU A 1 337 ? -93.806 -3.918 98.302 1.00 42.75 337 LEU A O 1
ATOM 2496 N N . GLY A 1 338 ? -95.567 -2.655 97.773 1.00 36.91 338 GLY A N 1
ATOM 2497 C CA . GLY A 1 338 ? -96.099 -3.544 96.739 1.00 36.91 338 GLY A CA 1
ATOM 2498 C C . GLY A 1 338 ? -95.658 -3.172 95.322 1.00 36.91 338 GLY A C 1
ATOM 2499 O O . GLY A 1 338 ? -96.493 -2.728 94.546 1.00 36.91 338 GLY A O 1
ATOM 2500 N N . ALA A 1 339 ? -94.368 -3.329 94.999 1.00 38.97 339 ALA A N 1
ATOM 2501 C CA . ALA A 1 339 ? -93.860 -3.616 93.641 1.00 38.97 339 ALA A CA 1
ATOM 2502 C C . ALA A 1 339 ? -92.347 -3.918 93.667 1.00 38.97 339 ALA A C 1
ATOM 2504 O O . ALA A 1 339 ? -91.567 -3.380 92.886 1.00 38.97 339 ALA A O 1
ATOM 2505 N N . ALA A 1 340 ? -91.919 -4.776 94.593 1.00 37.31 340 ALA A N 1
ATOM 2506 C CA . ALA A 1 340 ? -90.603 -5.402 94.564 1.00 37.31 340 ALA A CA 1
ATOM 2507 C C . ALA A 1 340 ? -90.786 -6.918 94.382 1.00 37.31 340 ALA A C 1
ATOM 2509 O O . ALA A 1 340 ? -90.688 -7.691 95.326 1.00 37.31 340 ALA A O 1
ATOM 2510 N N . ALA A 1 341 ? -91.094 -7.328 93.151 1.00 40.66 341 ALA A N 1
ATOM 2511 C CA . ALA A 1 341 ? -90.728 -8.645 92.628 1.00 40.66 341 ALA A CA 1
ATOM 2512 C C . ALA A 1 341 ? -89.435 -8.399 91.831 1.00 40.66 341 ALA A C 1
ATOM 2514 O O . ALA A 1 341 ? -89.455 -7.689 90.833 1.00 40.66 341 ALA A O 1
ATOM 2515 N N . PHE A 1 342 ? -88.247 -8.625 92.388 1.00 39.31 342 PHE A N 1
ATOM 2516 C CA . PHE A 1 342 ? -87.567 -9.916 92.529 1.00 39.31 342 PHE A CA 1
ATOM 2517 C C . PHE A 1 342 ? -87.493 -10.718 91.215 1.00 39.31 342 PHE A C 1
ATOM 2519 O O . PHE A 1 342 ? -88.403 -11.459 90.870 1.00 39.31 342 PHE A O 1
ATOM 2526 N N . LEU A 1 343 ? -86.348 -10.526 90.547 1.00 42.44 343 LEU A N 1
ATOM 2527 C CA . LEU A 1 343 ? -85.566 -11.455 89.724 1.00 42.44 343 LEU A CA 1
ATOM 2528 C C . LEU A 1 343 ? -86.247 -12.159 88.539 1.00 42.44 343 LEU A C 1
ATOM 2530 O O . LEU A 1 343 ? -86.896 -13.187 88.697 1.00 42.44 343 LEU A O 1
ATOM 2534 N N . ASP A 1 344 ? -85.868 -11.721 87.335 1.00 28.72 344 ASP A N 1
ATOM 2535 C CA . ASP A 1 344 ? -85.473 -12.670 86.295 1.00 28.72 344 ASP A CA 1
ATOM 2536 C C . ASP A 1 344 ? -84.021 -12.397 85.875 1.00 28.72 344 ASP A C 1
ATOM 2538 O O . ASP A 1 344 ? -83.562 -11.253 85.794 1.00 28.72 344 ASP A O 1
ATOM 2542 N N . SER A 1 345 ? -83.278 -13.484 85.719 1.00 44.28 345 SER A N 1
ATOM 2543 C CA . SER A 1 345 ? -81.834 -13.531 85.539 1.00 44.28 345 SER A CA 1
ATOM 2544 C C . SER A 1 345 ? -81.432 -13.302 84.081 1.00 44.28 345 SER A C 1
ATOM 2546 O O . SER A 1 345 ? -81.985 -13.899 83.169 1.00 44.28 345 SER A O 1
ATOM 2548 N N . GLY A 1 346 ? -80.362 -12.527 83.890 1.00 42.69 346 GLY A N 1
ATOM 2549 C CA . GLY A 1 346 ? -79.343 -12.774 82.868 1.00 42.69 346 GLY A CA 1
ATOM 2550 C C . GLY A 1 346 ? -79.742 -12.657 81.394 1.00 42.69 346 GLY A C 1
ATOM 2551 O O . GLY A 1 346 ? -79.972 -13.666 80.733 1.00 42.69 346 GLY A O 1
ATOM 2552 N N . ARG A 1 347 ? -79.578 -11.463 80.805 1.00 38.72 347 ARG A N 1
ATOM 2553 C CA . ARG A 1 347 ? -79.073 -11.370 79.425 1.00 38.72 347 ARG A CA 1
ATOM 2554 C C . ARG A 1 347 ? -78.501 -9.999 79.068 1.00 38.72 347 ARG A C 1
ATOM 2556 O O . ARG A 1 347 ? -79.177 -8.989 79.176 1.00 38.72 347 ARG A O 1
ATOM 2563 N N . ALA A 1 348 ? -77.292 -10.060 78.515 1.00 32.94 348 ALA A N 1
ATOM 2564 C CA . ALA A 1 348 ? -76.679 -9.110 77.592 1.00 32.94 348 ALA A CA 1
ATOM 2565 C C . ALA A 1 348 ? -76.250 -7.734 78.136 1.00 32.94 348 ALA A C 1
ATOM 2567 O O . ALA A 1 348 ? -76.994 -6.760 78.163 1.00 32.94 348 ALA A O 1
ATOM 2568 N N . VAL A 1 349 ? -74.943 -7.659 78.400 1.00 47.91 349 VAL A N 1
ATOM 2569 C CA . VAL A 1 349 ? -74.083 -6.525 78.040 1.00 47.91 349 VAL A CA 1
ATOM 2570 C C . VAL A 1 349 ? -74.484 -6.003 76.657 1.00 47.91 349 VAL A C 1
ATOM 2572 O O . VAL A 1 349 ? -74.375 -6.750 75.692 1.00 47.91 349 VAL A O 1
ATOM 2575 N N . MET A 1 350 ? -74.948 -4.756 76.566 1.00 39.72 350 MET A N 1
ATOM 2576 C CA . MET A 1 350 ? -74.653 -3.812 75.480 1.00 39.72 350 MET A CA 1
ATOM 2577 C C . MET A 1 350 ? -75.309 -2.449 75.766 1.00 39.72 350 MET A C 1
ATOM 2579 O O . MET A 1 350 ? -76.481 -2.368 76.116 1.00 39.72 350 MET A O 1
ATOM 2583 N N . ALA A 1 351 ? -74.541 -1.397 75.476 1.00 41.72 351 ALA A N 1
ATOM 2584 C CA . ALA A 1 351 ? -74.960 -0.024 75.184 1.00 41.72 351 ALA A CA 1
ATOM 2585 C C . ALA A 1 351 ? -75.358 0.912 76.347 1.00 41.72 351 ALA A C 1
ATOM 2587 O O . ALA A 1 351 ? -76.528 1.104 76.665 1.00 41.72 351 ALA A O 1
ATOM 2588 N N . ALA A 1 352 ? -74.372 1.688 76.808 1.00 33.94 352 ALA A N 1
ATOM 2589 C CA . ALA A 1 352 ? -74.549 3.119 77.052 1.00 33.94 352 ALA A CA 1
ATOM 2590 C C . ALA A 1 352 ? -73.219 3.852 76.804 1.00 33.94 352 ALA A C 1
ATOM 2592 O O . ALA A 1 352 ? -72.254 3.679 77.537 1.00 33.94 352 ALA A O 1
ATOM 2593 N N . GLY A 1 353 ? -73.178 4.670 75.753 1.00 35.12 353 GLY A N 1
ATOM 2594 C CA . GLY A 1 353 ? -72.030 5.504 75.403 1.00 35.12 353 GLY A CA 1
ATOM 2595 C C . GLY A 1 353 ? -72.434 6.528 74.354 1.00 35.12 353 GLY A C 1
ATOM 2596 O O . GLY A 1 353 ? -72.264 6.317 73.157 1.00 35.12 353 GLY A O 1
ATOM 2597 N N . ARG A 1 354 ? -73.078 7.605 74.811 1.00 38.19 354 ARG A N 1
ATOM 2598 C CA . ARG A 1 354 ? -73.490 8.740 73.983 1.00 38.19 354 ARG A CA 1
ATOM 2599 C C . ARG A 1 354 ? -72.265 9.428 73.363 1.00 38.19 354 ARG A C 1
ATOM 2601 O O . ARG A 1 354 ? -71.366 9.838 74.080 1.00 38.19 354 ARG A O 1
ATOM 2608 N N . LYS A 1 355 ? -72.314 9.556 72.032 1.00 42.53 355 LYS A N 1
ATOM 2609 C CA . LYS A 1 355 ? -72.121 10.771 71.213 1.00 42.53 355 LYS A CA 1
ATOM 2610 C C . LYS A 1 355 ? -71.252 11.891 71.808 1.00 42.53 355 LYS A C 1
ATOM 2612 O O . LYS A 1 355 ? -71.711 12.618 72.678 1.00 42.53 355 LYS A O 1
ATOM 2617 N N . ASP A 1 356 ? -70.061 12.085 71.241 1.00 35.38 356 ASP A N 1
ATOM 2618 C CA . ASP A 1 356 ? -69.782 13.196 70.310 1.00 35.38 356 ASP A CA 1
ATOM 2619 C C . ASP A 1 356 ? -68.299 13.234 69.905 1.00 35.38 356 ASP A C 1
ATOM 2621 O O . ASP A 1 356 ? -67.429 13.387 70.757 1.00 35.38 356 ASP A O 1
ATOM 2625 N N . ARG A 1 357 ? -68.033 13.153 68.590 1.00 45.03 357 ARG A N 1
ATOM 2626 C CA . ARG A 1 357 ? -67.138 14.038 67.806 1.00 45.03 357 ARG A CA 1
ATOM 2627 C C . ARG A 1 357 ? -66.739 13.387 66.474 1.00 45.03 357 ARG A C 1
ATOM 2629 O O . ARG A 1 357 ? -65.883 12.521 66.412 1.00 45.03 357 ARG A O 1
ATOM 2636 N N . MET A 1 358 ? -67.374 13.894 65.417 1.00 44.44 358 MET A N 1
ATOM 2637 C CA . MET A 1 358 ? -66.802 14.144 64.088 1.00 44.44 358 MET A CA 1
ATOM 2638 C C . MET A 1 358 ? -66.053 12.988 63.404 1.00 44.44 358 MET A C 1
ATOM 2640 O O . MET A 1 358 ? -64.829 12.971 63.345 1.00 44.44 358 MET A O 1
ATOM 2644 N N . PHE A 1 359 ? -66.807 12.118 62.729 1.00 33.91 359 PHE A N 1
ATOM 2645 C CA . PHE A 1 359 ? -66.301 11.443 61.534 1.00 33.91 359 PHE A CA 1
ATOM 2646 C C . PHE A 1 359 ? -66.503 12.364 60.326 1.00 33.91 359 PHE A C 1
ATOM 2648 O O . PHE A 1 359 ? -67.564 12.379 59.703 1.00 33.91 359 PHE A O 1
ATOM 2655 N N . ALA A 1 360 ? -65.475 13.149 60.006 1.00 37.44 360 ALA A N 1
ATOM 2656 C CA . ALA A 1 360 ? -65.277 13.634 58.649 1.00 37.44 360 ALA A CA 1
ATOM 2657 C C . ALA A 1 360 ? -64.692 12.469 57.841 1.00 37.44 360 ALA A C 1
ATOM 2659 O O . ALA A 1 360 ? -63.585 12.004 58.107 1.00 37.44 360 ALA A O 1
ATOM 2660 N N . SER A 1 361 ? -65.466 11.962 56.886 1.00 36.84 361 SER A N 1
ATOM 2661 C CA . SER A 1 361 ? -64.984 10.988 55.911 1.00 36.84 361 SER A CA 1
ATOM 2662 C C . SER A 1 361 ? -63.927 11.649 55.028 1.00 36.84 361 SER A C 1
ATOM 2664 O O . SER A 1 361 ? -64.266 12.431 54.147 1.00 36.84 361 SER A O 1
ATOM 2666 N N . VAL A 1 362 ? -62.653 11.317 55.232 1.00 41.28 362 VAL A N 1
ATOM 2667 C CA . VAL A 1 362 ? -61.606 11.517 54.220 1.00 41.28 362 VAL A CA 1
ATOM 2668 C C . VAL A 1 362 ? -61.516 10.231 53.402 1.00 41.28 362 VAL A C 1
ATOM 2670 O O . VAL A 1 362 ? -60.593 9.436 53.531 1.00 41.28 362 VAL A O 1
ATOM 2673 N N . SER A 1 363 ? -62.530 10.004 52.569 1.00 42.25 363 SER A N 1
ATOM 2674 C CA . SER A 1 363 ? -62.374 9.200 51.357 1.00 42.25 363 SER A CA 1
ATOM 2675 C C . SER A 1 363 ? -62.016 10.161 50.232 1.00 42.25 363 SER A C 1
ATOM 2677 O O . SER A 1 363 ? -62.910 10.651 49.554 1.00 42.25 363 SER A O 1
ATOM 2679 N N . ASN A 1 364 ? -60.727 10.480 50.076 1.00 51.34 364 ASN A N 1
ATOM 2680 C CA . ASN A 1 364 ? -60.201 10.994 48.809 1.00 51.34 364 ASN A CA 1
ATOM 2681 C C . ASN A 1 364 ? -58.666 10.856 48.705 1.00 51.34 364 ASN A C 1
ATOM 2683 O O . ASN A 1 364 ? -57.940 11.831 48.860 1.00 51.34 364 ASN A O 1
ATOM 2687 N N . ILE A 1 365 ? -58.154 9.639 48.476 1.00 42.75 365 ILE A N 1
ATOM 2688 C CA . ILE A 1 365 ? -56.743 9.419 48.065 1.00 42.75 365 ILE A CA 1
ATOM 2689 C C . ILE A 1 365 ? -56.650 8.563 46.777 1.00 42.75 365 ILE A C 1
ATOM 2691 O O . ILE A 1 365 ? -55.567 8.262 46.288 1.00 42.75 365 ILE A O 1
ATOM 2695 N N . ALA A 1 366 ? -57.774 8.227 46.133 1.00 47.78 366 ALA A N 1
ATOM 2696 C CA . ALA A 1 366 ? -57.758 7.445 44.891 1.00 47.78 366 ALA A CA 1
ATOM 2697 C C . ALA A 1 366 ? -57.581 8.279 43.597 1.00 47.78 366 ALA A C 1
ATOM 2699 O O . ALA A 1 366 ? -57.419 7.690 42.533 1.00 47.78 366 ALA A O 1
ATOM 2700 N N . GLU A 1 367 ? -57.538 9.617 43.653 1.00 46.34 367 GLU A N 1
ATOM 2701 C CA . GLU A 1 367 ? -57.498 10.485 42.454 1.00 46.34 367 GLU A CA 1
ATOM 2702 C C . GLU A 1 367 ? -56.199 11.302 42.263 1.00 46.34 367 GLU A C 1
ATOM 2704 O O . GLU A 1 367 ? -56.216 12.386 41.691 1.00 46.34 367 GLU A O 1
ATOM 2709 N N . LEU A 1 368 ? -55.031 10.781 42.662 1.00 45.56 368 LEU A N 1
ATOM 2710 C CA . LEU A 1 368 ? -53.724 11.368 42.287 1.00 45.56 368 LEU A CA 1
ATOM 2711 C C . LEU A 1 368 ? -52.805 10.394 41.539 1.00 45.56 368 LEU A C 1
ATOM 2713 O O . LEU A 1 368 ? -51.587 10.403 41.710 1.00 45.56 368 LEU A O 1
ATOM 2717 N N . ARG A 1 369 ? -53.378 9.553 40.669 1.00 50.22 369 ARG A N 1
ATOM 2718 C CA . ARG A 1 369 ? -52.585 8.696 39.768 1.00 50.22 369 ARG A CA 1
ATOM 2719 C C . ARG A 1 369 ? -52.906 8.798 38.276 1.00 50.22 369 ARG A C 1
ATOM 2721 O O . ARG A 1 369 ? -52.279 8.089 37.500 1.00 50.22 369 ARG A O 1
ATOM 2728 N N . SER A 1 370 ? -53.766 9.729 37.859 1.00 48.78 370 SER A N 1
ATOM 2729 C CA . SER A 1 370 ? -54.156 9.879 36.442 1.00 48.78 370 SER A CA 1
ATOM 2730 C C . SER A 1 370 ? -53.886 11.262 35.837 1.00 48.78 370 SER A C 1
ATOM 2732 O O . SER A 1 370 ? -54.599 11.687 34.937 1.00 48.78 370 SER A O 1
ATOM 2734 N N . ALA A 1 371 ? -52.837 11.961 36.281 1.00 46.22 371 ALA A N 1
ATOM 2735 C CA . ALA A 1 371 ? -52.381 13.203 35.638 1.00 46.22 371 ALA A CA 1
ATOM 2736 C C . ALA A 1 371 ? -50.844 13.329 35.580 1.00 46.22 371 ALA A C 1
ATOM 2738 O O . ALA A 1 371 ? -50.295 14.413 35.735 1.00 46.22 371 ALA A O 1
ATOM 2739 N N . ALA A 1 372 ? -50.142 12.210 35.371 1.00 41.59 372 ALA A N 1
ATOM 2740 C CA . ALA A 1 372 ? -48.688 12.181 35.146 1.00 41.59 372 ALA A CA 1
ATOM 2741 C C . ALA A 1 372 ? -48.295 11.269 33.965 1.00 41.59 372 ALA A C 1
ATOM 2743 O O . ALA A 1 372 ? -47.182 10.759 33.900 1.00 41.59 372 ALA A O 1
ATOM 2744 N N . ALA A 1 373 ? -49.227 11.051 33.035 1.00 48.56 373 ALA A N 1
ATOM 2745 C CA . ALA A 1 373 ? -49.031 10.277 31.812 1.00 48.56 373 ALA A CA 1
ATOM 2746 C C . ALA A 1 373 ? -49.524 11.090 30.603 1.00 48.56 373 ALA A C 1
ATOM 2748 O O . ALA A 1 373 ? -50.449 10.688 29.910 1.00 48.56 373 ALA A O 1
ATOM 2749 N N . ALA A 1 374 ? -48.966 12.288 30.417 1.00 48.62 374 ALA A N 1
ATOM 2750 C CA . ALA A 1 374 ? -49.162 13.109 29.219 1.00 48.62 374 ALA A CA 1
ATOM 2751 C C . ALA A 1 374 ? -48.099 14.224 29.153 1.00 48.62 374 ALA A C 1
ATOM 2753 O O . ALA A 1 374 ? -48.430 15.400 29.225 1.00 48.62 374 ALA A O 1
ATOM 2754 N N . ALA A 1 375 ? -46.819 13.852 29.089 1.00 46.53 375 ALA A N 1
ATOM 2755 C CA . ALA A 1 375 ? -45.726 14.729 28.649 1.00 46.53 375 ALA A CA 1
ATOM 2756 C C . ALA A 1 375 ? -44.469 13.876 28.411 1.00 46.53 375 ALA A C 1
ATOM 2758 O O . ALA A 1 375 ? -43.510 13.922 29.172 1.00 46.53 375 ALA A O 1
ATOM 2759 N N . ALA A 1 376 ? -44.521 13.025 27.392 1.00 43.78 376 ALA A N 1
ATOM 2760 C CA . ALA A 1 376 ? -43.350 12.356 26.837 1.00 43.78 376 ALA A CA 1
ATOM 2761 C C . ALA A 1 376 ? -43.528 12.363 25.318 1.00 43.78 376 ALA A C 1
ATOM 2763 O O . ALA A 1 376 ? -43.951 11.382 24.715 1.00 43.78 376 ALA A O 1
ATOM 2764 N N . MET A 1 377 ? -43.339 13.543 24.741 1.00 49.69 377 MET A N 1
ATOM 2765 C CA . MET A 1 377 ? -43.117 13.735 23.316 1.00 49.69 377 MET A CA 1
ATOM 2766 C C . MET A 1 377 ? -41.940 14.697 23.199 1.00 49.69 377 MET A C 1
ATOM 2768 O O . MET A 1 377 ? -41.920 15.733 23.866 1.00 49.69 377 MET A O 1
ATOM 2772 N N . ASP A 1 378 ? -41.015 14.287 22.339 1.00 46.38 378 ASP A N 1
ATOM 2773 C CA . ASP A 1 378 ? -39.966 15.065 21.690 1.00 46.38 378 ASP A CA 1
ATOM 2774 C C . ASP A 1 378 ? -38.633 15.214 22.440 1.00 46.38 378 ASP A C 1
ATOM 2776 O O . ASP A 1 378 ? -38.238 16.287 22.896 1.00 46.38 378 ASP A O 1
ATOM 2780 N N . ASP A 1 379 ? -37.892 14.100 22.442 1.00 45.88 379 ASP A N 1
ATOM 2781 C CA . ASP A 1 379 ? -36.438 14.108 22.264 1.00 45.88 379 ASP A CA 1
ATOM 2782 C C . ASP A 1 379 ? -36.107 14.809 20.933 1.00 45.88 379 ASP A C 1
ATOM 2784 O O . ASP A 1 379 ? -36.289 14.246 19.852 1.00 45.88 379 ASP A O 1
ATOM 2788 N N . TYR A 1 380 ? -35.621 16.048 21.008 1.00 45.09 380 TYR A N 1
ATOM 2789 C CA . TYR A 1 380 ? -34.820 16.647 19.946 1.00 45.09 380 TYR A CA 1
ATOM 2790 C C . TYR A 1 380 ? -33.379 16.763 20.428 1.00 45.09 380 TYR A C 1
ATOM 2792 O O . TYR A 1 380 ? -33.057 17.567 21.304 1.00 45.09 380 TYR A O 1
ATOM 2800 N N . ASP A 1 381 ? -32.532 15.955 19.796 1.00 52.22 381 ASP A N 1
ATOM 2801 C CA . ASP A 1 381 ? -31.096 16.151 19.667 1.00 52.22 381 ASP A CA 1
ATOM 2802 C C . ASP A 1 381 ? -30.770 17.611 19.330 1.00 52.22 381 ASP A C 1
ATOM 2804 O O . ASP A 1 381 ? -31.192 18.128 18.293 1.00 52.22 381 ASP A O 1
ATOM 2808 N N . TYR A 1 382 ? -29.965 18.258 20.173 1.00 45.38 382 TYR A N 1
ATOM 2809 C CA . TYR A 1 382 ? -29.130 19.380 19.753 1.00 45.38 382 TYR A CA 1
ATOM 2810 C C . TYR A 1 382 ? -27.830 19.392 20.564 1.00 45.38 382 TYR A C 1
ATOM 2812 O O . TYR A 1 382 ? -27.758 19.895 21.685 1.00 45.38 382 TYR A O 1
ATOM 2820 N N . GLU A 1 383 ? -26.790 18.828 19.950 1.00 51.00 383 GLU A N 1
ATOM 2821 C CA . GLU A 1 383 ? -25.395 19.174 20.203 1.00 51.00 383 GLU A CA 1
ATOM 2822 C C . GLU A 1 383 ? -25.217 20.697 20.135 1.00 51.00 383 GLU A C 1
ATOM 2824 O O . GLU A 1 383 ? -25.522 21.328 19.118 1.00 51.00 383 GLU A O 1
ATOM 2829 N N . PHE A 1 384 ? -24.653 21.291 21.187 1.00 34.72 384 PHE A N 1
ATOM 2830 C CA . PHE A 1 384 ? -23.884 22.518 21.024 1.00 34.72 384 PHE A CA 1
ATOM 2831 C C . PHE A 1 384 ? -22.745 22.602 22.041 1.00 34.72 384 PHE A C 1
ATOM 2833 O O . PHE A 1 384 ? -22.954 22.652 23.254 1.00 34.72 384 PHE A O 1
ATOM 2840 N N . ASP A 1 385 ? -21.530 22.634 21.501 1.00 51.19 385 ASP A N 1
ATOM 2841 C CA . ASP A 1 385 ? -20.278 22.898 22.195 1.00 51.19 385 ASP A CA 1
ATOM 2842 C C . ASP A 1 385 ? -20.312 24.230 22.956 1.00 51.19 385 ASP A C 1
ATOM 2844 O O . ASP A 1 385 ? -20.454 25.308 22.368 1.00 51.19 385 ASP A O 1
ATOM 2848 N N . HIS A 1 386 ? -20.038 24.180 24.259 1.00 46.56 386 HIS A N 1
ATOM 2849 C CA . HIS A 1 386 ? -19.583 25.347 25.008 1.00 46.56 386 HIS A CA 1
ATOM 2850 C C . HIS A 1 386 ? -18.239 25.066 25.673 1.00 46.56 386 HIS A C 1
ATOM 2852 O O . HIS A 1 386 ? -18.130 24.545 26.781 1.00 46.56 386 HIS A O 1
ATOM 2858 N N . LEU A 1 387 ? -17.204 25.467 24.937 1.00 44.16 387 LEU A N 1
ATOM 2859 C CA . LEU A 1 387 ? -15.891 25.812 25.452 1.00 44.16 387 LEU A CA 1
ATOM 2860 C C . LEU A 1 387 ? -15.976 26.969 26.463 1.00 44.16 387 LEU A C 1
ATOM 2862 O O . LEU A 1 387 ? -16.634 27.977 26.223 1.00 44.16 387 LEU A O 1
ATOM 2866 N N . ASP A 1 388 ? -15.157 26.813 27.503 1.00 47.28 388 ASP A N 1
ATOM 2867 C CA . ASP A 1 388 ? -14.485 27.828 28.321 1.00 47.28 388 ASP A CA 1
ATOM 2868 C C . ASP A 1 388 ? -15.288 28.733 29.273 1.00 47.28 388 ASP A C 1
ATOM 2870 O O . ASP A 1 388 ? -16.136 29.535 28.895 1.00 47.28 388 ASP A O 1
ATOM 2874 N N . GLY A 1 389 ? -14.869 28.715 30.546 1.00 38.75 389 GLY A N 1
ATOM 2875 C CA . GLY A 1 389 ? -15.243 29.738 31.526 1.00 38.75 389 GLY A CA 1
ATOM 2876 C C . GLY A 1 389 ? -15.042 29.315 32.979 1.00 38.75 389 GLY A C 1
ATOM 2877 O O . GLY A 1 389 ? -15.996 28.981 33.670 1.00 38.75 389 GLY A O 1
ATOM 2878 N N . GLY A 1 390 ? -13.794 29.322 33.456 1.00 43.75 390 GLY A N 1
ATOM 2879 C CA . GLY A 1 390 ? -13.427 28.847 34.793 1.00 43.75 390 GLY A CA 1
ATOM 2880 C C . GLY A 1 390 ? -13.793 29.737 35.992 1.00 43.75 390 GLY A C 1
ATOM 2881 O O . GLY A 1 390 ? -14.128 30.910 35.849 1.00 43.75 390 GLY A O 1
ATOM 2882 N N . ARG A 1 391 ? -13.633 29.162 37.195 1.00 40.09 391 ARG A N 1
ATOM 2883 C CA . ARG A 1 391 ? -13.116 29.754 38.458 1.00 40.09 391 ARG A CA 1
ATOM 2884 C C . ARG A 1 391 ? -13.227 28.704 39.582 1.00 40.09 391 ARG A C 1
ATOM 2886 O O . ARG A 1 391 ? -14.283 28.130 39.781 1.00 40.09 391 ARG A O 1
ATOM 2893 N N . GLN A 1 392 ? -12.096 28.256 40.135 1.00 41.22 392 GLN A N 1
ATOM 2894 C CA . GLN A 1 392 ? -11.517 28.651 41.440 1.00 41.22 392 GLN A CA 1
ATOM 2895 C C . GLN A 1 392 ? -12.234 28.124 42.698 1.00 41.22 392 GLN A C 1
ATOM 2897 O O . GLN A 1 392 ? -13.244 28.680 43.097 1.00 41.22 392 GLN A O 1
ATOM 2902 N N . TYR A 1 393 ? -11.587 27.163 43.372 1.00 39.03 393 TYR A N 1
ATOM 2903 C CA . TYR A 1 393 ? -11.295 27.099 44.822 1.00 39.03 393 TYR A CA 1
ATOM 2904 C C . TYR A 1 393 ? -10.041 26.194 44.934 1.00 39.03 393 TYR A C 1
ATOM 2906 O O . TYR A 1 393 ? -10.066 25.076 44.435 1.00 39.03 393 TYR A O 1
ATOM 2914 N N . GLY A 1 394 ? -8.832 26.701 45.224 1.00 37.06 394 GLY A N 1
ATOM 2915 C CA . GLY A 1 394 ? -8.286 26.970 46.567 1.00 37.06 394 GLY A CA 1
ATOM 2916 C C . GLY A 1 394 ? -7.875 25.646 47.238 1.00 37.06 394 GLY A C 1
ATOM 2917 O O . GLY A 1 394 ? -8.722 24.787 47.398 1.00 37.06 394 GLY A O 1
ATOM 2918 N N . GLY A 1 395 ? -6.651 25.337 47.657 1.00 33.38 395 GLY A N 1
ATOM 2919 C CA . GLY A 1 395 ? -5.369 26.021 47.749 1.00 33.38 395 GLY A CA 1
ATOM 2920 C C . GLY A 1 395 ? -4.509 25.183 48.710 1.00 33.38 395 GLY A C 1
ATOM 2921 O O . GLY A 1 395 ? -4.980 24.846 49.790 1.00 33.38 395 GLY A O 1
ATOM 2922 N N . LEU A 1 396 ? -3.279 24.829 48.337 1.00 39.59 396 LEU A N 1
ATOM 2923 C CA . LEU A 1 396 ? -2.214 24.562 49.307 1.00 39.59 396 LEU A CA 1
ATOM 2924 C C . LEU A 1 396 ? -0.861 24.780 48.626 1.00 39.59 396 LEU A C 1
ATOM 2926 O O . LEU A 1 396 ? -0.542 24.165 47.610 1.00 39.59 396 LEU A O 1
ATOM 2930 N N . GLU A 1 397 ? -0.099 25.716 49.174 1.00 37.16 397 GLU A N 1
ATOM 2931 C CA . GLU A 1 397 ? 1.270 26.009 48.781 1.00 37.16 397 GLU A CA 1
ATOM 2932 C C . GLU A 1 397 ? 2.202 24.865 49.193 1.00 37.16 397 GLU A C 1
ATOM 2934 O O . GLU A 1 397 ? 2.158 24.420 50.333 1.00 37.16 397 GLU A O 1
ATOM 2939 N N . HIS A 1 398 ? 3.123 24.471 48.311 1.00 41.19 398 HIS A N 1
ATOM 2940 C CA . HIS A 1 398 ? 4.517 24.283 48.704 1.00 41.19 398 HIS A CA 1
ATOM 2941 C C . HIS A 1 398 ? 5.455 24.444 47.505 1.00 41.19 398 HIS A C 1
ATOM 2943 O O . HIS A 1 398 ? 5.172 24.081 46.366 1.00 41.19 398 HIS A O 1
ATOM 2949 N N . ALA A 1 399 ? 6.577 25.084 47.808 1.00 43.56 399 ALA A N 1
ATOM 2950 C CA . ALA A 1 399 ? 7.613 25.547 46.915 1.00 43.56 399 ALA A CA 1
ATOM 2951 C C . ALA A 1 399 ? 8.307 24.427 46.127 1.00 43.56 399 ALA A C 1
ATOM 2953 O O . ALA A 1 399 ? 8.751 23.451 46.712 1.00 43.56 399 ALA A O 1
ATOM 2954 N N . MET A 1 400 ? 8.580 24.670 44.844 1.00 40.81 400 MET A N 1
ATOM 2955 C CA . MET A 1 400 ? 9.937 24.540 44.303 1.00 40.81 400 MET A CA 1
ATOM 2956 C C . MET A 1 400 ? 10.057 25.292 42.974 1.00 40.81 400 MET A C 1
ATOM 2958 O O . MET A 1 400 ? 9.341 25.063 42.003 1.00 40.81 400 MET A O 1
ATOM 2962 N N . LYS A 1 401 ? 11.001 26.230 42.949 1.00 50.72 401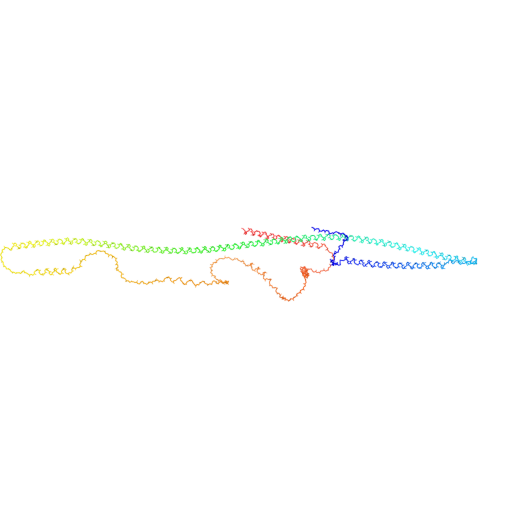 LYS A N 1
ATOM 2963 C CA . LYS A 1 401 ? 11.421 26.972 41.765 1.00 50.72 401 LYS A CA 1
ATOM 2964 C C . LYS A 1 401 ? 12.250 26.045 40.877 1.00 50.72 401 LYS A C 1
ATOM 2966 O O . LYS A 1 401 ? 13.404 25.800 41.202 1.00 50.72 401 LYS A O 1
ATOM 2971 N N . HIS A 1 402 ? 11.743 25.658 39.709 1.00 44.19 402 HIS A N 1
ATOM 2972 C CA . HIS A 1 402 ? 12.605 25.248 38.598 1.00 44.19 402 HIS A CA 1
ATOM 2973 C C . HIS A 1 402 ? 12.153 25.882 37.281 1.00 44.19 402 HIS A C 1
ATOM 2975 O O . HIS A 1 402 ? 11.062 25.662 36.765 1.00 44.19 402 HIS A O 1
ATOM 2981 N N . LYS A 1 403 ? 13.048 26.711 36.738 1.00 54.59 403 LYS A N 1
ATOM 2982 C CA . LYS A 1 403 ? 12.983 27.294 35.401 1.00 54.59 403 LYS A CA 1
ATOM 2983 C C . LYS A 1 403 ? 13.027 26.174 34.355 1.00 54.59 403 LYS A C 1
ATOM 2985 O O . LYS A 1 403 ? 14.089 25.594 34.161 1.00 54.59 403 LYS A O 1
ATOM 2990 N N . LYS A 1 404 ? 11.945 25.954 33.606 1.00 49.53 404 LYS A N 1
ATOM 2991 C CA . LYS A 1 404 ? 12.006 25.382 32.247 1.00 49.53 404 LYS A CA 1
ATOM 2992 C C . LYS A 1 404 ? 10.996 26.100 31.352 1.00 49.53 404 LYS A C 1
ATOM 2994 O O . LYS A 1 404 ? 9.820 25.766 31.304 1.00 49.53 404 LYS A O 1
ATOM 2999 N N . ARG A 1 405 ? 11.467 27.144 30.662 1.00 54.66 405 ARG A N 1
ATOM 3000 C CA . ARG A 1 405 ? 10.724 27.804 29.581 1.00 54.66 405 ARG A CA 1
ATOM 3001 C C . ARG A 1 405 ? 10.795 26.931 28.321 1.00 54.66 405 ARG A C 1
ATOM 3003 O O . ARG A 1 405 ? 11.876 26.699 27.798 1.00 54.66 405 ARG A O 1
ATOM 3010 N N . SER A 1 406 ? 9.628 26.465 27.880 1.00 57.19 406 SER A N 1
ATOM 3011 C CA . SER A 1 406 ? 9.196 26.168 26.503 1.00 57.19 406 SER A CA 1
ATOM 3012 C C . SER A 1 406 ? 10.266 25.852 25.437 1.00 57.19 406 SER A C 1
ATOM 3014 O O . SER A 1 406 ? 10.696 26.738 24.696 1.00 57.19 406 SER A O 1
ATOM 3016 N N . VAL A 1 407 ? 10.576 24.567 25.246 1.00 54.44 407 VAL A N 1
ATOM 3017 C CA . VAL A 1 407 ? 11.150 24.055 23.980 1.00 54.44 407 VAL A CA 1
ATOM 3018 C C . VAL A 1 407 ? 10.047 23.830 22.926 1.00 54.44 407 VAL A C 1
ATOM 3020 O O . VAL A 1 407 ? 10.289 23.961 21.731 1.00 54.44 407 VAL A O 1
ATOM 3023 N N . LEU A 1 408 ? 8.793 23.644 23.355 1.00 51.25 408 LEU A N 1
ATOM 3024 C CA . LEU A 1 408 ? 7.652 23.368 22.468 1.00 51.25 408 LEU A CA 1
ATOM 3025 C C . LEU A 1 408 ? 7.150 24.576 21.653 1.00 51.25 408 LEU A C 1
ATOM 3027 O O . LEU A 1 408 ? 6.415 24.399 20.689 1.00 51.25 408 LEU A O 1
ATOM 3031 N N . ARG A 1 409 ? 7.581 25.810 21.962 1.00 55.00 409 ARG A N 1
ATOM 3032 C CA . ARG A 1 409 ? 7.192 26.999 21.174 1.00 55.00 409 ARG A CA 1
ATOM 3033 C C . ARG A 1 409 ? 8.045 27.203 19.915 1.00 55.00 409 ARG A C 1
ATOM 3035 O O . ARG A 1 409 ? 7.657 27.981 19.056 1.00 55.00 409 ARG A O 1
ATOM 3042 N N . LYS A 1 410 ? 9.185 26.511 19.783 1.00 55.38 410 LYS A N 1
ATOM 3043 C CA . LYS A 1 410 ? 10.105 26.677 18.640 1.00 55.38 410 LYS A CA 1
ATOM 3044 C C . LYS A 1 410 ? 9.788 25.783 17.433 1.00 55.38 410 LYS A C 1
ATOM 3046 O O . LYS A 1 410 ? 10.241 26.098 16.342 1.00 55.38 410 LYS A O 1
ATOM 3051 N N . PHE A 1 411 ? 8.982 24.729 17.591 1.00 51.31 411 PHE A N 1
ATOM 3052 C CA . PHE A 1 411 ? 8.593 23.858 16.469 1.00 51.31 411 PHE A CA 1
ATOM 3053 C C . PHE A 1 411 ? 7.350 24.350 15.708 1.00 51.31 411 PHE A C 1
ATOM 3055 O O . PHE A 1 411 ? 7.217 24.092 14.515 1.00 51.31 411 PHE A O 1
ATOM 3062 N N . GLY A 1 412 ? 6.473 25.127 16.354 1.00 54.44 412 GLY A N 1
ATOM 3063 C CA . GLY A 1 412 ? 5.235 25.621 15.736 1.00 54.44 412 GLY A CA 1
ATOM 3064 C C . GLY A 1 412 ? 5.418 26.696 14.655 1.00 54.44 412 GLY A C 1
ATOM 3065 O O . GLY A 1 412 ? 4.495 26.940 13.882 1.00 54.44 412 GLY A O 1
ATOM 3066 N N . ASP A 1 413 ? 6.591 27.327 14.564 1.00 56.44 413 ASP A N 1
ATOM 3067 C CA . ASP A 1 413 ? 6.834 28.429 13.619 1.00 56.44 413 ASP A CA 1
ATOM 3068 C C . ASP A 1 413 ? 7.514 28.002 12.312 1.00 56.44 413 ASP A C 1
ATOM 3070 O O . ASP A 1 413 ? 7.581 28.797 11.373 1.00 56.44 413 ASP A O 1
ATOM 3074 N N . PHE A 1 414 ? 7.944 26.740 12.194 1.00 52.81 414 PHE A N 1
ATOM 3075 C CA . PHE A 1 414 ? 8.535 26.230 10.952 1.00 52.81 414 PHE A CA 1
ATOM 3076 C C . PHE A 1 414 ? 7.481 25.805 9.916 1.00 52.81 414 PHE A C 1
ATOM 3078 O O . PHE A 1 414 ? 7.700 25.961 8.717 1.00 52.81 414 PHE A O 1
ATOM 3085 N N . PHE A 1 415 ? 6.297 25.362 10.354 1.00 56.91 415 PHE A N 1
ATOM 3086 C CA . PHE A 1 415 ? 5.218 24.943 9.446 1.00 56.91 415 PHE A CA 1
ATOM 3087 C C . PHE A 1 415 ? 4.334 26.095 8.943 1.00 56.91 415 PHE A C 1
ATOM 3089 O O . PHE A 1 415 ? 3.611 25.932 7.964 1.00 56.91 415 PHE A O 1
ATOM 3096 N N . ARG A 1 416 ? 4.425 27.291 9.540 1.00 57.62 416 ARG A N 1
ATOM 3097 C CA . ARG A 1 416 ? 3.591 28.449 9.160 1.00 57.62 416 ARG A CA 1
ATOM 3098 C C . ARG A 1 416 ? 4.141 29.314 8.017 1.00 57.62 416 ARG A C 1
ATOM 3100 O O . ARG A 1 416 ? 3.485 30.271 7.624 1.00 57.62 416 ARG A O 1
ATOM 3107 N N . ARG A 1 417 ? 5.307 28.994 7.437 1.00 50.66 417 ARG A N 1
ATOM 3108 C CA . ARG A 1 417 ? 5.932 29.783 6.346 1.00 50.66 417 ARG A CA 1
ATOM 3109 C C . ARG A 1 417 ? 5.890 29.126 4.957 1.00 50.66 417 ARG A C 1
ATOM 3111 O O . ARG A 1 417 ? 6.755 29.394 4.130 1.00 50.66 417 ARG A O 1
ATOM 3118 N N . ARG A 1 418 ? 4.888 28.287 4.666 1.00 44.84 418 ARG A N 1
ATOM 3119 C CA . ARG A 1 418 ? 4.674 27.714 3.317 1.00 44.84 418 ARG A CA 1
ATOM 3120 C C . ARG A 1 418 ? 3.234 27.802 2.799 1.00 44.84 418 ARG A C 1
ATOM 3122 O O . ARG A 1 418 ? 2.788 26.944 2.051 1.00 44.84 418 ARG A O 1
ATOM 3129 N N . SER A 1 419 ? 2.519 28.878 3.107 1.00 47.28 419 SER A N 1
ATOM 3130 C CA . SER A 1 419 ? 1.353 29.262 2.306 1.00 47.28 419 SER A CA 1
ATOM 3131 C C . SER A 1 419 ? 1.503 30.714 1.891 1.00 47.28 419 SER A C 1
ATOM 3133 O O . SER A 1 419 ? 1.465 31.576 2.760 1.00 47.28 419 SER A O 1
ATOM 3135 N N . LEU A 1 420 ? 1.735 30.949 0.598 1.00 48.06 420 LEU A N 1
ATOM 3136 C CA . LEU A 1 420 ? 1.355 32.135 -0.185 1.00 48.06 420 LEU A CA 1
ATOM 3137 C C . LEU A 1 420 ? 2.139 32.099 -1.503 1.00 48.06 420 LEU A C 1
ATOM 3139 O O . LEU A 1 420 ? 3.197 32.702 -1.584 1.00 48.06 420 LEU A O 1
ATOM 3143 N N . HIS A 1 421 ? 1.635 31.372 -2.502 1.00 35.12 421 HIS A N 1
ATOM 3144 C CA . HIS A 1 421 ? 1.732 31.714 -3.930 1.00 35.12 421 HIS A CA 1
ATOM 3145 C C . HIS A 1 421 ? 0.420 31.237 -4.572 1.00 35.12 421 HIS A C 1
ATOM 3147 O O . HIS A 1 421 ? 0.328 30.152 -5.138 1.00 35.12 421 HIS A O 1
ATOM 3153 N N . LYS A 1 422 ? -0.633 32.038 -4.382 1.00 34.91 422 LYS A N 1
ATOM 3154 C CA . LYS A 1 422 ? -1.771 32.108 -5.301 1.00 34.91 422 LYS A CA 1
ATOM 3155 C C . LYS A 1 422 ? -1.454 33.256 -6.254 1.00 34.91 422 LYS A C 1
ATOM 3157 O O . LYS A 1 422 ? -1.274 34.379 -5.794 1.00 34.91 422 LYS A O 1
ATOM 3162 N N . SER A 1 423 ? -1.391 32.973 -7.544 1.00 37.72 423 SER A N 1
ATOM 3163 C CA . SER A 1 423 ? -1.664 33.970 -8.573 1.00 37.72 423 SER A CA 1
ATOM 3164 C C . SER A 1 423 ? -2.531 33.309 -9.627 1.00 37.72 423 SER A C 1
ATOM 3166 O O . SER A 1 423 ? -2.193 32.257 -10.170 1.00 37.72 423 SER A O 1
ATOM 3168 N N . ASP A 1 424 ? -3.683 33.933 -9.799 1.00 37.28 424 ASP A N 1
ATOM 3169 C CA . ASP A 1 424 ? -4.799 33.556 -10.638 1.00 37.28 424 ASP A CA 1
ATOM 3170 C C . ASP A 1 424 ? -4.429 33.604 -12.119 1.00 37.28 424 ASP A C 1
ATOM 3172 O O . ASP A 1 424 ? -3.911 34.615 -12.581 1.00 37.28 424 ASP A O 1
ATOM 3176 N N . PHE A 1 425 ? -4.788 32.566 -12.875 1.00 35.84 425 PHE A N 1
ATOM 3177 C CA . PHE A 1 425 ? -5.194 32.711 -14.273 1.00 35.84 425 PHE A CA 1
ATOM 3178 C C . PHE A 1 425 ? -6.312 31.704 -14.561 1.00 35.84 425 PHE A C 1
ATOM 3180 O O . PHE A 1 425 ? -6.124 30.491 -14.490 1.00 35.84 425 PHE A O 1
ATOM 3187 N N . ALA A 1 426 ? -7.502 32.244 -14.822 1.00 33.81 426 ALA A N 1
ATOM 3188 C CA . ALA A 1 426 ? -8.692 31.513 -15.238 1.00 33.81 426 ALA A CA 1
ATOM 3189 C C . ALA A 1 426 ? -8.565 31.008 -16.696 1.00 33.81 426 ALA A C 1
ATOM 3191 O O . ALA A 1 426 ? -7.765 31.552 -17.462 1.00 33.81 426 ALA A O 1
ATOM 3192 N N . PRO A 1 427 ? -9.352 29.993 -17.104 1.00 48.84 427 PRO A N 1
ATOM 3193 C CA . PRO A 1 427 ? -9.198 29.328 -18.391 1.00 48.84 427 PRO A CA 1
ATOM 3194 C C . PRO A 1 427 ? -10.048 29.993 -19.482 1.00 48.84 427 PRO A C 1
ATOM 3196 O O . PRO A 1 427 ? -11.219 30.304 -19.271 1.00 48.84 427 PRO A O 1
ATOM 3199 N N . VAL A 1 428 ? -9.486 30.129 -20.685 1.00 33.66 428 VAL A N 1
ATOM 3200 C CA . VAL A 1 428 ? -10.262 30.289 -21.922 1.00 33.66 428 VAL A CA 1
ATOM 3201 C C . VAL A 1 428 ? -9.880 29.156 -22.871 1.00 33.66 428 VAL A C 1
ATOM 3203 O O . VAL A 1 428 ? -8.711 28.849 -23.084 1.00 33.66 428 VAL A O 1
ATOM 3206 N N . LEU A 1 429 ? -10.924 28.500 -23.360 1.00 36.47 429 LEU A N 1
ATOM 3207 C CA . LEU A 1 429 ? -10.975 27.314 -24.208 1.00 36.47 429 LEU A CA 1
ATOM 3208 C C . LEU A 1 429 ? -10.156 27.439 -25.507 1.00 36.47 429 LEU A C 1
ATOM 3210 O O . LEU A 1 429 ? -10.264 28.451 -26.190 1.00 36.47 429 LEU A O 1
ATOM 3214 N N . ALA A 1 430 ? -9.479 26.355 -25.915 1.00 30.67 430 ALA A N 1
ATOM 3215 C CA . ALA A 1 430 ? -9.828 25.546 -27.100 1.00 30.67 430 ALA A CA 1
ATOM 3216 C C . ALA A 1 430 ? -8.615 24.836 -27.753 1.00 30.67 430 ALA A C 1
ATOM 3218 O O . ALA A 1 430 ? -7.700 25.472 -28.253 1.00 30.67 430 ALA A O 1
ATOM 3219 N N . ARG A 1 431 ? -8.742 23.501 -27.829 1.00 31.38 431 ARG A N 1
ATOM 3220 C CA . ARG A 1 431 ? -8.417 22.590 -28.950 1.00 31.38 431 ARG A CA 1
ATOM 3221 C C . ARG A 1 431 ? -6.992 22.502 -29.545 1.00 31.38 431 ARG A C 1
ATOM 3223 O O . ARG A 1 431 ? -6.505 23.415 -30.191 1.00 31.38 431 ARG A O 1
ATOM 3230 N N . CYS A 1 432 ? -6.534 21.240 -29.541 1.00 34.31 432 CYS A N 1
ATOM 3231 C CA . CYS A 1 432 ? -5.686 20.543 -30.522 1.00 34.31 432 CYS A CA 1
ATOM 3232 C C . CYS A 1 432 ? -4.178 20.857 -30.534 1.00 34.31 432 CYS A C 1
ATOM 3234 O O . CYS A 1 432 ? -3.790 21.920 -30.997 1.00 34.31 432 CYS A O 1
ATOM 3236 N N . MET A 1 433 ? -3.349 19.878 -30.117 1.00 32.97 433 MET A N 1
ATOM 3237 C CA . MET A 1 433 ? -2.161 19.301 -30.808 1.00 32.97 433 MET A CA 1
ATOM 3238 C C . MET A 1 433 ? -1.249 18.506 -29.817 1.00 32.97 433 MET A C 1
ATOM 3240 O O . MET A 1 433 ? -1.420 18.670 -28.609 1.00 32.97 433 MET A O 1
ATOM 3244 N N . PRO A 1 434 ? -0.378 17.579 -30.291 1.00 44.97 434 PRO A N 1
ATOM 3245 C CA . PRO A 1 434 ? -0.052 16.309 -29.612 1.00 44.97 434 PRO A CA 1
ATOM 3246 C C . PRO A 1 434 ? 1.175 16.307 -28.669 1.00 44.97 434 PRO A C 1
ATOM 3248 O O . PRO A 1 434 ? 1.998 17.222 -28.657 1.00 44.97 434 PRO A O 1
ATOM 3251 N N . GLU A 1 435 ? 1.273 15.230 -27.878 1.00 41.50 435 GLU A N 1
ATOM 3252 C CA . GLU A 1 435 ? 2.294 14.911 -26.864 1.00 41.50 435 GLU A CA 1
ATOM 3253 C C . GLU A 1 435 ? 3.715 14.689 -27.426 1.00 41.50 435 GLU A C 1
ATOM 3255 O O . GLU A 1 435 ? 4.200 13.566 -27.459 1.00 41.50 435 GLU A O 1
ATOM 3260 N N . GLU A 1 436 ? 4.441 15.745 -27.803 1.00 46.19 436 GLU A N 1
ATOM 3261 C CA . GLU A 1 436 ? 5.894 15.613 -28.074 1.00 46.19 436 GLU A CA 1
ATOM 3262 C C . GLU A 1 436 ? 6.769 16.755 -27.522 1.00 46.19 436 GLU A C 1
ATOM 3264 O O . GLU A 1 436 ? 7.993 16.718 -27.618 1.00 46.19 436 GLU A O 1
ATOM 3269 N N . VAL A 1 437 ? 6.192 17.753 -26.842 1.00 46.69 437 VAL A N 1
ATOM 3270 C CA . VAL A 1 437 ? 6.953 18.943 -26.392 1.00 46.69 437 VAL A CA 1
ATOM 3271 C C . VAL A 1 437 ? 7.256 18.955 -24.880 1.00 46.69 437 VAL A C 1
ATOM 3273 O O . VAL A 1 437 ? 8.056 19.759 -24.400 1.00 46.69 437 VAL A O 1
ATOM 3276 N N . LEU A 1 438 ? 6.713 18.014 -24.100 1.00 44.62 438 LEU A N 1
ATOM 3277 C CA . LEU A 1 438 ? 6.931 17.975 -22.643 1.00 44.62 438 LEU A CA 1
ATOM 3278 C C . LEU A 1 438 ? 8.277 17.362 -22.209 1.00 44.62 438 LEU A C 1
ATOM 3280 O O . LEU A 1 438 ? 8.726 17.628 -21.094 1.00 44.62 438 LEU A O 1
ATOM 3284 N N . VAL A 1 439 ? 8.980 16.638 -23.087 1.00 48.34 439 VAL A N 1
ATOM 3285 C CA . VAL A 1 439 ? 10.287 16.032 -22.754 1.00 48.34 439 VAL A CA 1
ATOM 3286 C C . VAL A 1 439 ? 11.443 17.033 -22.899 1.00 48.34 439 VAL A C 1
ATOM 3288 O O . VAL A 1 439 ? 12.359 17.045 -22.074 1.00 48.34 439 VAL A O 1
ATOM 3291 N N . GLN A 1 440 ? 11.378 17.969 -23.854 1.00 43.19 440 GLN A N 1
ATOM 3292 C CA . GLN A 1 440 ? 12.446 18.967 -24.020 1.00 43.19 440 GLN A CA 1
ATOM 3293 C C . GLN A 1 440 ? 12.426 20.064 -22.946 1.00 43.19 440 GLN A C 1
ATOM 3295 O O . GLN A 1 440 ? 13.480 20.545 -22.522 1.00 43.19 440 GLN A O 1
ATOM 3300 N N . HIS A 1 441 ? 11.250 20.428 -22.427 1.00 42.31 441 HIS A N 1
ATOM 3301 C CA . HIS A 1 441 ? 11.151 21.492 -21.423 1.00 42.31 441 HIS A CA 1
ATOM 3302 C C . HIS A 1 441 ? 11.601 21.052 -20.014 1.00 42.31 441 HIS A C 1
ATOM 3304 O O . HIS A 1 441 ? 11.938 21.904 -19.183 1.00 42.31 441 HIS A O 1
ATOM 3310 N N . TYR A 1 442 ? 11.663 19.739 -19.753 1.00 45.66 442 TYR A N 1
ATOM 3311 C CA . TYR A 1 442 ? 12.173 19.177 -18.498 1.00 45.66 442 TYR A CA 1
ATOM 3312 C C . TYR A 1 442 ? 13.704 19.005 -18.512 1.00 45.66 442 TYR A C 1
ATOM 3314 O O . TYR A 1 442 ? 14.359 19.277 -17.502 1.00 45.66 442 TYR A O 1
ATOM 3322 N N . GLN A 1 443 ? 14.303 18.678 -19.666 1.00 45.66 443 GLN A N 1
ATOM 3323 C CA . GLN A 1 443 ? 15.765 18.583 -19.801 1.00 45.66 443 GLN A CA 1
ATOM 3324 C C . GLN A 1 443 ? 16.464 19.953 -19.748 1.00 45.66 443 GLN A C 1
ATOM 3326 O O . GLN A 1 443 ? 17.452 20.106 -19.030 1.00 45.66 443 GLN A O 1
ATOM 3331 N N . VAL A 1 444 ? 15.917 20.997 -20.388 1.00 49.56 444 VAL A N 1
ATOM 3332 C CA . VAL A 1 444 ? 16.533 22.345 -20.366 1.00 49.56 444 VAL A CA 1
ATOM 3333 C C . VAL A 1 444 ? 16.507 22.977 -18.963 1.00 49.56 444 VAL A C 1
ATOM 3335 O O . VAL A 1 444 ? 17.373 23.787 -18.617 1.00 49.56 444 VAL A O 1
ATOM 3338 N N . ARG A 1 445 ? 15.546 22.589 -18.114 1.00 46.19 445 ARG A N 1
ATOM 3339 C CA . ARG A 1 445 ? 15.421 23.102 -16.739 1.00 46.19 445 ARG A CA 1
ATOM 3340 C C . ARG A 1 445 ? 16.387 22.417 -15.764 1.00 46.19 445 ARG A C 1
ATOM 3342 O O . ARG A 1 445 ? 16.922 23.093 -14.889 1.00 46.19 445 ARG A O 1
ATOM 3349 N N . GLN A 1 446 ? 16.678 21.130 -15.967 1.00 45.56 446 GLN A N 1
ATOM 3350 C CA . GLN A 1 446 ? 17.716 20.395 -15.228 1.00 45.56 446 GLN A CA 1
ATOM 3351 C C . GLN A 1 446 ? 19.126 20.907 -15.580 1.00 45.56 446 GLN A C 1
ATOM 3353 O O . GLN A 1 446 ? 19.918 21.196 -14.684 1.00 45.56 446 GLN A O 1
ATOM 3358 N N . SER A 1 447 ? 19.411 21.166 -16.863 1.00 46.00 447 SER A N 1
ATOM 3359 C CA . SER A 1 447 ? 20.719 21.697 -17.287 1.00 46.00 447 SER A CA 1
ATOM 3360 C C . SER A 1 447 ? 20.988 23.136 -16.831 1.00 46.00 447 SER A C 1
ATOM 3362 O O . SER A 1 447 ? 22.147 23.521 -16.694 1.00 46.00 447 SER A O 1
ATOM 3364 N N . ARG A 1 448 ? 19.950 23.948 -16.574 1.00 46.28 448 ARG A N 1
ATOM 3365 C CA . ARG A 1 448 ? 20.117 25.306 -16.021 1.00 46.28 448 ARG A CA 1
ATOM 3366 C C . ARG A 1 448 ? 20.278 25.322 -14.501 1.00 46.28 448 ARG A C 1
ATOM 3368 O O . ARG A 1 448 ? 21.028 26.158 -14.015 1.00 46.28 448 ARG A O 1
ATOM 3375 N N . ASN A 1 449 ? 19.652 24.402 -13.763 1.00 40.78 449 ASN A N 1
ATOM 3376 C CA . ASN A 1 449 ? 19.814 24.338 -12.303 1.00 40.78 449 ASN A CA 1
ATOM 3377 C C . ASN A 1 449 ? 21.200 23.821 -11.888 1.00 40.78 449 ASN A C 1
ATOM 3379 O O . ASN A 1 449 ? 21.805 24.382 -10.980 1.00 40.78 449 ASN A O 1
ATOM 3383 N N . ILE A 1 450 ? 21.768 22.861 -12.625 1.00 47.12 450 ILE A N 1
ATOM 3384 C CA . ILE A 1 450 ? 23.143 22.385 -12.375 1.00 47.12 450 ILE A CA 1
ATOM 3385 C C . ILE A 1 450 ? 24.187 23.477 -12.702 1.00 47.12 450 ILE A C 1
ATOM 3387 O O . ILE A 1 450 ? 25.269 23.509 -12.122 1.00 47.12 450 ILE A O 1
ATOM 3391 N N . LYS A 1 451 ? 23.850 24.434 -13.580 1.00 39.06 451 LYS A N 1
ATOM 3392 C CA . LYS A 1 451 ? 24.736 25.541 -13.980 1.00 39.06 451 LYS A CA 1
ATOM 3393 C C . LYS A 1 451 ? 24.720 26.741 -13.021 1.00 39.06 451 LYS A C 1
ATOM 3395 O O . LYS A 1 451 ? 25.565 27.618 -13.156 1.00 39.06 451 LYS A O 1
ATOM 3400 N N . VAL A 1 452 ? 23.773 26.797 -12.077 1.00 48.69 452 VAL A N 1
ATOM 3401 C CA . VAL A 1 452 ? 23.663 27.883 -11.081 1.00 48.69 452 VAL A CA 1
ATOM 3402 C C . VAL A 1 452 ? 24.262 27.481 -9.726 1.00 48.69 452 VAL A C 1
ATOM 3404 O O . VAL A 1 452 ? 24.760 28.349 -9.015 1.00 48.69 452 VAL A O 1
ATOM 3407 N N . GLU A 1 453 ? 24.306 26.186 -9.387 1.00 42.97 453 GLU A N 1
ATOM 3408 C CA . GLU A 1 453 ? 24.954 25.703 -8.150 1.00 42.97 453 GLU A CA 1
ATOM 3409 C C . GLU A 1 453 ? 26.472 25.489 -8.264 1.00 42.97 453 GLU A C 1
ATOM 3411 O O . GLU A 1 453 ? 27.168 25.458 -7.250 1.00 42.97 453 GLU A O 1
ATOM 3416 N N . LEU A 1 454 ? 27.020 25.413 -9.478 1.00 45.72 454 LEU A N 1
ATOM 3417 C CA . LEU A 1 454 ? 28.462 25.351 -9.708 1.00 45.72 454 LEU A CA 1
ATOM 3418 C C . LEU A 1 454 ? 28.937 26.705 -10.233 1.00 45.72 454 LEU A C 1
ATOM 3420 O O . LEU A 1 454 ? 28.843 26.991 -11.424 1.00 45.72 454 LEU A O 1
ATOM 3424 N N . GLY A 1 455 ? 29.436 27.553 -9.331 1.00 46.47 455 GLY A N 1
ATOM 3425 C CA . GLY A 1 455 ? 30.051 28.843 -9.650 1.00 46.47 455 GLY A CA 1
ATOM 3426 C C . GLY A 1 455 ? 31.326 28.692 -10.483 1.00 46.47 455 GLY A C 1
ATOM 3427 O O . GLY A 1 455 ? 32.432 28.866 -9.976 1.00 46.47 455 GLY A O 1
ATOM 3428 N N . VAL A 1 456 ? 31.179 28.376 -11.768 1.00 41.25 456 VAL A N 1
ATOM 3429 C CA . VAL A 1 456 ? 32.277 28.250 -12.725 1.00 41.25 456 VAL A CA 1
ATOM 3430 C C . VAL A 1 456 ? 32.401 29.570 -13.476 1.00 41.25 456 VAL A C 1
ATOM 3432 O O . VAL A 1 456 ? 31.628 29.876 -14.381 1.00 41.25 456 VAL A O 1
ATOM 3435 N N . LYS A 1 457 ? 33.382 30.380 -13.069 1.00 42.78 457 LYS A N 1
ATOM 3436 C CA . LYS A 1 457 ? 33.886 31.489 -13.883 1.00 42.78 457 LYS A CA 1
ATOM 3437 C C . LYS A 1 457 ? 34.596 30.900 -15.098 1.00 42.78 457 LYS A C 1
ATOM 3439 O O . LYS A 1 457 ? 35.579 30.181 -14.947 1.00 42.78 457 LYS A O 1
ATOM 3444 N N . GLU A 1 458 ? 34.111 31.233 -16.288 1.00 36.38 458 GLU A N 1
ATOM 3445 C CA . GLU A 1 458 ? 34.800 30.955 -17.544 1.00 36.38 458 GLU A CA 1
ATOM 3446 C C . GLU A 1 458 ? 36.122 31.740 -17.597 1.00 36.38 458 GLU A C 1
ATOM 3448 O O . GLU A 1 458 ? 36.154 32.975 -17.615 1.00 36.38 458 GLU A O 1
ATOM 3453 N N . HIS A 1 459 ? 37.236 31.011 -17.620 1.00 34.53 459 HIS A N 1
ATOM 3454 C CA . HIS A 1 459 ? 38.496 31.491 -18.171 1.00 34.53 459 HIS A CA 1
ATOM 3455 C C . HIS A 1 459 ? 38.891 30.561 -19.307 1.00 34.53 459 HIS A C 1
ATOM 3457 O O . HIS A 1 459 ? 39.154 29.378 -19.113 1.00 34.53 459 HIS A O 1
ATOM 3463 N N . ALA A 1 460 ? 38.874 31.128 -20.507 1.00 44.41 460 ALA A N 1
ATOM 3464 C CA . ALA A 1 460 ? 39.385 30.510 -21.706 1.00 44.41 460 ALA A CA 1
ATOM 3465 C C . ALA A 1 460 ? 40.913 30.428 -21.614 1.00 44.41 460 ALA A C 1
ATOM 3467 O O . ALA A 1 460 ? 41.579 31.460 -21.620 1.00 44.41 460 ALA A O 1
ATOM 3468 N N . HIS A 1 461 ? 41.463 29.217 -21.576 1.00 31.75 461 HIS A N 1
ATOM 3469 C CA . HIS A 1 461 ? 42.701 28.919 -22.286 1.00 31.75 461 HIS A CA 1
ATOM 3470 C C . HIS A 1 461 ? 42.854 27.413 -22.509 1.00 31.75 461 HIS A C 1
ATOM 3472 O O . HIS A 1 461 ? 42.474 26.606 -21.665 1.00 31.75 461 HIS A O 1
ATOM 3478 N N . CYS A 1 462 ? 43.354 27.075 -23.694 1.00 44.38 462 CYS A N 1
ATOM 3479 C CA . CYS A 1 462 ? 43.597 25.723 -24.160 1.00 44.38 462 CYS A CA 1
ATOM 3480 C C . CYS A 1 462 ? 44.742 25.037 -23.400 1.00 44.38 462 CYS A C 1
ATOM 3482 O O . CYS A 1 462 ? 45.586 25.688 -22.791 1.00 44.38 462 CYS A O 1
ATOM 3484 N N . ASP A 1 463 ? 44.764 23.719 -23.588 1.00 39.81 463 ASP A N 1
ATOM 3485 C CA . ASP A 1 463 ? 45.883 22.785 -23.465 1.00 39.81 463 ASP A CA 1
ATOM 3486 C C . ASP A 1 463 ? 46.027 21.965 -22.173 1.00 39.81 463 ASP A C 1
ATOM 3488 O O . ASP A 1 463 ? 46.274 22.448 -21.072 1.00 39.81 463 ASP A O 1
ATOM 3492 N N . SER A 1 464 ? 45.962 20.648 -22.412 1.00 52.97 464 SER A N 1
ATOM 3493 C CA . SER A 1 464 ? 46.530 19.532 -21.650 1.00 52.97 464 SER A CA 1
ATOM 3494 C C . SER A 1 464 ? 46.151 19.403 -20.172 1.00 52.97 464 SER A C 1
ATOM 3496 O O . SER A 1 464 ? 46.730 20.065 -19.321 1.00 52.97 464 SER A O 1
ATOM 3498 N N . ASN A 1 465 ? 45.256 18.453 -19.856 1.00 46.62 465 ASN A N 1
ATOM 3499 C CA . ASN A 1 465 ? 45.427 17.499 -18.743 1.00 46.62 465 ASN A CA 1
ATOM 3500 C C . ASN A 1 465 ? 44.237 16.524 -18.650 1.00 46.62 465 ASN A C 1
ATOM 3502 O O . ASN A 1 465 ? 43.325 16.694 -17.843 1.00 46.62 465 ASN A O 1
ATOM 3506 N N . GLN A 1 466 ? 44.277 15.454 -19.451 1.00 47.16 466 GLN A N 1
ATOM 3507 C CA . GLN A 1 466 ? 43.293 14.361 -19.401 1.00 47.16 466 GLN A CA 1
ATOM 3508 C C . GLN A 1 466 ? 43.420 13.499 -18.121 1.00 47.16 466 GLN A C 1
ATOM 3510 O O . GLN A 1 466 ? 42.512 12.753 -17.793 1.00 47.16 466 GLN A O 1
ATOM 3515 N N . THR A 1 467 ? 44.504 13.624 -17.345 1.00 50.31 467 THR A N 1
ATOM 3516 C CA . THR A 1 467 ? 44.778 12.801 -16.144 1.00 50.31 467 THR A CA 1
ATOM 3517 C C . THR A 1 467 ? 44.294 13.415 -14.819 1.00 50.31 467 THR A C 1
ATOM 3519 O O . THR A 1 467 ? 44.338 12.766 -13.772 1.00 50.31 467 THR A O 1
ATOM 3522 N N . GLY A 1 468 ? 43.816 14.666 -14.830 1.00 48.22 468 GLY A N 1
ATOM 3523 C CA . GLY A 1 468 ? 43.287 15.348 -13.637 1.00 48.22 468 GLY A CA 1
ATOM 3524 C C . GLY A 1 468 ? 41.787 15.135 -13.400 1.00 48.22 468 GLY A C 1
ATOM 3525 O O . GLY A 1 468 ? 41.310 15.259 -12.268 1.00 48.22 468 GLY A O 1
ATOM 3526 N N . ILE A 1 469 ? 41.047 14.792 -14.458 1.00 53.22 469 ILE A N 1
ATOM 3527 C CA . ILE A 1 469 ? 39.590 14.618 -14.411 1.00 53.22 469 ILE A CA 1
ATOM 3528 C C . ILE A 1 469 ? 39.244 13.265 -13.775 1.00 53.22 469 ILE A C 1
ATOM 3530 O O . ILE A 1 469 ? 38.393 13.219 -12.886 1.00 53.22 469 ILE A O 1
ATOM 3534 N N . ASP A 1 470 ? 39.995 12.209 -14.097 1.00 52.81 470 ASP A N 1
ATOM 3535 C CA . ASP A 1 470 ? 39.770 10.866 -13.544 1.00 52.81 470 ASP A CA 1
ATOM 3536 C C . ASP A 1 470 ? 39.977 10.819 -12.021 1.00 52.81 470 ASP A C 1
ATOM 3538 O O . ASP A 1 470 ? 39.168 10.246 -11.295 1.00 52.81 470 ASP A O 1
ATOM 3542 N N . ASN A 1 471 ? 40.974 11.538 -11.495 1.00 52.72 471 ASN A N 1
ATOM 3543 C CA . ASN A 1 471 ? 41.195 11.637 -10.047 1.00 52.72 471 ASN A CA 1
ATOM 3544 C C . ASN A 1 471 ? 40.104 12.435 -9.312 1.00 52.72 471 ASN A C 1
ATOM 3546 O O . ASN A 1 471 ? 39.889 12.224 -8.119 1.00 52.72 471 ASN A O 1
ATOM 3550 N N . SER A 1 472 ? 39.414 13.356 -9.993 1.00 56.72 472 SER A N 1
ATOM 3551 C CA . SER A 1 472 ? 38.327 14.137 -9.386 1.00 56.72 472 SER A CA 1
ATOM 3552 C C . SER A 1 472 ? 37.018 13.353 -9.365 1.00 56.72 472 SER A C 1
ATOM 3554 O O . SER A 1 472 ? 36.322 13.362 -8.349 1.00 56.72 472 SER A O 1
ATOM 3556 N N . VAL A 1 473 ? 36.717 12.616 -10.438 1.00 64.31 473 VAL A N 1
ATOM 3557 C CA . VAL A 1 473 ? 35.539 11.737 -10.510 1.00 64.31 473 VAL A CA 1
ATOM 3558 C C . VAL A 1 473 ? 35.647 10.612 -9.480 1.00 64.31 473 VAL A C 1
ATOM 3560 O O . VAL A 1 473 ? 34.692 10.361 -8.745 1.00 64.31 473 VAL A O 1
ATOM 3563 N N . ASP A 1 474 ? 36.830 10.016 -9.330 1.00 64.44 474 ASP A N 1
ATOM 3564 C CA . ASP A 1 474 ? 37.059 8.924 -8.379 1.00 64.44 474 ASP A CA 1
ATOM 3565 C C . ASP A 1 474 ? 37.002 9.389 -6.906 1.00 64.44 474 ASP A C 1
ATOM 3567 O O . ASP A 1 474 ? 36.577 8.659 -6.004 1.00 64.44 474 ASP A O 1
ATOM 3571 N N . ARG A 1 475 ? 37.351 10.657 -6.644 1.00 67.06 475 ARG A N 1
ATOM 3572 C CA . ARG A 1 475 ? 37.220 11.280 -5.317 1.00 67.06 475 ARG A CA 1
ATOM 3573 C C . ARG A 1 475 ? 35.767 11.632 -4.985 1.00 67.06 475 ARG A C 1
ATOM 3575 O O . ARG A 1 475 ? 35.355 11.457 -3.841 1.00 67.06 475 ARG A O 1
ATOM 3582 N N . ILE A 1 476 ? 34.989 12.076 -5.973 1.00 68.69 476 ILE A N 1
ATOM 3583 C CA . ILE A 1 476 ? 33.552 12.360 -5.826 1.00 68.69 476 ILE A CA 1
ATOM 3584 C C . ILE A 1 476 ? 32.765 11.057 -5.626 1.00 68.69 476 ILE A C 1
ATOM 3586 O O . ILE A 1 476 ? 31.918 10.993 -4.735 1.00 68.69 476 ILE A O 1
ATOM 3590 N N . LEU A 1 477 ? 33.095 9.997 -6.371 1.00 66.44 477 LEU A N 1
ATOM 3591 C CA . LEU A 1 477 ? 32.505 8.668 -6.180 1.00 66.44 477 LEU A CA 1
ATOM 3592 C C . LEU A 1 477 ? 32.812 8.109 -4.785 1.00 66.44 477 LEU A C 1
ATOM 3594 O O . LEU A 1 477 ? 31.907 7.605 -4.121 1.00 66.44 477 LEU A O 1
ATOM 3598 N N . ARG A 1 478 ? 34.044 8.274 -4.281 1.00 67.75 478 ARG A N 1
ATOM 3599 C CA . ARG A 1 478 ? 34.389 7.871 -2.907 1.00 67.75 478 ARG A CA 1
ATOM 3600 C C . ARG A 1 478 ? 33.609 8.632 -1.836 1.00 67.75 478 ARG A C 1
ATOM 3602 O O . ARG A 1 478 ? 33.128 7.999 -0.901 1.00 67.75 478 ARG A O 1
ATOM 3609 N N . ILE A 1 479 ? 33.436 9.948 -1.976 1.00 72.12 479 ILE A N 1
ATOM 3610 C CA . ILE A 1 479 ? 32.641 10.749 -1.027 1.00 72.12 479 ILE A CA 1
ATOM 3611 C C . ILE A 1 479 ? 31.164 10.324 -1.070 1.00 72.12 479 ILE A C 1
ATOM 3613 O O . ILE A 1 479 ? 30.558 10.124 -0.019 1.00 72.12 479 ILE A O 1
ATOM 3617 N N . GLY A 1 480 ? 30.610 10.094 -2.266 1.00 67.94 480 GLY A N 1
ATOM 3618 C CA . GLY A 1 480 ? 29.231 9.627 -2.432 1.00 67.94 480 GLY A CA 1
ATOM 3619 C C . GLY A 1 480 ? 28.980 8.249 -1.811 1.00 67.94 480 GLY A C 1
ATOM 3620 O O . GLY A 1 480 ? 27.966 8.048 -1.144 1.00 67.94 480 GLY A O 1
ATOM 3621 N N . ILE A 1 481 ? 29.921 7.311 -1.957 1.00 69.94 481 ILE A N 1
ATOM 3622 C CA . ILE A 1 481 ? 29.834 5.980 -1.333 1.00 69.94 481 ILE A CA 1
ATOM 3623 C C . ILE A 1 481 ? 29.919 6.089 0.196 1.00 69.94 481 ILE A C 1
ATOM 3625 O O . ILE A 1 481 ? 29.169 5.415 0.905 1.00 69.94 481 ILE A O 1
ATOM 3629 N N . GLN A 1 482 ? 30.781 6.965 0.715 1.00 66.50 482 GLN A N 1
ATOM 3630 C CA . GLN A 1 482 ? 30.975 7.145 2.153 1.00 66.50 482 GLN A CA 1
ATOM 3631 C C . GLN A 1 482 ? 29.759 7.809 2.827 1.00 66.50 482 GLN A C 1
ATOM 3633 O O . GLN A 1 482 ? 29.337 7.374 3.900 1.00 66.50 482 GLN A O 1
ATOM 3638 N N . GLU A 1 483 ? 29.127 8.788 2.174 1.00 66.06 483 GLU A N 1
ATOM 3639 C CA . GLU A 1 483 ? 27.858 9.365 2.640 1.00 66.06 483 GLU A CA 1
ATOM 3640 C C . GLU A 1 483 ? 26.699 8.364 2.568 1.00 66.06 483 GLU A C 1
ATOM 3642 O O . GLU A 1 483 ? 25.850 8.335 3.462 1.00 66.06 483 GLU A O 1
ATOM 3647 N N . ASN A 1 484 ? 26.654 7.516 1.536 1.00 64.50 484 ASN A N 1
ATOM 3648 C CA . ASN A 1 484 ? 25.593 6.520 1.405 1.00 64.50 484 ASN A CA 1
ATOM 3649 C C . ASN A 1 484 ? 25.727 5.397 2.451 1.00 64.50 484 ASN A C 1
ATOM 3651 O O . ASN A 1 484 ? 24.719 4.937 2.992 1.00 64.50 484 ASN A O 1
ATOM 3655 N N . ALA A 1 485 ? 26.961 5.020 2.807 1.00 69.69 485 ALA A N 1
ATOM 3656 C CA . ALA A 1 485 ? 27.246 4.113 3.919 1.00 69.69 485 ALA A CA 1
ATOM 3657 C C . ALA A 1 485 ? 26.838 4.719 5.275 1.00 69.69 485 ALA A C 1
ATOM 3659 O O . ALA A 1 485 ? 26.242 4.027 6.102 1.00 69.69 485 ALA A O 1
ATOM 3660 N N . HIS A 1 486 ? 27.075 6.020 5.484 1.00 67.69 486 HIS A N 1
ATOM 3661 C CA . HIS A 1 486 ? 26.646 6.707 6.706 1.00 67.69 486 HIS A CA 1
ATOM 3662 C C . HIS A 1 486 ? 25.115 6.724 6.838 1.00 67.69 486 HIS A C 1
ATOM 3664 O O . HIS A 1 486 ? 24.591 6.362 7.893 1.00 67.69 486 HIS A O 1
ATOM 3670 N N . ARG A 1 487 ? 24.391 7.035 5.750 1.00 68.19 487 ARG A N 1
ATOM 3671 C CA . ARG A 1 487 ? 22.913 7.011 5.722 1.00 68.19 487 ARG A CA 1
ATOM 3672 C C . ARG A 1 487 ? 22.331 5.612 5.934 1.00 68.19 487 ARG A C 1
ATOM 3674 O O . ARG A 1 487 ? 21.276 5.489 6.550 1.00 68.19 487 ARG A O 1
ATOM 3681 N N . HIS A 1 488 ? 22.995 4.562 5.449 1.00 69.94 488 HIS A N 1
ATOM 3682 C CA . HIS A 1 488 ? 22.582 3.183 5.736 1.00 69.94 488 HIS A CA 1
ATOM 3683 C C . HIS A 1 488 ? 22.822 2.810 7.202 1.00 69.94 488 HIS A C 1
ATOM 3685 O O . HIS A 1 488 ? 21.971 2.158 7.799 1.00 69.94 488 HIS A O 1
ATOM 3691 N N . SER A 1 489 ? 23.919 3.271 7.816 1.00 72.81 489 SER A N 1
ATOM 3692 C CA . SER A 1 489 ? 24.140 3.048 9.251 1.00 72.81 489 SER A CA 1
ATOM 3693 C C . SER A 1 489 ? 23.111 3.785 10.116 1.00 72.81 489 SER A C 1
ATOM 3695 O O . SER A 1 489 ? 22.600 3.210 11.071 1.00 72.81 489 SER A O 1
ATOM 3697 N N . GLU A 1 490 ? 22.722 5.009 9.739 1.00 72.06 490 GLU A N 1
ATOM 3698 C CA . GLU A 1 490 ? 21.684 5.771 10.444 1.00 72.06 490 GLU A CA 1
ATOM 3699 C C . GLU A 1 490 ? 20.308 5.111 10.328 1.00 72.06 490 GLU A C 1
ATOM 3701 O O . GLU A 1 490 ? 19.584 5.043 11.319 1.00 72.06 490 GLU A O 1
ATOM 3706 N N . ARG A 1 491 ? 19.959 4.565 9.154 1.00 74.56 491 ARG A N 1
ATOM 3707 C CA . ARG A 1 491 ? 18.722 3.784 8.987 1.00 74.56 491 ARG A CA 1
ATOM 3708 C C . ARG A 1 491 ? 18.723 2.522 9.841 1.00 74.56 491 ARG A C 1
ATOM 3710 O O . ARG A 1 491 ? 17.749 2.288 10.539 1.00 74.56 491 ARG A O 1
ATOM 3717 N N . ASN A 1 492 ? 19.831 1.785 9.883 1.00 73.88 492 ASN A N 1
ATOM 3718 C CA . ASN A 1 492 ? 19.934 0.584 10.716 1.00 73.88 492 ASN A CA 1
ATOM 3719 C C . ASN A 1 492 ? 19.821 0.896 12.219 1.00 73.88 492 ASN A C 1
ATOM 3721 O O . ASN A 1 492 ? 19.273 0.095 12.970 1.00 73.88 492 ASN A O 1
ATOM 3725 N N . VAL A 1 493 ? 20.309 2.059 12.668 1.00 76.06 493 VAL A N 1
ATOM 3726 C CA . VAL A 1 493 ? 20.130 2.515 14.058 1.00 76.06 493 VAL A CA 1
ATOM 3727 C C . VAL A 1 493 ? 18.669 2.883 14.333 1.00 76.06 493 VAL A C 1
ATOM 3729 O O . VAL A 1 493 ? 18.150 2.545 15.393 1.00 76.06 493 VAL A O 1
ATOM 3732 N N . ILE A 1 494 ? 17.985 3.532 13.388 1.00 74.50 494 ILE A N 1
ATOM 3733 C CA . ILE A 1 494 ? 16.558 3.871 13.520 1.00 74.50 494 ILE A CA 1
ATOM 3734 C C . ILE A 1 494 ? 15.691 2.604 13.537 1.00 74.50 494 ILE A C 1
ATOM 3736 O O . ILE A 1 494 ? 14.813 2.486 14.389 1.00 74.50 494 ILE A O 1
ATOM 3740 N N . ASP A 1 495 ? 15.973 1.640 12.662 1.00 76.31 495 ASP A N 1
ATOM 3741 C CA . ASP A 1 495 ? 15.242 0.371 12.594 1.00 76.31 495 ASP A CA 1
ATOM 3742 C C . ASP A 1 495 ? 15.506 -0.500 13.837 1.00 76.31 495 ASP A C 1
ATOM 3744 O O . ASP A 1 495 ? 14.592 -1.140 14.356 1.00 76.31 495 ASP A O 1
ATOM 3748 N N . GLY A 1 496 ? 16.728 -0.468 14.385 1.00 76.31 496 GLY A N 1
ATOM 3749 C CA . GLY A 1 496 ? 17.056 -1.114 15.660 1.00 76.31 496 GLY A CA 1
ATOM 3750 C C . GLY A 1 496 ? 16.319 -0.499 16.855 1.00 76.31 496 GLY A C 1
ATOM 3751 O O . GLY A 1 496 ? 15.781 -1.228 17.686 1.00 76.31 496 GLY A O 1
ATOM 3752 N N . LEU A 1 497 ? 16.224 0.834 16.914 1.00 73.62 497 LEU A N 1
ATOM 3753 C CA . LEU A 1 497 ? 15.470 1.535 17.961 1.00 73.62 497 LEU A CA 1
ATOM 3754 C C . LEU A 1 497 ? 13.955 1.306 17.845 1.00 73.62 497 LEU A C 1
ATOM 3756 O O . LEU A 1 497 ? 13.271 1.262 18.866 1.00 73.62 497 LEU A O 1
ATOM 3760 N N . ALA A 1 498 ? 13.426 1.135 16.630 1.00 71.75 498 ALA A N 1
ATOM 3761 C CA . ALA A 1 498 ? 12.024 0.777 16.417 1.00 71.75 498 ALA A CA 1
ATOM 3762 C C . ALA A 1 498 ? 11.711 -0.637 16.942 1.00 71.75 498 ALA A C 1
ATOM 3764 O O . ALA A 1 498 ? 10.695 -0.830 17.604 1.00 71.75 498 ALA A O 1
ATOM 3765 N N . LEU A 1 499 ? 12.618 -1.598 16.731 1.00 72.69 499 LEU A N 1
ATOM 3766 C CA . LEU A 1 499 ? 12.480 -2.960 17.260 1.00 72.69 499 LEU A CA 1
ATOM 3767 C C . LEU A 1 499 ? 12.604 -3.022 18.791 1.00 72.69 499 LEU A C 1
ATOM 3769 O O . LEU A 1 499 ? 11.888 -3.795 19.425 1.00 72.69 499 LEU A O 1
ATOM 3773 N N . GLU A 1 500 ? 13.468 -2.205 19.403 1.00 68.94 500 GLU A N 1
ATOM 3774 C CA . GLU A 1 500 ? 13.545 -2.102 20.870 1.00 68.94 500 GLU A CA 1
ATOM 3775 C C . GLU A 1 500 ? 12.296 -1.443 21.478 1.00 68.94 500 GLU A C 1
ATOM 3777 O O . GLU A 1 500 ? 11.845 -1.861 22.543 1.00 68.94 500 GLU A O 1
ATOM 3782 N N . LEU A 1 501 ? 11.699 -0.455 20.804 1.00 70.06 501 LEU A N 1
ATOM 3783 C CA . LEU A 1 501 ? 10.435 0.157 21.234 1.00 70.06 501 LEU A CA 1
ATOM 3784 C C . LEU A 1 501 ? 9.259 -0.824 21.151 1.00 70.06 501 LEU A C 1
ATOM 3786 O O . LEU A 1 501 ? 8.459 -0.881 22.086 1.00 70.06 501 LEU A O 1
ATOM 3790 N N . ASP A 1 502 ? 9.191 -1.634 20.094 1.00 69.38 502 ASP A N 1
ATOM 3791 C CA . ASP A 1 502 ? 8.171 -2.680 19.955 1.00 69.38 502 ASP A CA 1
ATOM 3792 C C . ASP A 1 502 ? 8.334 -3.799 21.001 1.00 69.38 502 ASP A C 1
ATOM 3794 O O . ASP A 1 502 ? 7.340 -4.366 21.453 1.00 69.38 502 ASP A O 1
ATOM 3798 N N . ALA A 1 503 ? 9.563 -4.085 21.447 1.00 69.62 503 ALA A N 1
ATOM 3799 C CA . ALA A 1 503 ? 9.835 -5.072 22.496 1.00 69.62 503 ALA A CA 1
ATOM 3800 C C . ALA A 1 503 ? 9.515 -4.579 23.922 1.00 69.62 503 ALA A C 1
ATOM 3802 O O . ALA A 1 503 ? 9.358 -5.399 24.821 1.00 69.62 503 ALA A O 1
ATOM 3803 N N . VAL A 1 504 ? 9.434 -3.263 24.145 1.00 69.56 504 VAL A N 1
ATOM 3804 C CA . VAL A 1 504 ? 9.072 -2.661 25.446 1.00 69.56 504 VAL A CA 1
ATOM 3805 C C . VAL A 1 504 ? 7.558 -2.417 25.564 1.00 69.56 504 VAL A C 1
ATOM 3807 O O . VAL A 1 504 ? 7.048 -2.215 26.666 1.00 69.56 504 VAL A O 1
ATOM 3810 N N . LEU A 1 505 ? 6.832 -2.430 24.440 1.00 61.38 505 LEU A N 1
ATOM 3811 C CA . LEU A 1 505 ? 5.381 -2.212 24.370 1.00 61.38 505 LEU A CA 1
ATOM 3812 C C . LEU A 1 505 ? 4.543 -3.507 24.334 1.00 61.38 505 LEU A C 1
ATOM 3814 O O . LEU A 1 505 ? 3.313 -3.419 24.341 1.00 61.38 505 LEU A O 1
ATOM 3818 N N . TYR A 1 506 ? 5.188 -4.675 24.336 1.00 51.38 506 TYR A N 1
ATOM 3819 C CA . TYR A 1 506 ? 4.592 -5.993 24.603 1.00 51.38 506 TYR A CA 1
ATOM 3820 C C . TYR A 1 506 ? 4.986 -6.475 25.998 1.00 51.38 506 TYR A C 1
ATOM 3822 O O . TYR A 1 506 ? 4.136 -7.132 26.643 1.00 51.38 506 TYR A O 1
#